Protein AF-0000000082335522 (afdb_homodimer)

pLDDT: mean 85.35, std 21.93, range [25.33, 98.94]

Nearest PDB structures (foldseek):
  3dqz-assembly2_D  TM=7.508E-01  e=1.211E-13  Arabidopsis thaliana
  6tj2-assembly1_C  TM=7.260E-01  e=6.404E-10  Paenibacillus sp. VTT E-133280
  8qzu-assembly1_A  TM=5.367E-01  e=2.924E-07  Xenorhabdus hominickii
  5v7o-assembly1_A  TM=5.401E-01  e=6.250E-06  Streptomyces actuosus
  6idy-assembly2_B  TM=5.716E-01  e=2.101E-03  Aspergillus fumigatus

Radius of gyration: 28.48 Å; Cα contacts (8 Å, |Δi|>4): 1231; chains: 2; bounding box: 138×66×96 Å

Organism: NCBI:txid1220207

Sequence (594 aa):
MAVLAIVVFVMIVATVAKQSMTPPRPKKPIIVFVPGAWHTPAAYDLLLPRLHAAGYRTTSVHLPTVGTTGPVSFADDVSAVRKVVSGLVELEEDVFVVSHSYGAHPVTEALEGLSKKDRLAKGQPGGVVQLFYIAAIVATKGISSAEAFGPMVPKEKGGTWIIFNDHGNGYTSVANGEEAFYHDLPPSLAKYHASLLRTQFQLYVLIYSDVKVVTDDSSSGSEPLTYEAYKDIPAAFLYCDDDRAFPIERQRNVVKAAGIQRTMSMNTSHSPFLSDPDRVVDFIIELVNEGPSTSRLMAVLAIVVFVMIVATVAKQSMTPPRPKKPIIVFVPGAWHTPAAYDLLLPRLHAAGYRTTSVHLPTVGTTGPVSFADDVSAVRKVVSGLVELEEDVFVVSHSYGAHPVTEALEGLSKKDRLAKGQPGGVVQLFYIAAIVATKGISSAEAFGPMVPKEKGGTWIIFNDHGNGYTSVANGEEAFYHDLPPSLAKYHASLLRTQFQLYVLIYSDVKVVTDDSSSGSEPLTYEAYKDIPAAFLYCDDDRAFPIERQRNVVKAAGIQRTMSMNTSHSPFLSDPDRVVDFIIELVNEGPSTSRL

Structure (mmCIF, N/CA/C/O backbone):
data_AF-0000000082335522-model_v1
#
loop_
_entity.id
_entity.type
_entity.pdbx_description
1 polymer 'AB hydrolase-1 domain-containing protein'
#
loop_
_atom_site.group_PDB
_atom_site.id
_atom_site.type_symbol
_atom_site.label_atom_id
_atom_site.label_alt_id
_atom_site.label_comp_id
_atom_site.label_asym_id
_atom_site.label_entity_id
_atom_site.label_seq_id
_atom_site.pdbx_PDB_ins_code
_atom_site.Cartn_x
_atom_site.Cartn_y
_atom_site.Cartn_z
_atom_site.occupancy
_atom_site.B_iso_or_equiv
_atom_site.auth_seq_id
_atom_site.auth_comp_id
_atom_site.auth_asym_id
_atom_site.auth_atom_id
_atom_site.pdbx_PDB_model_num
ATOM 1 N N . MET A 1 1 ? -60.125 -33.969 63.188 1 28.52 1 MET A N 1
ATOM 2 C CA . MET A 1 1 ? -58.875 -33.281 63.406 1 28.52 1 MET A CA 1
ATOM 3 C C . MET A 1 1 ? -58.094 -33.188 62.094 1 28.52 1 MET A C 1
ATOM 5 O O . MET A 1 1 ? -57.594 -34.188 61.594 1 28.52 1 MET A O 1
ATOM 9 N N . ALA A 1 2 ? -58.531 -32.281 61.156 1 34.66 2 ALA A N 1
ATOM 10 C CA . ALA A 1 2 ? -58.062 -32 59.812 1 34.66 2 ALA A CA 1
ATOM 11 C C . ALA A 1 2 ? -56.656 -31.406 59.844 1 34.66 2 ALA A C 1
ATOM 13 O O . ALA A 1 2 ? -56.406 -30.406 60.531 1 34.66 2 ALA A O 1
ATOM 14 N N . VAL A 1 3 ? -55.625 -32.281 59.75 1 34.56 3 VAL A N 1
ATOM 15 C CA . VAL A 1 3 ? -54.219 -31.891 59.75 1 34.56 3 VAL A CA 1
ATOM 16 C C . VAL A 1 3 ? -53.969 -30.953 58.562 1 34.5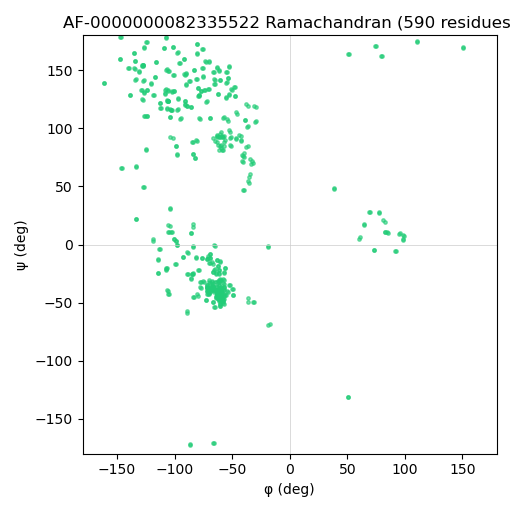6 3 VAL A C 1
ATOM 18 O O . VAL A 1 3 ? -54.219 -31.297 57.406 1 34.56 3 VAL A O 1
ATOM 21 N N . LEU A 1 4 ? -53.969 -29.656 58.719 1 35.34 4 LEU A N 1
ATOM 22 C CA . LEU A 1 4 ? -53.594 -28.578 57.812 1 35.34 4 LEU A CA 1
ATOM 23 C C . LEU A 1 4 ? -52.125 -28.688 57.438 1 35.34 4 LEU A C 1
ATOM 25 O O . LEU A 1 4 ? -51.25 -28.609 58.312 1 35.34 4 LEU A O 1
ATOM 29 N N . ALA A 1 5 ? -51.781 -29.484 56.406 1 37.09 5 ALA A N 1
ATOM 30 C CA . ALA A 1 5 ? -50.438 -29.562 55.844 1 37.09 5 ALA A CA 1
ATOM 31 C C . ALA A 1 5 ? -49.969 -28.203 55.344 1 37.09 5 ALA A C 1
ATOM 33 O O . ALA A 1 5 ? -50.625 -27.578 54.5 1 37.09 5 ALA A O 1
ATOM 34 N N . ILE A 1 6 ? -49.281 -27.438 56.156 1 36.06 6 ILE A N 1
ATOM 35 C CA . ILE A 1 6 ? -48.656 -26.172 55.812 1 36.06 6 ILE A CA 1
ATOM 36 C C . ILE A 1 6 ? -47.562 -26.422 54.75 1 36.06 6 ILE A C 1
ATOM 38 O O . ILE A 1 6 ? -46.625 -27.156 55 1 36.06 6 ILE A O 1
ATOM 42 N N . VAL A 1 7 ? -47.875 -26.406 53.5 1 36.88 7 VAL A N 1
ATOM 43 C CA . VAL A 1 7 ? -46.875 -26.422 52.406 1 36.88 7 VAL A CA 1
ATOM 44 C C . VAL A 1 7 ? -46 -25.172 52.5 1 36.88 7 VAL A C 1
ATOM 46 O O . VAL A 1 7 ? -46.5 -24.047 52.406 1 36.88 7 VAL A O 1
ATOM 49 N N . VAL A 1 8 ? -44.875 -25.25 53.188 1 35.34 8 VAL A N 1
ATOM 50 C CA . VAL A 1 8 ? -43.844 -24.203 53.188 1 35.34 8 VAL A CA 1
ATOM 51 C C . VAL A 1 8 ? -43.281 -24.047 51.781 1 35.34 8 VAL A C 1
ATOM 53 O O . VAL A 1 8 ? -42.719 -25 51.25 1 35.34 8 VAL A O 1
ATOM 56 N N . PHE A 1 9 ? -43.812 -23.125 51 1 36.41 9 PHE A N 1
ATOM 57 C CA . PHE A 1 9 ? -43.188 -22.703 49.75 1 36.41 9 PHE A CA 1
ATOM 58 C C . PHE A 1 9 ? -41.812 -22.109 50 1 36.41 9 PHE A C 1
ATOM 60 O O . PHE A 1 9 ? -41.688 -21.047 50.625 1 36.41 9 PHE A O 1
ATOM 67 N N . VAL A 1 10 ? -40.781 -22.953 50.094 1 36.47 10 VAL A N 1
ATOM 68 C CA . VAL A 1 10 ? -39.406 -22.438 50.062 1 36.47 10 VAL A CA 1
ATOM 69 C C . VAL A 1 10 ? -39.156 -21.672 48.781 1 36.47 10 VAL A C 1
ATOM 71 O O . VAL A 1 10 ? -39.219 -22.25 47.688 1 36.47 10 VAL A O 1
ATOM 74 N N . MET A 1 11 ? -39.375 -20.359 48.812 1 34.19 11 MET A N 1
ATOM 75 C CA . MET A 1 11 ? -38.906 -19.469 47.75 1 34.19 11 MET A CA 1
ATOM 76 C C . MET A 1 11 ? -37.406 -19.562 47.562 1 34.19 11 MET A C 1
ATOM 78 O O . MET A 1 11 ? -36.656 -19.172 48.469 1 34.19 11 MET A O 1
ATOM 82 N N . ILE A 1 12 ? -36.938 -20.5 46.812 1 37.34 12 ILE A N 1
ATOM 83 C CA . ILE A 1 12 ? -35.531 -20.453 46.375 1 37.34 12 ILE A CA 1
ATOM 84 C C . ILE A 1 12 ? -35.25 -19.141 45.625 1 37.34 12 ILE A C 1
ATOM 86 O O . ILE A 1 12 ? -35.844 -18.906 44.562 1 37.34 12 ILE A O 1
ATOM 90 N N . VAL A 1 13 ? -34.875 -18.094 46.312 1 37.19 13 VAL A N 1
ATOM 91 C CA . VAL A 1 13 ? -34.281 -16.938 45.656 1 37.19 13 VAL A CA 1
ATOM 92 C C . VAL A 1 13 ? -33.031 -17.344 44.906 1 37.19 13 VAL A C 1
ATOM 94 O O . VAL A 1 13 ? -32.031 -17.719 45.5 1 37.19 13 VAL A O 1
ATOM 97 N N . ALA A 1 14 ? -33.094 -17.891 43.688 1 35.69 14 ALA A N 1
ATOM 98 C CA . ALA A 1 14 ? -31.906 -17.953 42.844 1 35.69 14 ALA A CA 1
ATOM 99 C C . ALA A 1 14 ? -31.234 -16.594 42.719 1 35.69 14 ALA A C 1
ATOM 101 O O . ALA A 1 14 ? -31.844 -15.633 42.25 1 35.69 14 ALA A O 1
ATOM 102 N N . THR A 1 15 ? -30.312 -16.297 43.562 1 36.81 15 THR A N 1
ATOM 103 C CA . THR A 1 15 ? -29.453 -15.156 43.281 1 36.81 15 THR A CA 1
ATOM 104 C C . THR A 1 15 ? -28.875 -15.266 41.875 1 36.81 15 THR A C 1
ATOM 106 O O . THR A 1 15 ? -28.109 -16.203 41.594 1 36.81 15 THR A O 1
ATOM 109 N N . VAL A 1 16 ? -29.562 -14.844 40.875 1 36.53 16 VAL A N 1
ATOM 110 C CA . VAL A 1 16 ? -28.891 -14.633 39.594 1 36.53 16 VAL A CA 1
ATOM 111 C C . VAL A 1 16 ? -27.578 -13.859 39.844 1 36.53 16 VAL A C 1
ATOM 113 O O . VAL A 1 16 ? -27.609 -12.719 40.281 1 36.53 16 VAL A O 1
ATOM 116 N N . ALA A 1 17 ? -26.516 -14.531 40.031 1 34.38 17 ALA A N 1
ATOM 117 C CA . ALA A 1 17 ? -25.219 -13.852 39.969 1 34.38 17 ALA A CA 1
ATOM 118 C C . ALA A 1 17 ? -25.156 -12.914 38.781 1 34.38 17 ALA A C 1
ATOM 120 O O . ALA A 1 17 ? -25.375 -13.336 37.625 1 34.38 17 ALA A O 1
ATOM 121 N N . LYS A 1 18 ? -25.484 -11.656 39.031 1 35.56 18 LYS A N 1
ATOM 122 C CA . LYS A 1 18 ? -25.078 -10.68 38.031 1 35.56 18 LYS A CA 1
ATOM 123 C C . LYS A 1 18 ? -23.672 -10.984 37.5 1 35.56 18 LYS A C 1
ATOM 125 O O . LYS A 1 18 ? -22.688 -10.875 38.219 1 35.56 18 LYS A O 1
ATOM 130 N N . GLN A 1 19 ? -23.5 -11.992 36.75 1 36.03 19 GLN A N 1
ATOM 131 C CA . GLN A 1 19 ? -22.219 -11.977 36.031 1 36.03 19 GLN A CA 1
ATOM 132 C C . GLN A 1 19 ? -21.844 -10.555 35.625 1 36.03 19 GLN A C 1
ATOM 134 O O . GLN A 1 19 ? -22.625 -9.883 34.938 1 36.03 19 GLN A O 1
ATOM 139 N N . SER A 1 20 ? -21.25 -9.812 36.438 1 36.03 20 SER A N 1
ATOM 140 C CA . SER A 1 20 ? -20.641 -8.562 36 1 36.03 20 SER A CA 1
ATOM 141 C C . SER A 1 20 ? -20.109 -8.672 34.562 1 36.03 20 SER A C 1
ATOM 143 O O . SER A 1 20 ? -19.203 -9.453 34.281 1 36.03 20 SER A O 1
ATOM 145 N N . MET A 1 21 ? -20.984 -8.711 33.594 1 38.53 21 MET A N 1
ATOM 146 C CA . MET A 1 21 ? -20.484 -8.562 32.25 1 38.53 21 MET A CA 1
ATOM 147 C 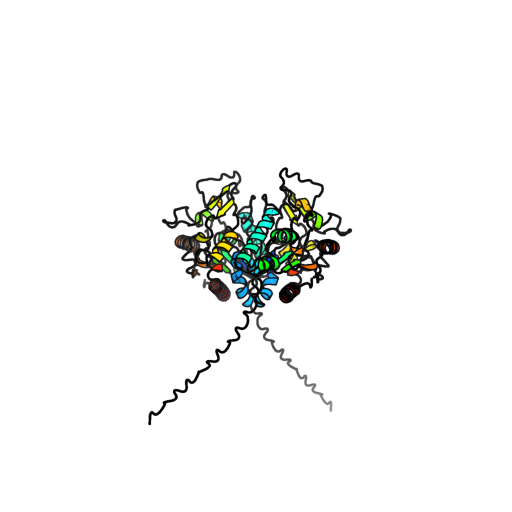C . MET A 1 21 ? -19.406 -7.488 32.156 1 38.53 21 MET A C 1
ATOM 149 O O . MET A 1 21 ? -19.656 -6.324 32.469 1 38.53 21 MET A O 1
ATOM 153 N N . THR A 1 22 ? -18.203 -7.723 32.562 1 40.56 22 THR A N 1
ATOM 154 C CA . THR A 1 22 ? -17.141 -6.777 32.25 1 40.56 22 THR A CA 1
ATOM 155 C C . THR A 1 22 ? -17.438 -6.047 30.938 1 40.56 22 THR A C 1
ATOM 157 O O . THR A 1 22 ? -17.781 -6.672 29.922 1 40.56 22 THR A O 1
ATOM 160 N N . PRO A 1 23 ? -17.812 -4.781 31.094 1 43.31 23 PRO A N 1
ATOM 161 C CA . PRO A 1 23 ? -18.062 -4.082 29.828 1 43.31 23 PRO A CA 1
ATOM 162 C C . PRO A 1 23 ? -17.078 -4.48 28.734 1 43.31 23 PRO A C 1
ATOM 164 O O . PRO A 1 23 ? -15.922 -4.785 29.031 1 43.31 23 PRO A O 1
ATOM 167 N N . PRO A 1 24 ? -17.516 -4.98 27.688 1 47.31 24 PRO A N 1
ATOM 168 C CA . PRO A 1 24 ? -16.641 -5.332 26.578 1 47.31 24 PRO A CA 1
ATOM 169 C C . PRO A 1 24 ? -15.523 -4.309 26.359 1 47.31 24 PRO A C 1
ATOM 171 O O . PRO A 1 24 ? -15.727 -3.113 26.594 1 47.31 24 PRO A O 1
ATOM 174 N N . ARG A 1 25 ? -14.312 -4.594 26.688 1 48.19 25 ARG A N 1
ATOM 175 C CA . ARG A 1 25 ? -13.18 -3.727 26.359 1 48.19 25 ARG A CA 1
ATOM 176 C C . ARG A 1 25 ? -13.438 -2.951 25.078 1 48.19 25 ARG A C 1
ATOM 178 O O . ARG A 1 25 ? -13.898 -3.518 24.078 1 48.19 25 ARG A O 1
ATOM 185 N N . PRO A 1 26 ? -13.445 -1.599 25.297 1 56.16 26 PRO A N 1
ATOM 186 C CA . PRO A 1 26 ? -13.719 -0.818 24.094 1 56.16 26 PRO A CA 1
ATOM 187 C C . PRO A 1 26 ? -12.891 -1.271 22.891 1 56.16 26 PRO A C 1
ATOM 189 O O . PRO A 1 26 ? -11.711 -1.596 23.047 1 56.16 26 PRO A O 1
ATOM 192 N N . LYS A 1 27 ? -13.5 -1.542 21.797 1 80.94 27 LYS A N 1
ATOM 193 C CA . LYS A 1 27 ? -12.906 -1.971 20.547 1 80.94 27 LYS A CA 1
ATOM 194 C C . LYS A 1 27 ? -11.891 -0.95 20.031 1 80.94 27 LYS A C 1
ATOM 196 O O . LYS A 1 27 ? -12.195 0.242 19.953 1 80.94 27 LYS A O 1
ATOM 201 N N . LYS A 1 28 ? -10.562 -1.248 20.062 1 94.75 28 LYS A N 1
ATOM 202 C CA . LYS A 1 28 ? -9.516 -0.384 19.516 1 94.75 28 LYS A CA 1
ATOM 203 C C . LYS A 1 28 ? -9.844 0.053 18.094 1 94.75 28 LYS A C 1
ATOM 205 O O . LYS A 1 28 ? -10.336 -0.743 17.297 1 94.75 28 LYS A O 1
ATOM 210 N N . PRO A 1 29 ? -9.688 1.314 17.875 1 97.81 29 PRO A N 1
ATOM 211 C CA . PRO A 1 29 ? -9.945 1.764 16.5 1 97.81 29 PRO A CA 1
ATOM 212 C C . PRO A 1 29 ? -8.992 1.146 15.484 1 97.81 29 PRO A C 1
ATOM 214 O O . PRO A 1 29 ? -7.875 0.758 15.836 1 97.81 29 PRO A O 1
ATOM 217 N N . ILE A 1 30 ? -9.438 1.014 14.258 1 98.62 30 ILE A N 1
ATOM 218 C CA . ILE A 1 30 ? -8.555 0.67 13.148 1 98.62 30 ILE A CA 1
ATOM 219 C C . ILE A 1 30 ? -7.781 1.909 12.703 1 98.62 30 ILE A C 1
ATOM 221 O O . ILE A 1 30 ? -8.367 2.979 12.516 1 98.62 30 ILE A O 1
ATOM 225 N N . ILE A 1 31 ? -6.492 1.771 12.609 1 98.88 31 ILE A N 1
ATOM 226 C CA . ILE A 1 31 ? -5.652 2.887 12.188 1 98.88 31 ILE A CA 1
ATOM 227 C C . ILE A 1 31 ? -5.484 2.863 10.672 1 98.88 31 ILE A C 1
ATOM 229 O O . ILE A 1 31 ? -5.02 1.87 10.109 1 98.88 31 ILE A O 1
ATOM 233 N N . VAL A 1 32 ? -5.898 3.916 9.992 1 98.94 32 VAL A N 1
ATOM 234 C CA . VAL A 1 32 ? -5.785 4.059 8.539 1 98.94 32 VAL A CA 1
ATOM 235 C C . VAL A 1 32 ? -4.672 5.047 8.203 1 98.94 32 VAL A C 1
ATOM 237 O O . VAL A 1 32 ? -4.711 6.203 8.625 1 98.94 32 VAL A O 1
ATOM 240 N N . PHE A 1 33 ? -3.73 4.605 7.418 1 98.94 33 PHE A N 1
ATOM 241 C CA . PHE A 1 33 ? -2.59 5.426 7.027 1 98.94 33 PHE A CA 1
ATOM 242 C C . PHE A 1 33 ? -2.764 5.957 5.609 1 98.94 33 PHE A C 1
ATOM 244 O O . PHE A 1 33 ? -3.066 5.195 4.691 1 98.94 33 PHE A O 1
ATOM 251 N N . VAL A 1 34 ? -2.547 7.242 5.43 1 98.81 34 VAL A N 1
ATOM 252 C CA . VAL A 1 34 ? -2.602 7.887 4.125 1 98.81 34 VAL A CA 1
ATOM 253 C C . VAL A 1 34 ? -1.307 8.656 3.869 1 98.81 34 VAL A C 1
ATOM 255 O O . VAL A 1 34 ? -1.072 9.703 4.469 1 98.81 34 VAL A O 1
ATOM 258 N N . PRO A 1 35 ? -0.479 8.211 2.941 1 98.06 35 PRO A N 1
ATOM 259 C CA . PRO A 1 35 ? 0.821 8.836 2.688 1 98.06 35 PRO A CA 1
ATOM 260 C C . PRO A 1 35 ? 0.703 10.148 1.912 1 98.06 35 PRO A C 1
ATOM 262 O O . PRO A 1 35 ? -0.375 10.477 1.413 1 98.06 35 PRO A O 1
ATOM 265 N N . GLY A 1 36 ? 1.817 10.828 1.892 1 96.62 36 GLY A N 1
ATOM 266 C CA . GLY A 1 36 ? 1.894 12.086 1.165 1 96.62 36 GLY A CA 1
ATOM 267 C C . GLY A 1 36 ? 2.24 11.906 -0.301 1 96.62 36 GLY A C 1
ATOM 268 O O . GLY A 1 36 ? 2.213 10.789 -0.819 1 96.62 36 GLY A O 1
ATOM 269 N N . ALA A 1 37 ? 2.467 13.023 -0.936 1 94.31 37 ALA A N 1
ATOM 270 C CA . ALA A 1 37 ? 2.83 13.031 -2.35 1 94.31 37 ALA A CA 1
ATOM 271 C C . ALA A 1 37 ? 4.047 12.141 -2.607 1 94.31 37 ALA A C 1
ATOM 273 O O . ALA A 1 37 ? 4.973 12.094 -1.79 1 94.31 37 ALA A O 1
ATOM 274 N N . TRP A 1 38 ? 4.043 11.391 -3.703 1 94.75 38 TRP A N 1
ATOM 275 C CA . TRP A 1 38 ? 5.129 10.586 -4.25 1 94.75 38 TRP A CA 1
ATOM 276 C C . TRP A 1 38 ? 5.363 9.336 -3.406 1 94.75 38 TRP A C 1
ATOM 278 O O . TRP A 1 38 ? 6.172 8.477 -3.766 1 94.75 38 TRP A O 1
ATOM 288 N N . HIS A 1 39 ? 4.648 9.211 -2.285 1 96.62 39 HIS A N 1
ATOM 289 C CA . HIS A 1 39 ? 4.898 8.102 -1.366 1 96.62 39 HIS A CA 1
ATOM 290 C C . HIS A 1 39 ? 3.807 7.047 -1.467 1 96.62 39 HIS A C 1
ATOM 292 O O . HIS A 1 39 ? 2.65 7.363 -1.759 1 96.62 39 HIS A O 1
ATOM 298 N N . THR A 1 40 ? 4.191 5.805 -1.218 1 95.88 40 THR A N 1
ATOM 299 C CA . THR A 1 40 ? 3.266 4.695 -1.024 1 95.88 40 THR A CA 1
ATOM 300 C C . THR A 1 40 ? 3.111 4.371 0.459 1 95.88 40 THR A C 1
ATOM 302 O O . THR A 1 40 ? 3.887 4.852 1.289 1 95.88 40 THR A O 1
ATOM 305 N N . PRO A 1 41 ? 2.137 3.525 0.76 1 97.5 41 PRO A N 1
ATOM 306 C CA . PRO A 1 41 ? 1.932 3.166 2.166 1 97.5 41 PRO A CA 1
ATOM 307 C C . PRO A 1 41 ? 3.129 2.436 2.768 1 97.5 41 PRO A C 1
ATOM 309 O O . PRO A 1 41 ? 3.244 2.338 3.992 1 97.5 41 PRO A O 1
ATOM 312 N N . ALA A 1 42 ? 4.055 1.971 1.951 1 96.25 42 ALA A N 1
ATOM 313 C CA . ALA A 1 42 ? 5.234 1.27 2.455 1 96.25 42 ALA A CA 1
ATOM 314 C C . ALA A 1 42 ? 6.074 2.18 3.35 1 96.25 42 ALA A C 1
ATOM 316 O O . ALA A 1 42 ? 6.887 1.702 4.145 1 96.25 42 ALA A O 1
ATOM 317 N N . ALA A 1 43 ? 5.875 3.477 3.25 1 97.31 43 ALA A N 1
ATOM 318 C CA . ALA A 1 43 ? 6.582 4.441 4.086 1 97.31 43 ALA A CA 1
ATOM 319 C C . ALA A 1 43 ? 6.273 4.223 5.562 1 97.31 43 ALA A C 1
ATOM 321 O O . ALA A 1 43 ? 7.062 4.594 6.434 1 97.31 43 ALA A O 1
ATOM 322 N N . TYR A 1 44 ? 5.133 3.557 5.867 1 98.56 44 TYR A N 1
ATOM 323 C CA . TYR A 1 44 ? 4.672 3.412 7.242 1 98.56 44 TYR A CA 1
ATOM 324 C C . TYR A 1 44 ? 5.023 2.035 7.793 1 98.56 44 TYR A C 1
ATOM 326 O O . TYR A 1 44 ? 4.664 1.703 8.922 1 98.56 44 TYR A O 1
ATOM 334 N N . ASP A 1 45 ? 5.727 1.248 7.074 1 98.38 45 ASP A N 1
ATOM 335 C CA . ASP A 1 45 ? 5.926 -0.158 7.41 1 98.38 45 ASP A CA 1
ATOM 336 C C . ASP A 1 45 ? 6.543 -0.309 8.797 1 98.38 45 ASP A C 1
ATOM 338 O O . ASP A 1 45 ? 6.191 -1.225 9.547 1 98.38 45 ASP A O 1
ATOM 342 N N . LEU A 1 46 ? 7.445 0.585 9.195 1 98.5 46 LEU A N 1
ATOM 343 C CA . LEU A 1 46 ? 8.195 0.449 10.438 1 98.5 46 LEU A CA 1
ATOM 344 C C . LEU A 1 46 ? 7.293 0.696 11.641 1 98.5 46 LEU A C 1
ATOM 346 O O . LEU A 1 46 ? 7.652 0.356 12.773 1 98.5 46 LEU A O 1
ATOM 350 N N . LEU A 1 47 ? 6.098 1.233 11.391 1 98.88 47 LEU A N 1
ATOM 351 C CA . LEU A 1 47 ? 5.18 1.516 12.484 1 98.88 47 LEU A CA 1
ATOM 352 C C . LEU A 1 47 ? 4.367 0.276 12.844 1 98.88 47 LEU A C 1
ATOM 354 O O . LEU A 1 47 ? 3.879 0.154 13.969 1 98.88 47 LEU A O 1
ATOM 358 N N . LEU A 1 48 ? 4.18 -0.625 11.945 1 98.75 48 LEU A N 1
ATOM 359 C CA . LEU A 1 48 ? 3.131 -1.638 11.984 1 98.75 48 LEU A CA 1
ATOM 360 C C . LEU A 1 48 ? 3.422 -2.684 13.055 1 98.75 48 LEU A C 1
ATOM 362 O O . LEU A 1 48 ? 2.531 -3.059 13.82 1 98.75 48 LEU A O 1
ATOM 366 N N . PRO A 1 49 ? 4.699 -3.127 13.227 1 98.38 49 PRO A N 1
ATOM 367 C CA . PRO A 1 49 ? 4.949 -4.191 14.203 1 98.38 49 PRO A CA 1
ATOM 368 C C . PRO A 1 49 ? 4.539 -3.797 15.617 1 98.38 49 PRO A C 1
ATOM 370 O O . PRO A 1 49 ? 3.842 -4.559 16.297 1 98.38 49 PRO A O 1
ATOM 373 N N . ARG A 1 50 ? 4.895 -2.646 16.047 1 98.44 50 ARG A N 1
ATOM 374 C CA . ARG A 1 50 ? 4.582 -2.236 17.406 1 98.44 50 ARG A CA 1
ATOM 375 C C . ARG A 1 50 ? 3.09 -1.954 17.562 1 98.44 50 ARG A C 1
ATOM 377 O O . ARG A 1 50 ? 2.512 -2.213 18.625 1 98.44 50 ARG A O 1
ATOM 384 N N . LEU A 1 51 ? 2.496 -1.38 16.5 1 98.69 51 LEU A N 1
ATOM 385 C CA . LEU A 1 51 ? 1.058 -1.15 16.562 1 98.69 51 LEU A CA 1
ATOM 386 C C . LEU A 1 51 ? 0.3 -2.471 16.672 1 98.69 51 LEU A C 1
ATOM 388 O O . LEU A 1 51 ? -0.628 -2.596 17.469 1 98.69 51 LEU A O 1
ATOM 392 N N . HIS A 1 52 ? 0.725 -3.42 15.883 1 98.31 52 HIS A N 1
ATOM 393 C CA . HIS A 1 52 ? 0.067 -4.719 15.906 1 98.31 52 HIS A CA 1
ATOM 394 C C . HIS A 1 52 ? 0.314 -5.438 17.234 1 98.31 52 HIS A C 1
ATOM 396 O O . HIS A 1 52 ? -0.586 -6.086 17.766 1 98.31 52 HIS A O 1
ATOM 402 N N . ALA A 1 53 ? 1.488 -5.32 17.75 1 97.5 53 ALA A N 1
ATOM 403 C CA . ALA A 1 53 ? 1.795 -5.898 19.047 1 97.5 53 ALA A CA 1
ATOM 404 C C . ALA A 1 53 ? 0.912 -5.297 20.141 1 97.5 53 ALA A C 1
ATOM 406 O O . ALA A 1 53 ? 0.556 -5.98 21.109 1 97.5 53 ALA A O 1
ATOM 407 N N . ALA A 1 54 ? 0.55 -4.066 19.969 1 97.06 54 ALA A N 1
ATOM 408 C CA . ALA A 1 54 ? -0.297 -3.373 20.938 1 97.06 54 ALA A CA 1
ATOM 409 C C . ALA A 1 54 ? -1.772 -3.678 20.688 1 97.06 54 ALA A C 1
ATOM 411 O O . ALA A 1 54 ? -2.645 -3.164 21.391 1 97.06 54 ALA A O 1
ATOM 412 N N . GLY A 1 55 ? -2.086 -4.465 19.656 1 96.5 55 GLY A N 1
ATOM 413 C CA . GLY A 1 55 ? -3.438 -4.953 19.438 1 96.5 55 GLY A CA 1
ATOM 414 C C . GLY A 1 55 ? -4.207 -4.145 18.422 1 96.5 55 GLY A C 1
ATOM 415 O O . GLY A 1 55 ? -5.41 -4.352 18.234 1 96.5 55 GLY A O 1
ATOM 416 N N . TYR A 1 56 ? -3.561 -3.223 17.734 1 97.94 56 TYR A N 1
ATOM 417 C CA . TYR A 1 56 ? -4.25 -2.4 16.734 1 97.94 56 TYR A CA 1
ATOM 418 C C . TYR A 1 56 ? -4.258 -3.08 15.375 1 97.94 56 TYR A C 1
ATOM 420 O O . TYR A 1 56 ? -3.271 -3.701 14.977 1 97.94 56 TYR A O 1
ATOM 428 N N . ARG A 1 57 ? -5.348 -2.945 14.719 1 97.44 57 ARG A N 1
ATOM 429 C CA . ARG A 1 57 ? -5.414 -3.256 13.297 1 97.44 57 ARG A CA 1
ATOM 430 C C . ARG A 1 57 ? -5.094 -2.025 12.453 1 97.44 57 ARG A C 1
ATOM 432 O O . ARG A 1 57 ? -5.348 -0.896 12.875 1 97.44 57 ARG A O 1
ATOM 439 N N . THR A 1 58 ? -4.5 -2.305 11.352 1 98.75 58 THR A N 1
ATOM 440 C CA . THR A 1 58 ? -4.094 -1.193 10.5 1 98.75 58 THR A CA 1
ATOM 441 C C . THR A 1 58 ? -4.457 -1.469 9.047 1 98.75 58 THR A C 1
ATOM 443 O O . THR A 1 58 ? -4.586 -2.625 8.641 1 98.75 58 THR A O 1
ATOM 446 N N . THR A 1 59 ? -4.695 -0.45 8.289 1 98.75 59 THR A N 1
ATOM 447 C CA . THR A 1 59 ? -4.777 -0.463 6.832 1 98.75 59 THR A CA 1
ATOM 448 C C . THR A 1 59 ? -4.27 0.853 6.25 1 98.75 59 THR A C 1
ATOM 450 O O . THR A 1 59 ? -3.752 1.701 6.977 1 98.75 59 THR A O 1
ATOM 453 N N . SER A 1 60 ? -4.262 0.947 4.934 1 98.56 60 SER A N 1
ATOM 454 C CA . SER A 1 60 ? -3.721 2.148 4.305 1 98.56 60 SER A CA 1
ATOM 455 C C . SER A 1 60 ? -4.445 2.463 3 1 98.56 60 SER A C 1
ATOM 457 O O . SER A 1 60 ? -5.176 1.624 2.469 1 98.56 60 SER A O 1
ATOM 459 N N . VAL A 1 61 ? -4.32 3.676 2.605 1 97.88 61 VAL A N 1
ATOM 460 C CA . VAL A 1 61 ? -4.848 4.141 1.327 1 97.88 61 VAL A CA 1
ATOM 461 C C . VAL A 1 61 ? -3.693 4.512 0.396 1 97.88 61 VAL A C 1
ATOM 463 O O . VAL A 1 61 ? -2.816 5.297 0.764 1 97.88 61 VAL A O 1
ATOM 466 N N . HIS A 1 62 ? -3.666 3.867 -0.726 1 94.06 62 HIS A N 1
ATOM 467 C CA . HIS A 1 62 ? -2.809 4.348 -1.805 1 94.06 62 HIS A CA 1
ATOM 468 C C . HIS A 1 62 ? -3.516 5.406 -2.643 1 94.06 62 HIS A C 1
ATOM 470 O O . HIS A 1 62 ? -4.535 5.125 -3.273 1 94.06 62 HIS A O 1
ATOM 476 N N . LEU A 1 63 ? -2.994 6.566 -2.664 1 93.56 63 LEU A N 1
ATOM 477 C CA . LEU A 1 63 ? -3.664 7.656 -3.361 1 93.56 63 LEU A CA 1
ATOM 478 C C . LEU A 1 63 ? -3.543 7.492 -4.871 1 93.56 63 LEU A C 1
ATOM 480 O O . LEU A 1 63 ? -2.441 7.293 -5.395 1 93.56 63 LEU A O 1
ATOM 484 N N . PRO A 1 64 ? -4.613 7.645 -5.543 1 90.44 64 PRO A N 1
ATOM 485 C CA . PRO A 1 64 ? -4.629 7.449 -6.996 1 90.44 64 PRO A CA 1
ATOM 486 C C . PRO A 1 64 ? -3.686 8.406 -7.727 1 90.44 64 PRO A C 1
ATOM 488 O O . PRO A 1 64 ? -3.154 8.062 -8.789 1 90.44 64 PRO A O 1
ATOM 491 N N . THR A 1 65 ? -3.453 9.562 -7.227 1 88.88 65 THR A N 1
ATOM 492 C CA . THR A 1 65 ? -2.621 10.539 -7.922 1 88.88 65 THR A CA 1
ATOM 493 C C . THR A 1 65 ? -1.144 10.172 -7.801 1 88.88 65 THR A C 1
ATOM 495 O O . THR A 1 65 ? -0.298 10.75 -8.492 1 88.88 65 THR A O 1
ATOM 498 N N . VAL A 1 66 ? -0.835 9.227 -6.941 1 90.06 66 VAL A N 1
ATOM 499 C CA . VAL A 1 66 ? 0.547 8.797 -6.773 1 90.06 66 VAL A CA 1
ATOM 500 C C . VAL A 1 66 ? 0.846 7.633 -7.715 1 90.06 66 VAL A C 1
ATOM 502 O O . VAL A 1 66 ? 0.17 6.602 -7.676 1 90.06 66 VAL A O 1
ATOM 505 N N . GLY A 1 67 ? 1.812 7.777 -8.523 1 82.44 67 GLY A N 1
ATOM 506 C CA . GLY A 1 67 ? 2.275 6.719 -9.406 1 82.44 67 GLY A CA 1
ATOM 507 C C . GLY A 1 67 ? 1.493 6.637 -10.703 1 82.44 67 GLY A C 1
ATOM 508 O O . GLY A 1 67 ? 1.521 5.613 -11.391 1 82.44 67 GLY A O 1
ATOM 509 N N . THR A 1 68 ? 0.703 7.555 -11.008 1 74.62 68 THR A N 1
ATOM 510 C CA . THR A 1 68 ? -0.111 7.531 -12.219 1 74.62 68 THR A CA 1
ATOM 511 C C . THR A 1 68 ? 0.417 8.531 -13.242 1 74.62 68 THR A C 1
ATOM 513 O O . THR A 1 68 ? 1.117 9.477 -12.891 1 74.62 68 THR A O 1
ATOM 516 N N . THR A 1 69 ? 0.129 8.07 -14.531 1 63.97 69 THR A N 1
ATOM 517 C CA . THR A 1 69 ? 0.548 8.945 -15.617 1 63.97 69 THR A CA 1
ATOM 518 C C . THR A 1 69 ? -0.663 9.516 -16.344 1 63.97 69 THR A C 1
ATOM 520 O O . THR A 1 69 ? -0.513 10.266 -17.312 1 63.97 69 THR A O 1
ATOM 523 N N . GLY A 1 70 ? -1.852 9.039 -15.906 1 64.44 70 GLY A N 1
ATOM 524 C CA . GLY A 1 70 ? -3.057 9.516 -16.562 1 64.44 70 GLY A CA 1
ATOM 525 C C . GLY A 1 70 ? -3.869 10.469 -15.719 1 64.44 70 GLY A C 1
ATOM 526 O O . GLY A 1 70 ? -3.504 10.758 -14.578 1 64.44 70 GLY A O 1
ATOM 527 N N . PRO A 1 71 ? -4.855 10.844 -16.422 1 71.19 71 PRO A N 1
ATOM 528 C CA . PRO A 1 71 ? -5.609 11.883 -15.719 1 71.19 71 PRO A CA 1
ATOM 529 C C . PRO A 1 71 ? -6.344 11.359 -14.484 1 71.19 71 PRO A C 1
ATOM 531 O O . PRO A 1 71 ? -7.098 10.383 -14.578 1 71.19 71 PRO A O 1
ATOM 534 N N . VAL A 1 72 ? -5.902 11.695 -13.422 1 79.75 72 VAL A N 1
ATOM 535 C CA . VAL A 1 72 ? -6.527 11.539 -12.109 1 79.75 72 VAL A CA 1
ATOM 536 C C . VAL A 1 72 ? -6.551 12.883 -11.383 1 79.75 72 VAL A C 1
ATOM 538 O O . VAL A 1 72 ? -5.793 13.789 -11.719 1 79.75 72 VAL A O 1
ATOM 541 N N . SER A 1 73 ? -7.535 12.992 -10.477 1 79.44 73 SER A N 1
ATOM 542 C CA . SER A 1 73 ? -7.746 14.289 -9.836 1 79.44 73 SER A CA 1
ATOM 543 C C . SER A 1 73 ? -7.738 14.172 -8.32 1 79.44 73 SER A C 1
ATOM 545 O O . SER A 1 73 ? -7.688 13.062 -7.781 1 79.44 73 SER A O 1
ATOM 547 N N . PHE A 1 74 ? -7.703 15.328 -7.691 1 87.62 74 PHE A N 1
ATOM 548 C CA . PHE A 1 74 ? -7.902 15.438 -6.25 1 87.62 74 PHE A CA 1
ATOM 549 C C . PHE A 1 74 ? -9.148 14.68 -5.812 1 87.62 74 PHE A C 1
ATOM 551 O O . PHE A 1 74 ? -9.148 14.016 -4.777 1 87.62 74 PHE A O 1
ATOM 558 N N . ALA A 1 75 ? -10.203 14.734 -6.629 1 90.56 75 ALA A N 1
ATOM 559 C CA . ALA A 1 75 ? -11.453 14.055 -6.32 1 90.56 75 ALA A CA 1
ATOM 560 C C . ALA A 1 75 ? -11.258 12.539 -6.23 1 90.56 75 ALA A C 1
ATOM 562 O O . ALA A 1 75 ? -11.914 11.867 -5.43 1 90.56 75 ALA A O 1
ATOM 563 N N . ASP A 1 76 ? -10.328 12.062 -7.016 1 91.12 76 ASP A N 1
ATOM 564 C CA . ASP A 1 76 ? -10.031 10.633 -6.977 1 91.12 76 ASP A CA 1
ATOM 565 C C . ASP A 1 76 ? -9.344 10.25 -5.668 1 91.12 76 ASP A C 1
ATOM 567 O O . ASP A 1 76 ? -9.602 9.18 -5.113 1 91.12 76 ASP A O 1
ATOM 571 N N . ASP A 1 77 ? -8.414 11.102 -5.27 1 93.75 77 ASP A N 1
ATOM 572 C CA . ASP A 1 77 ? -7.777 10.875 -3.975 1 93.75 77 ASP A CA 1
ATOM 573 C C . ASP A 1 77 ? -8.805 10.898 -2.846 1 93.75 77 ASP A C 1
ATOM 575 O O . ASP A 1 77 ? -8.797 10.031 -1.97 1 93.75 77 ASP A O 1
ATOM 579 N N . VAL A 1 78 ? -9.703 11.859 -2.877 1 96.5 78 VAL A N 1
ATOM 580 C CA . VAL A 1 78 ? -10.766 11.984 -1.877 1 96.5 78 VAL A CA 1
ATOM 581 C C . VAL A 1 78 ? -11.625 10.727 -1.875 1 96.5 78 VAL A C 1
ATOM 583 O O . VAL A 1 78 ? -11.914 10.164 -0.815 1 96.5 78 VAL A O 1
ATOM 586 N N . SER A 1 79 ? -12.008 10.289 -3.023 1 95.75 79 SER A N 1
ATOM 587 C CA . SER A 1 79 ? -12.852 9.109 -3.158 1 95.75 79 SER A CA 1
ATOM 588 C C . SER A 1 79 ? -12.156 7.871 -2.598 1 95.75 79 SER A C 1
ATOM 590 O O . SER A 1 79 ? -12.797 7.035 -1.955 1 95.75 79 SER A O 1
ATOM 592 N N . ALA A 1 80 ? -10.883 7.762 -2.844 1 95.88 80 ALA A N 1
ATOM 593 C CA . ALA A 1 80 ? -10.141 6.605 -2.348 1 95.88 80 ALA A CA 1
ATOM 594 C C . ALA A 1 80 ? -10.117 6.582 -0.822 1 95.88 80 ALA A C 1
ATOM 596 O O . ALA A 1 80 ? -10.328 5.535 -0.207 1 95.88 80 ALA A O 1
ATOM 597 N N . VAL A 1 81 ? -9.844 7.699 -0.247 1 98.56 81 VAL A N 1
ATOM 598 C CA . VAL A 1 81 ? -9.844 7.801 1.209 1 98.56 81 VAL A CA 1
ATOM 599 C C . VAL A 1 81 ? -11.234 7.484 1.75 1 98.56 81 VAL A C 1
ATOM 601 O O . VAL A 1 81 ? -11.383 6.691 2.684 1 98.56 81 VAL A O 1
ATOM 604 N N . ARG A 1 82 ? -12.258 8.078 1.154 1 98.44 82 ARG A N 1
ATOM 605 C CA . ARG A 1 82 ? -13.625 7.906 1.633 1 98.44 82 ARG A CA 1
ATOM 606 C C . ARG A 1 82 ? -14.055 6.445 1.542 1 98.44 82 ARG A C 1
ATOM 608 O O . ARG A 1 82 ? -14.727 5.934 2.441 1 98.44 82 ARG A O 1
ATOM 615 N N . LYS A 1 83 ? -13.703 5.785 0.51 1 97.56 83 LYS A N 1
ATOM 616 C CA . LYS A 1 83 ? -14.078 4.383 0.331 1 97.56 83 LYS A CA 1
ATOM 617 C C . LYS A 1 83 ? -13.547 3.523 1.474 1 97.56 83 LYS A C 1
ATOM 619 O O . LYS A 1 83 ? -14.281 2.707 2.037 1 97.56 83 LYS A O 1
ATOM 624 N N . VAL A 1 84 ? -12.328 3.709 1.804 1 98.69 84 VAL A N 1
ATOM 625 C CA . VAL A 1 84 ? -11.727 2.914 2.871 1 98.69 84 VAL A CA 1
ATOM 626 C C . VAL A 1 84 ? -12.375 3.264 4.207 1 98.69 84 VAL A C 1
ATOM 628 O O . VAL A 1 84 ? -12.844 2.377 4.926 1 98.69 84 VAL A O 1
ATOM 631 N N . VAL A 1 85 ? -12.477 4.52 4.512 1 98.88 85 VAL A N 1
ATOM 632 C CA . VAL A 1 85 ? -12.906 4.945 5.836 1 98.88 85 VAL A CA 1
ATOM 633 C C . VAL A 1 85 ? -14.406 4.684 6.004 1 98.88 85 VAL A C 1
ATOM 635 O O . VAL A 1 85 ? -14.836 4.125 7.02 1 98.88 85 VAL A O 1
ATOM 638 N N . SER A 1 86 ? -15.25 5.07 5.027 1 98.56 86 SER A N 1
ATOM 639 C CA . SER A 1 86 ? -16.688 4.832 5.141 1 98.56 86 SER A CA 1
ATOM 640 C C . SER A 1 86 ? -17 3.342 5.184 1 98.56 86 SER A C 1
ATOM 642 O O . SER A 1 86 ? -17.938 2.918 5.859 1 98.56 86 SER A O 1
ATOM 644 N N . GLY A 1 87 ? -16.219 2.562 4.422 1 98.19 87 GLY A N 1
ATOM 645 C CA . GLY A 1 87 ? -16.391 1.121 4.48 1 98.19 87 GLY A CA 1
ATOM 646 C C . GLY A 1 87 ? -16.172 0.549 5.867 1 98.19 87 GLY A C 1
ATOM 647 O O . GLY A 1 87 ? -16.953 -0.295 6.328 1 98.19 87 GLY A O 1
ATOM 648 N N . LEU A 1 88 ? -15.125 0.97 6.496 1 98.5 88 LEU A N 1
ATOM 649 C CA . LEU A 1 88 ? -14.844 0.523 7.855 1 98.5 88 LEU A CA 1
ATOM 650 C C . LEU A 1 88 ? -15.938 0.985 8.812 1 98.5 88 LEU A C 1
ATOM 652 O O . LEU A 1 88 ? -16.359 0.233 9.703 1 98.5 88 LEU A O 1
ATOM 656 N N . VAL A 1 89 ? -16.391 2.195 8.609 1 98.25 89 VAL A N 1
ATOM 657 C CA . VAL A 1 89 ? -17.453 2.75 9.445 1 98.25 89 VAL A CA 1
ATOM 658 C C . VAL A 1 89 ? -18.734 1.947 9.266 1 98.25 89 VAL A C 1
ATOM 660 O O . VAL A 1 89 ? -19.453 1.682 10.234 1 98.25 89 VAL A O 1
ATOM 663 N N . GLU A 1 90 ? -19.016 1.544 8.047 1 96.62 90 GLU A N 1
ATOM 664 C CA . GLU A 1 90 ? -20.188 0.718 7.762 1 96.62 90 GLU A CA 1
ATOM 665 C C . GLU A 1 90 ? -20.078 -0.645 8.438 1 96.62 90 GLU A C 1
ATOM 667 O O . GLU A 1 90 ? -21.094 -1.266 8.758 1 96.62 90 GLU A O 1
ATOM 672 N N . LEU A 1 91 ? -18.906 -1.054 8.695 1 97.12 91 LEU A N 1
ATOM 673 C CA . LEU A 1 91 ? -18.672 -2.287 9.438 1 97.12 91 LEU A CA 1
ATOM 674 C C . LEU A 1 91 ? -18.703 -2.031 10.945 1 97.12 91 LEU A C 1
ATOM 676 O O . LEU A 1 91 ? -18.25 -2.865 11.727 1 97.12 91 LEU A O 1
ATOM 680 N N . GLU A 1 92 ? -19.125 -0.83 11.344 1 96.81 92 GLU A N 1
ATOM 681 C CA . GLU A 1 92 ? -19.344 -0.39 12.719 1 96.81 92 GLU A CA 1
ATOM 682 C C . GLU A 1 92 ? -18.016 -0.244 13.461 1 96.81 92 GLU A C 1
ATOM 684 O O . GLU A 1 92 ? -17.953 -0.444 14.68 1 96.81 92 GLU A O 1
ATOM 689 N N . GLU A 1 93 ? -16.984 0.039 12.672 1 97.75 93 GLU A N 1
ATOM 690 C CA . GLU A 1 93 ? -15.664 0.217 13.273 1 97.75 93 GLU A CA 1
ATOM 691 C C . GLU A 1 93 ? -15.414 1.681 13.625 1 97.75 93 GLU A C 1
ATOM 693 O O . GLU A 1 93 ? -15.922 2.582 12.961 1 97.75 93 GLU A O 1
ATOM 698 N N . ASP A 1 94 ? -14.656 1.876 14.734 1 97.69 94 ASP A N 1
ATOM 699 C CA . ASP A 1 94 ? -14.016 3.166 14.961 1 97.69 94 ASP A CA 1
ATOM 700 C C . ASP A 1 94 ? -12.719 3.289 14.164 1 97.69 94 ASP A C 1
ATOM 702 O O . ASP A 1 94 ? -11.977 2.316 14.031 1 97.69 94 ASP A O 1
ATOM 706 N N . VAL A 1 95 ? -12.5 4.512 13.664 1 98.56 95 VAL A N 1
ATOM 707 C CA . VAL A 1 95 ? -11.359 4.68 12.766 1 98.56 95 VAL A CA 1
ATOM 708 C C . VAL A 1 95 ? -10.469 5.82 13.258 1 98.56 95 VAL A C 1
ATOM 710 O O . VAL A 1 95 ? -10.969 6.871 13.664 1 98.56 95 VAL A O 1
ATOM 713 N N . PHE A 1 96 ? -9.203 5.578 13.344 1 98.69 96 PHE A N 1
ATOM 714 C CA . PHE A 1 96 ? -8.133 6.543 13.586 1 98.69 96 PHE A CA 1
ATOM 715 C C . PHE A 1 96 ? -7.34 6.801 12.312 1 98.69 96 PHE A C 1
ATOM 717 O O . PHE A 1 96 ? -6.723 5.887 11.766 1 98.69 96 PHE A O 1
ATOM 724 N N . VAL A 1 97 ? -7.336 8.062 11.773 1 98.88 97 VAL A N 1
ATOM 725 C CA . VAL A 1 97 ? -6.727 8.32 10.477 1 98.88 97 VAL A CA 1
ATOM 726 C C . VAL A 1 97 ? -5.406 9.07 10.656 1 98.88 97 VAL A C 1
ATOM 728 O O . VAL A 1 97 ? -5.367 10.125 11.297 1 98.88 97 VAL A O 1
ATOM 731 N N . VAL A 1 98 ? -4.355 8.539 10.141 1 98.94 98 VAL A N 1
ATOM 732 C CA . VAL A 1 98 ? -3.035 9.156 10.102 1 98.94 98 VAL A CA 1
ATOM 733 C C . VAL A 1 98 ? -2.729 9.633 8.688 1 98.94 98 VAL A C 1
ATOM 735 O O . VAL A 1 98 ? -2.783 8.844 7.734 1 98.94 98 VAL A O 1
ATOM 738 N N . SER A 1 99 ? -2.434 10.867 8.492 1 98.88 99 SER A N 1
ATOM 739 C CA . SER A 1 99 ? -2.092 11.383 7.172 1 98.88 99 SER A CA 1
ATOM 740 C C . SER A 1 99 ? -0.812 12.211 7.219 1 98.88 99 SER A C 1
ATOM 742 O O . SER A 1 99 ? -0.519 12.859 8.227 1 98.88 99 SER A O 1
ATOM 744 N N . HIS A 1 100 ? -0.101 12.172 6.113 1 98.75 100 HIS A N 1
ATOM 745 C CA . HIS A 1 100 ? 1.207 12.797 5.977 1 98.75 100 HIS A CA 1
ATOM 746 C C . HIS A 1 100 ? 1.229 13.773 4.801 1 98.75 100 HIS A C 1
ATOM 748 O O . HIS A 1 100 ? 0.773 13.438 3.705 1 98.75 100 HIS A O 1
ATOM 754 N N . SER A 1 101 ? 1.78 14.984 5.105 1 97.44 101 SER A N 1
ATOM 755 C CA . SER A 1 101 ? 2.062 15.922 4.027 1 97.44 101 SER A CA 1
ATOM 756 C C . SER A 1 101 ? 0.842 16.109 3.133 1 97.44 101 SER A C 1
ATOM 758 O O . SER A 1 101 ? -0.243 16.438 3.617 1 97.44 101 SER A O 1
ATOM 760 N N . TYR A 1 102 ? 0.932 16.031 1.875 1 95.19 102 TYR A N 1
ATOM 761 C CA . TYR A 1 102 ? -0.162 16.219 0.929 1 95.19 102 TYR A CA 1
ATOM 762 C C . TYR A 1 102 ? -1.353 15.344 1.285 1 95.19 102 TYR A C 1
ATOM 764 O O . TYR A 1 102 ? -2.504 15.734 1.085 1 95.19 102 TYR A O 1
ATOM 772 N N . GLY A 1 103 ? -1.112 14.141 1.811 1 97.31 103 GLY A N 1
ATOM 773 C CA . GLY A 1 103 ? -2.172 13.195 2.119 1 97.31 103 GLY A CA 1
ATOM 774 C C . GLY A 1 103 ? -3.223 13.766 3.055 1 97.31 103 GLY A C 1
ATOM 775 O O . GLY A 1 103 ? -4.363 13.289 3.076 1 97.31 103 GLY A O 1
ATOM 776 N N . ALA A 1 104 ? -2.906 14.781 3.758 1 98.19 104 ALA A N 1
ATOM 777 C CA . ALA A 1 104 ? -3.832 15.398 4.699 1 98.19 104 ALA A CA 1
ATOM 778 C C . ALA A 1 104 ? -4.961 16.125 3.963 1 98.19 104 ALA A C 1
ATOM 780 O O . ALA A 1 104 ? -6.078 16.219 4.477 1 98.19 104 ALA A O 1
ATOM 781 N N . HIS A 1 105 ? -4.672 16.625 2.805 1 95.81 105 HIS A N 1
ATOM 782 C CA . HIS A 1 105 ? -5.656 17.406 2.064 1 95.81 105 HIS A CA 1
ATOM 783 C C . HIS A 1 105 ? -6.836 16.547 1.642 1 95.81 105 HIS A C 1
ATOM 785 O O . HIS A 1 105 ? -7.98 16.828 2 1 95.81 105 HIS A O 1
ATOM 791 N N . PRO A 1 106 ? -6.574 15.422 0.962 1 96.69 106 PRO A N 1
ATOM 792 C CA . PRO A 1 106 ? -7.711 14.562 0.628 1 96.69 106 PRO A CA 1
ATOM 793 C C . PRO A 1 106 ? -8.344 13.914 1.858 1 96.69 106 PRO A C 1
ATOM 795 O O . PRO A 1 106 ? -9.547 13.656 1.877 1 96.69 106 PRO A O 1
ATOM 798 N N . VAL A 1 107 ? -7.59 13.609 2.877 1 98.69 107 VAL A N 1
ATOM 799 C CA . VAL A 1 107 ? -8.148 13.039 4.098 1 98.69 107 VAL A CA 1
ATOM 800 C C . VAL A 1 107 ? -9.156 14 4.707 1 98.69 107 VAL A C 1
ATOM 802 O O . VAL A 1 107 ? -10.281 13.609 5.039 1 98.69 107 VAL A O 1
ATOM 805 N N . THR A 1 108 ? -8.734 15.234 4.867 1 98.56 108 THR A N 1
ATOM 806 C CA . THR A 1 108 ? -9.594 16.234 5.488 1 98.56 108 THR A CA 1
ATOM 807 C C . THR A 1 108 ? -10.891 16.391 4.703 1 98.56 108 THR A C 1
ATOM 809 O O . THR A 1 108 ? -11.977 16.438 5.285 1 98.56 108 THR A O 1
ATOM 812 N N . GLU A 1 109 ? -10.828 16.391 3.404 1 97.56 109 GLU A N 1
ATOM 813 C CA . GLU A 1 109 ? -11.984 16.562 2.529 1 97.56 109 GLU A CA 1
ATOM 814 C C . GLU A 1 109 ? -12.906 15.344 2.607 1 97.56 109 GLU A C 1
ATOM 816 O O . GLU A 1 109 ? -14.133 15.492 2.58 1 97.56 109 GLU A O 1
ATOM 821 N N . ALA A 1 110 ? -12.391 14.195 2.791 1 98.5 110 ALA A N 1
ATOM 822 C CA . ALA A 1 110 ? -13.086 12.93 2.555 1 98.5 110 ALA A CA 1
ATOM 823 C C . ALA A 1 110 ? -13.984 12.57 3.736 1 98.5 110 ALA A C 1
ATOM 825 O O . ALA A 1 110 ? -14.82 11.664 3.637 1 98.5 110 ALA A O 1
ATOM 826 N N . LEU A 1 111 ? -13.883 13.227 4.871 1 98.62 111 LEU A N 1
ATOM 827 C CA . LEU A 1 111 ? -14.391 12.633 6.102 1 98.62 111 LEU A CA 1
ATOM 828 C C . LEU A 1 111 ? -15.695 13.297 6.523 1 98.62 111 LEU A C 1
ATOM 830 O O . LEU A 1 111 ? -16.172 13.086 7.645 1 98.62 111 LEU A O 1
ATOM 834 N N . GLU A 1 112 ? -16.281 14.117 5.629 1 96.75 112 GLU A N 1
ATOM 835 C CA . GLU A 1 112 ? -17.578 14.719 5.926 1 96.75 112 GLU A CA 1
ATOM 836 C C . GLU A 1 112 ? -18.609 13.648 6.258 1 96.75 112 GLU A C 1
ATOM 838 O O . GLU A 1 112 ? -18.781 12.688 5.512 1 96.75 112 GLU A O 1
ATOM 843 N N . GLY A 1 113 ? -19.25 13.797 7.395 1 96.56 113 GLY A N 1
ATOM 844 C CA . GLY A 1 113 ? -20.328 12.906 7.793 1 96.56 113 GLY A CA 1
ATOM 845 C C . GLY A 1 113 ? -19.844 11.625 8.438 1 96.56 113 GLY A C 1
ATOM 846 O O . GLY A 1 113 ? -20.641 10.727 8.742 1 96.56 113 GLY A O 1
ATOM 847 N N . LEU A 1 114 ? -18.562 11.555 8.766 1 98.38 114 LEU A N 1
ATOM 848 C CA . LEU A 1 114 ? -18.016 10.281 9.227 1 98.38 114 LEU A CA 1
ATOM 849 C C . LEU A 1 114 ? -17.484 10.398 10.656 1 98.38 114 LEU A C 1
ATOM 851 O O . LEU A 1 114 ? -16.969 9.422 11.211 1 98.38 114 LEU A O 1
ATOM 855 N N . SER A 1 115 ? -17.656 11.555 11.242 1 98 115 SER A N 1
ATOM 856 C CA . SER A 1 115 ? -17.188 11.719 12.617 1 98 115 SER A CA 1
ATOM 857 C C . SER A 1 115 ? -17.969 10.812 13.57 1 98 115 SER A C 1
ATOM 859 O O . SER A 1 115 ? -19.172 10.625 13.422 1 98 115 SER A O 1
ATOM 861 N N . LYS A 1 116 ? -17.266 10.273 14.531 1 96.88 116 LYS A N 1
ATOM 862 C CA . LYS A 1 116 ? -17.906 9.469 15.562 1 96.88 116 LYS A CA 1
ATOM 863 C C . LYS A 1 116 ? -18.984 10.266 16.281 1 96.88 116 LYS A C 1
ATOM 865 O O . LYS A 1 116 ? -20.078 9.758 16.531 1 96.88 116 LYS A O 1
ATOM 870 N N . LYS A 1 117 ? -18.703 11.453 16.578 1 93.5 117 LYS A N 1
ATOM 871 C CA . LYS A 1 117 ? -19.625 12.336 17.297 1 93.5 117 LYS A CA 1
ATOM 872 C C . LYS A 1 117 ? -20.938 12.484 16.531 1 93.5 117 LYS A C 1
ATOM 874 O O . LYS A 1 117 ? -22.016 12.258 17.094 1 93.5 117 LYS A O 1
ATOM 879 N N . ASP A 1 118 ? -20.828 12.789 15.266 1 93.56 118 ASP A N 1
ATOM 880 C CA . ASP A 1 118 ? -22.016 13.008 14.445 1 93.56 118 ASP A CA 1
ATOM 881 C C . ASP A 1 118 ? -22.797 11.711 14.273 1 93.56 118 ASP A C 1
ATOM 883 O O . ASP A 1 118 ? -24.031 11.719 14.32 1 93.56 118 ASP A O 1
ATOM 887 N N . ARG A 1 119 ? -22.094 10.703 14.125 1 96.06 119 ARG A N 1
ATOM 888 C CA . ARG A 1 119 ? -22.766 9.422 13.891 1 96.06 119 ARG A CA 1
ATOM 889 C C . ARG A 1 119 ? -23.453 8.922 15.156 1 96.06 119 ARG A C 1
ATOM 891 O O . ARG A 1 119 ? -24.578 8.445 15.109 1 96.06 119 ARG A O 1
ATOM 898 N N . LEU A 1 120 ? -22.797 9.047 16.266 1 94.19 120 LEU A N 1
ATOM 899 C CA . LEU A 1 120 ? -23.406 8.664 17.547 1 94.19 120 LEU A CA 1
ATOM 900 C C . LEU A 1 120 ? -24.656 9.484 17.812 1 94.19 120 LEU A C 1
ATOM 902 O O . LEU A 1 120 ? -25.656 8.945 18.312 1 94.19 120 LEU A O 1
ATOM 906 N N . ALA A 1 121 ? -24.625 10.758 17.484 1 95.12 121 ALA A N 1
ATOM 907 C CA . ALA A 1 121 ? -25.766 11.633 17.672 1 95.12 121 ALA A CA 1
ATOM 908 C C . ALA A 1 121 ? -26.969 11.156 16.844 1 95.12 121 ALA A C 1
ATOM 910 O O . ALA A 1 121 ? -28.109 11.383 17.219 1 95.12 121 ALA A O 1
ATOM 911 N N . LYS A 1 122 ? -26.688 10.43 15.773 1 96.5 122 LYS A N 1
ATOM 912 C CA . LYS A 1 122 ? -27.719 9.898 14.898 1 96.5 122 LYS A CA 1
ATOM 913 C C . LYS A 1 122 ? -28.031 8.445 15.227 1 96.5 122 LYS A C 1
ATOM 915 O O . LYS A 1 122 ? -28.734 7.766 14.477 1 96.5 122 LYS A O 1
ATOM 920 N N . GLY A 1 123 ? -27.344 7.91 16.203 1 96.06 123 GLY A N 1
ATOM 921 C CA . GLY A 1 123 ? -27.562 6.539 16.641 1 96.06 123 GLY A CA 1
ATOM 922 C C . GLY A 1 123 ? -26.859 5.52 15.766 1 96.06 123 GLY A C 1
ATOM 923 O O . GLY A 1 123 ? -27.25 4.355 15.711 1 96.06 123 GLY A O 1
ATOM 924 N N . GLN A 1 124 ? -25.859 5.969 15.062 1 96.5 124 GLN A N 1
ATOM 925 C CA . GLN A 1 124 ? -25.109 5.078 14.172 1 96.5 124 GLN A CA 1
ATOM 926 C C . GLN A 1 124 ? -23.797 4.637 14.812 1 96.5 124 GLN A C 1
ATOM 928 O O . GLN A 1 124 ? -23.109 5.445 15.43 1 96.5 124 GLN A O 1
ATOM 933 N N . PRO A 1 125 ? -23.562 3.359 14.742 1 95.69 125 PRO A N 1
ATOM 934 C CA . PRO A 1 125 ? -22.297 2.869 15.297 1 95.69 125 PRO A CA 1
ATOM 935 C C . PRO A 1 125 ? -21.094 3.23 14.422 1 95.69 125 PRO A C 1
ATOM 937 O O . PRO A 1 125 ? -21.266 3.576 13.25 1 95.69 125 PRO A O 1
ATOM 940 N N . GLY A 1 126 ? -19.953 3.246 15.031 1 96.56 126 GLY A N 1
ATOM 941 C CA . GLY A 1 126 ? -18.703 3.488 14.32 1 96.56 126 GLY A CA 1
ATOM 942 C C . GLY A 1 126 ? -18.516 4.941 13.922 1 96.56 126 GLY A C 1
ATOM 943 O O . GLY A 1 126 ? -19.422 5.762 14.117 1 96.56 126 GLY A O 1
ATOM 944 N N . GLY A 1 127 ? -17.297 5.238 13.445 1 98.06 127 GLY A N 1
ATOM 945 C CA . GLY A 1 127 ? -16.953 6.586 13.016 1 98.06 127 GLY A CA 1
ATOM 946 C C . GLY A 1 127 ? -15.484 6.91 13.195 1 98.06 127 GLY A C 1
ATOM 947 O O . GLY A 1 127 ? -14.734 6.129 13.797 1 98.06 127 GLY A O 1
ATOM 948 N N . VAL A 1 128 ? -15.125 8 12.625 1 98.62 128 VAL A N 1
ATOM 949 C CA . VAL A 1 128 ? -13.75 8.461 12.797 1 98.62 128 VAL A CA 1
ATOM 950 C C . VAL A 1 128 ? -13.594 9.133 14.156 1 98.62 128 VAL A C 1
ATOM 952 O O . VAL A 1 128 ? -14.328 10.07 14.477 1 98.62 128 VAL A O 1
ATOM 955 N N . VAL A 1 129 ? -12.594 8.695 14.938 1 97.88 129 VAL A N 1
ATOM 956 C CA . VAL A 1 129 ? -12.5 9.125 16.328 1 97.88 129 VAL A CA 1
ATOM 957 C C . VAL A 1 129 ? -11.352 10.117 16.484 1 97.88 129 VAL A C 1
ATOM 959 O O . VAL A 1 129 ? -11.289 10.844 17.484 1 97.88 129 VAL A O 1
ATOM 962 N N . GLN A 1 130 ? -10.445 10.109 15.547 1 98.19 130 GLN A N 1
ATOM 963 C CA . GLN A 1 130 ? -9.242 10.914 15.695 1 98.19 130 GLN A CA 1
ATOM 964 C C . GLN A 1 130 ? -8.547 11.133 14.352 1 98.19 130 GLN A C 1
ATOM 966 O O . GLN A 1 130 ? -8.469 10.211 13.539 1 98.19 130 GLN A O 1
ATOM 971 N N . LEU A 1 131 ? -8.062 12.367 14.133 1 98.69 131 LEU A N 1
ATOM 972 C CA . LEU A 1 131 ? -7.133 12.688 13.062 1 98.69 131 LEU A CA 1
ATOM 973 C C . LEU A 1 131 ? -5.73 12.922 13.609 1 98.69 131 LEU A C 1
ATOM 975 O O . LEU A 1 131 ? -5.562 13.594 14.633 1 98.69 131 LEU A O 1
ATOM 979 N N . PHE A 1 132 ? -4.754 12.336 13.016 1 98.88 132 PHE A N 1
ATOM 980 C CA . PHE A 1 132 ? -3.348 12.586 13.32 1 98.88 132 PHE A CA 1
ATOM 981 C C . PHE A 1 132 ? -2.592 13.016 12.07 1 98.88 132 PHE A C 1
ATOM 983 O O . PHE A 1 132 ? -2.363 12.211 11.164 1 98.88 132 PHE A O 1
ATOM 990 N N . TYR A 1 133 ? -2.197 14.273 12.039 1 98.94 133 TYR A N 1
ATOM 991 C CA . TYR A 1 133 ? -1.485 14.906 10.93 1 98.94 133 TYR A CA 1
ATOM 992 C C . TYR A 1 133 ? 0.017 14.922 11.188 1 98.94 133 TYR A C 1
ATOM 994 O O . TYR A 1 133 ? 0.473 15.453 12.203 1 98.94 133 TYR A O 1
ATOM 1002 N N . ILE A 1 134 ? 0.761 14.383 10.234 1 98.94 134 ILE A N 1
ATOM 1003 C CA . ILE A 1 134 ? 2.217 14.375 10.344 1 98.94 134 ILE A CA 1
ATOM 1004 C C . ILE A 1 134 ? 2.818 15.297 9.289 1 98.94 134 ILE A C 1
ATOM 1006 O O . ILE A 1 134 ? 2.711 15.031 8.086 1 98.94 134 ILE A O 1
ATOM 1010 N N . ALA A 1 135 ? 3.539 16.391 9.727 1 98.81 135 ALA A N 1
ATOM 1011 C CA . ALA A 1 135 ? 4.109 17.344 8.781 1 98.81 135 ALA A CA 1
ATOM 1012 C C . ALA A 1 135 ? 3.16 17.594 7.613 1 98.81 135 ALA A C 1
ATOM 1014 O O . ALA A 1 135 ? 3.562 17.5 6.449 1 98.81 135 ALA A O 1
ATOM 1015 N N . ALA A 1 136 ? 1.93 17.844 7.891 1 98.69 136 ALA A N 1
ATOM 1016 C CA . ALA A 1 136 ? 0.82 17.719 6.953 1 98.69 136 ALA A CA 1
ATOM 1017 C C . ALA A 1 136 ? 0.408 19.078 6.387 1 98.69 136 ALA A C 1
ATOM 1019 O O . ALA A 1 136 ? 0.416 20.078 7.105 1 98.69 136 ALA A O 1
ATOM 1020 N N . ILE A 1 137 ? -0.007 19.094 5.164 1 96.19 137 ILE A N 1
ATOM 1021 C CA . ILE A 1 137 ? -0.579 20.266 4.527 1 96.19 137 ILE A CA 1
ATOM 1022 C C . ILE A 1 137 ? -2.066 20.359 4.855 1 96.19 137 ILE A C 1
ATOM 1024 O O . ILE A 1 137 ? -2.908 19.859 4.105 1 96.19 137 ILE A O 1
ATOM 1028 N N . VAL A 1 138 ? -2.312 21 5.934 1 97.62 138 VAL A N 1
ATOM 1029 C CA . VAL A 1 138 ? -3.688 21.156 6.402 1 97.62 138 VAL A CA 1
ATOM 1030 C C . VAL A 1 138 ? -4.246 22.5 5.934 1 97.62 138 VAL A C 1
ATOM 1032 O O . VAL A 1 138 ? -3.951 23.531 6.52 1 97.62 138 VAL A O 1
ATOM 1035 N N . ALA A 1 139 ? -5.125 22.406 4.996 1 96.38 139 ALA A N 1
ATOM 1036 C CA . ALA A 1 139 ? -5.723 23.625 4.457 1 96.38 139 ALA A CA 1
ATOM 1037 C C . ALA A 1 139 ? -7 23.984 5.211 1 96.38 139 ALA A C 1
ATOM 1039 O O . ALA A 1 139 ? -7.543 23.172 5.957 1 96.38 139 ALA A O 1
ATOM 1040 N N . THR A 1 140 ? -7.395 25.266 5.117 1 97.94 140 THR A N 1
ATOM 1041 C CA . THR A 1 140 ? -8.711 25.703 5.562 1 97.94 140 THR A CA 1
ATOM 1042 C C . THR A 1 140 ? -9.68 25.781 4.391 1 97.94 140 THR A C 1
ATOM 1044 O O . THR A 1 140 ? -9.281 25.656 3.232 1 97.94 140 THR A O 1
ATOM 1047 N N . LYS A 1 141 ? -10.969 25.875 4.789 1 97.38 141 LYS A N 1
ATOM 1048 C CA . LYS A 1 141 ? -12 25.906 3.762 1 97.38 141 LYS A CA 1
ATOM 1049 C C . LYS A 1 141 ? -11.711 27 2.732 1 97.38 141 LYS A C 1
ATOM 1051 O O . LYS A 1 141 ? -11.383 28.125 3.096 1 97.38 141 LYS A O 1
ATOM 1056 N N . GLY A 1 142 ? -11.742 26.625 1.456 1 95.44 142 GLY A N 1
ATOM 1057 C CA . GLY A 1 142 ? -11.531 27.562 0.365 1 95.44 142 GLY A CA 1
ATOM 1058 C C . GLY A 1 142 ? -10.078 27.672 -0.058 1 95.44 142 GLY A C 1
ATOM 1059 O O . GLY A 1 142 ? -9.758 28.328 -1.049 1 95.44 142 GLY A O 1
ATOM 1060 N N . ILE A 1 143 ? -9.188 27.047 0.618 1 92.94 143 ILE A N 1
ATOM 1061 C CA . ILE A 1 143 ? -7.75 27.094 0.347 1 92.94 143 ILE A CA 1
ATOM 1062 C C . ILE A 1 143 ? -7.289 25.766 -0.24 1 92.94 143 ILE A C 1
ATOM 1064 O O . ILE A 1 143 ? -7.688 24.703 0.238 1 92.94 143 ILE A O 1
ATOM 1068 N N . SER A 1 144 ? -6.496 25.766 -1.329 1 90 144 SER A N 1
ATOM 1069 C CA . SER A 1 144 ? -5.941 24.562 -1.941 1 90 144 SER A CA 1
ATOM 1070 C C . SER A 1 144 ? -4.707 24.078 -1.188 1 90 144 SER A C 1
ATOM 1072 O O . SER A 1 144 ? -4.156 24.797 -0.359 1 90 144 SER A O 1
ATOM 1074 N N . SER A 1 145 ? -4.355 22.828 -1.468 1 91 145 SER A N 1
ATOM 1075 C CA . SER A 1 145 ? -3.143 22.297 -0.854 1 91 145 SER A CA 1
ATOM 1076 C C . SER A 1 145 ? -1.913 23.094 -1.266 1 91 145 SER A C 1
ATOM 1078 O O . SER A 1 145 ? -1.002 23.297 -0.462 1 91 145 SER A O 1
ATOM 1080 N N . ALA A 1 146 ? -1.853 23.516 -2.496 1 87.5 146 ALA A N 1
ATOM 1081 C CA . ALA A 1 146 ? -0.729 24.312 -2.99 1 87.5 146 ALA A CA 1
ATOM 1082 C C . ALA A 1 146 ? -0.619 25.641 -2.238 1 87.5 146 ALA A C 1
ATOM 1084 O O . ALA A 1 146 ? 0.477 26.047 -1.85 1 87.5 146 ALA A O 1
ATOM 1085 N N . GLU A 1 147 ? -1.738 26.297 -2.098 1 88.94 147 GLU A N 1
ATOM 1086 C CA . GLU A 1 147 ? -1.759 27.562 -1.363 1 88.94 147 GLU A CA 1
ATOM 1087 C C . GLU A 1 147 ? -1.336 27.359 0.089 1 88.94 147 GLU A C 1
ATOM 1089 O O . GLU A 1 147 ? -0.597 28.172 0.645 1 88.94 147 GLU A O 1
ATOM 1094 N N . ALA A 1 148 ? -1.832 26.312 0.675 1 92.75 148 ALA A N 1
ATOM 1095 C CA . ALA A 1 148 ? -1.49 26.016 2.064 1 92.75 148 ALA A CA 1
ATOM 1096 C C . ALA A 1 148 ? -0.013 25.656 2.203 1 92.75 148 ALA A C 1
ATOM 1098 O O . ALA A 1 148 ? 0.614 25.969 3.221 1 92.75 148 ALA A O 1
ATOM 1099 N N . PHE A 1 149 ? 0.494 24.984 1.241 1 91.94 149 PHE A N 1
ATOM 1100 C CA . PHE A 1 149 ? 1.9 24.594 1.233 1 91.94 149 PHE A CA 1
ATOM 1101 C C . PHE A 1 149 ? 2.799 25.828 1.26 1 91.94 149 PHE A C 1
ATOM 1103 O O . PHE A 1 149 ? 3.85 25.812 1.906 1 91.94 149 PHE A O 1
ATOM 1110 N N . GLY A 1 150 ? 2.373 26.859 0.532 1 87.25 150 GLY A N 1
ATOM 1111 C CA . GLY A 1 150 ? 3.105 28.125 0.542 1 87.25 150 GLY A CA 1
ATOM 1112 C C . GLY A 1 150 ? 3.803 28.422 -0.772 1 87.25 150 GLY A C 1
ATOM 1113 O O . GLY A 1 150 ? 3.885 27.547 -1.646 1 87.25 150 GLY A O 1
ATOM 1114 N N . PRO A 1 151 ? 4.383 29.578 -0.863 1 85.5 151 PRO A N 1
ATOM 1115 C CA . PRO A 1 151 ? 4.977 30.016 -2.125 1 85.5 151 PRO A CA 1
ATOM 1116 C C . PRO A 1 151 ? 6.312 29.344 -2.422 1 85.5 151 PRO A C 1
ATOM 1118 O O . PRO A 1 151 ? 7.02 28.938 -1.499 1 85.5 151 PRO A O 1
ATOM 1121 N N . MET A 1 152 ? 6.512 29.281 -3.723 1 85.69 152 MET A N 1
ATOM 1122 C CA . MET A 1 152 ? 7.801 28.75 -4.152 1 85.69 152 MET A CA 1
ATOM 1123 C C . MET A 1 152 ? 8.891 29.812 -4.078 1 85.69 152 MET A C 1
ATOM 1125 O O . MET A 1 152 ? 9.086 30.578 -5.031 1 85.69 152 MET A O 1
ATOM 1129 N N . VAL A 1 153 ? 9.539 29.906 -2.934 1 88.56 153 VAL A N 1
ATOM 1130 C CA . VAL A 1 153 ? 10.672 30.797 -2.693 1 88.56 153 VAL A CA 1
ATOM 1131 C C . VAL A 1 153 ? 11.922 29.984 -2.389 1 88.56 153 VAL A C 1
ATOM 1133 O O . VAL A 1 153 ? 11.836 28.797 -2.068 1 88.56 153 VAL A O 1
ATOM 1136 N N . PRO A 1 154 ? 13.086 30.562 -2.611 1 90.69 154 PRO A N 1
ATOM 1137 C CA . PRO A 1 154 ? 14.32 29.828 -2.324 1 90.69 154 PRO A CA 1
ATOM 1138 C C . PRO A 1 154 ? 14.375 29.297 -0.894 1 90.69 154 PRO A C 1
ATOM 1140 O O . PRO A 1 154 ? 13.773 29.891 0.009 1 90.69 154 PRO A O 1
ATOM 1143 N N . LYS A 1 155 ? 15.016 28.219 -0.75 1 91.12 155 LYS A N 1
ATOM 1144 C CA . LYS A 1 155 ? 15.117 27.578 0.562 1 91.12 155 LYS A CA 1
ATOM 1145 C C . LYS A 1 155 ? 15.742 28.531 1.583 1 91.12 155 LYS A C 1
ATOM 1147 O O . LYS A 1 155 ? 15.406 28.484 2.768 1 91.12 155 LYS A O 1
ATOM 1152 N N . GLU A 1 156 ? 16.594 29.422 1.17 1 92.75 156 GLU A N 1
ATOM 1153 C CA . GLU A 1 156 ? 17.234 30.406 2.037 1 92.75 156 GLU A CA 1
ATOM 1154 C C . GLU A 1 156 ? 16.219 31.375 2.615 1 92.75 156 GLU A C 1
ATOM 1156 O O . GLU A 1 156 ? 16.484 32.031 3.627 1 92.75 156 GLU A O 1
ATOM 1161 N N . LYS A 1 157 ? 15.125 31.484 1.991 1 93.31 157 LYS A N 1
ATOM 1162 C CA . LYS A 1 157 ? 14.055 32.375 2.43 1 93.31 157 LYS A CA 1
ATOM 1163 C C . LYS A 1 157 ? 12.898 31.594 3.053 1 93.31 157 LYS A C 1
ATOM 1165 O O . LYS A 1 157 ? 11.766 32.062 3.062 1 93.31 157 LYS A O 1
ATOM 1170 N N . GLY A 1 158 ? 13.18 30.391 3.387 1 92.56 158 GLY A N 1
ATOM 1171 C CA . GLY A 1 158 ? 12.172 29.594 4.086 1 92.56 158 GLY A CA 1
ATOM 1172 C C . GLY A 1 158 ? 11.352 28.719 3.158 1 92.56 158 GLY A C 1
ATOM 1173 O O . GLY A 1 158 ? 10.336 28.156 3.57 1 92.56 158 GLY A O 1
ATOM 1174 N N . GLY A 1 159 ? 11.766 28.641 1.901 1 93 159 GLY A N 1
ATOM 1175 C CA . GLY A 1 159 ? 11.055 27.797 0.948 1 93 159 GLY A CA 1
ATOM 1176 C C . GLY A 1 159 ? 11.422 26.328 1.057 1 93 159 GLY A C 1
ATOM 1177 O O . GLY A 1 159 ? 12.258 25.953 1.88 1 93 159 GLY A O 1
ATOM 1178 N N . THR A 1 160 ? 10.656 25.531 0.298 1 94.5 160 THR A N 1
ATOM 1179 C CA . THR A 1 160 ? 10.891 24.094 0.244 1 94.5 160 THR A CA 1
ATOM 1180 C C . THR A 1 160 ? 12.242 23.797 -0.408 1 94.5 160 THR A C 1
ATOM 1182 O O . THR A 1 160 ? 12.68 24.531 -1.298 1 94.5 160 THR A O 1
ATOM 1185 N N . TRP A 1 161 ? 12.867 22.672 0.06 1 95.69 161 TRP A N 1
ATOM 1186 C CA . TRP A 1 161 ? 14.117 22.219 -0.535 1 95.69 161 TRP A CA 1
ATOM 1187 C C . TRP A 1 161 ? 13.859 21.297 -1.715 1 95.69 161 TRP A C 1
ATOM 1189 O O . TRP A 1 161 ? 14.789 20.906 -2.424 1 95.69 161 TRP A O 1
ATOM 1199 N N . ILE A 1 162 ? 12.648 20.922 -1.946 1 95.19 162 ILE A N 1
ATOM 1200 C CA . ILE A 1 162 ? 12.32 19.938 -2.975 1 95.19 162 ILE A CA 1
ATOM 1201 C C . ILE A 1 162 ? 12.727 20.484 -4.348 1 95.19 162 ILE A C 1
ATOM 1203 O O . ILE A 1 162 ? 12.438 21.625 -4.68 1 95.19 162 ILE A O 1
ATOM 1207 N N . ILE A 1 163 ? 13.422 19.719 -5.055 1 93.94 163 ILE A N 1
ATOM 1208 C CA . ILE A 1 163 ? 13.664 19.969 -6.473 1 93.94 163 ILE A CA 1
ATOM 1209 C C . ILE A 1 163 ? 12.766 19.062 -7.316 1 93.94 163 ILE A C 1
ATOM 1211 O O . ILE A 1 163 ? 12.906 17.844 -7.297 1 93.94 163 ILE A O 1
ATOM 1215 N N . PHE A 1 164 ? 11.906 19.641 -8.039 1 89 164 PHE A N 1
ATOM 1216 C CA . PHE A 1 164 ? 10.914 18.922 -8.828 1 89 164 PHE A CA 1
ATOM 1217 C C . PHE A 1 164 ? 11.453 18.625 -10.219 1 89 164 PHE A C 1
ATOM 1219 O O . PHE A 1 164 ? 12.133 19.453 -10.828 1 89 164 PHE A O 1
ATOM 1226 N N . ASN A 1 165 ? 11.18 17.406 -10.68 1 89.5 165 ASN A N 1
ATOM 1227 C CA . ASN A 1 165 ? 11.281 17.062 -12.094 1 89.5 165 ASN A CA 1
ATOM 1228 C C . ASN A 1 165 ? 9.922 17.125 -12.781 1 89.5 165 ASN A C 1
ATOM 1230 O O . ASN A 1 165 ? 9.023 16.344 -12.453 1 89.5 165 ASN A O 1
ATOM 1234 N N . ASP A 1 166 ? 9.805 18.016 -13.695 1 83.19 166 ASP A N 1
ATOM 1235 C CA . ASP A 1 166 ? 8.57 18.125 -14.461 1 83.19 166 ASP A CA 1
ATOM 1236 C C . ASP A 1 166 ? 8.609 17.234 -15.695 1 83.19 166 ASP A C 1
ATOM 1238 O O . ASP A 1 166 ? 9.445 17.406 -16.578 1 83.19 166 ASP A O 1
ATOM 1242 N N . HIS A 1 167 ? 7.691 16.297 -15.766 1 82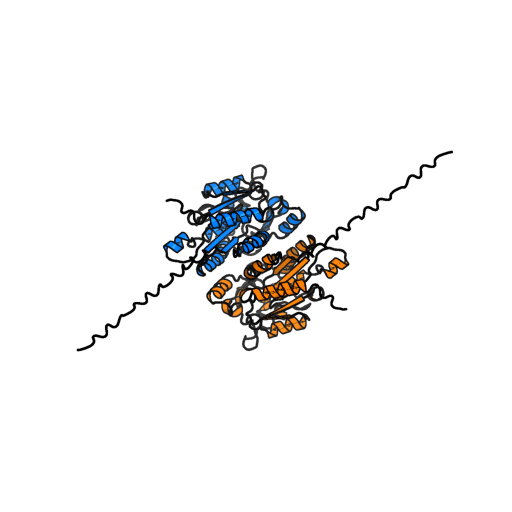.12 167 HIS A N 1
ATOM 1243 C CA . HIS A 1 167 ? 7.672 15.352 -16.875 1 82.12 167 HIS A CA 1
ATOM 1244 C C . HIS A 1 167 ? 6.656 15.766 -17.938 1 82.12 167 HIS A C 1
ATOM 1246 O O . HIS A 1 167 ? 6.418 15.031 -18.891 1 82.12 167 HIS A O 1
ATOM 1252 N N . GLY A 1 168 ? 6.086 16.828 -17.703 1 75 168 GLY A N 1
ATOM 1253 C CA . GLY A 1 168 ? 5.027 17.266 -18.609 1 75 168 GLY A CA 1
ATOM 1254 C C . GLY A 1 168 ? 3.703 16.578 -18.344 1 75 168 GLY A C 1
ATOM 1255 O O . GLY A 1 168 ? 3.633 15.633 -17.562 1 75 168 GLY A O 1
ATOM 1256 N N . ASN A 1 169 ? 2.574 17.109 -18.828 1 72.38 169 ASN A N 1
ATOM 1257 C CA . ASN A 1 169 ? 1.226 16.547 -18.766 1 72.38 169 ASN A CA 1
ATOM 1258 C C . ASN A 1 169 ? 0.731 16.453 -17.312 1 72.38 169 ASN A C 1
ATOM 1260 O O . ASN A 1 169 ? -0.078 15.586 -17 1 72.38 169 ASN A O 1
ATOM 1264 N N . GLY A 1 170 ? 1.389 17.172 -16.438 1 74 170 GLY A N 1
ATOM 1265 C CA . GLY A 1 170 ? 0.83 17.344 -15.109 1 74 170 GLY A CA 1
ATOM 1266 C C . GLY A 1 170 ? 1.43 16.406 -14.086 1 74 170 GLY A C 1
ATOM 1267 O O . GLY A 1 170 ? 0.953 16.328 -12.953 1 74 170 GLY A O 1
ATOM 1268 N N . TYR A 1 171 ? 2.438 15.586 -14.422 1 79.5 171 TYR A N 1
ATOM 1269 C CA . TYR A 1 171 ? 2.998 14.742 -13.375 1 79.5 171 TYR A CA 1
ATOM 1270 C C . TYR A 1 171 ? 4.461 15.094 -13.117 1 79.5 171 TYR A C 1
ATOM 1272 O O . TYR A 1 171 ? 5.168 15.531 -14.023 1 79.5 171 TYR A O 1
ATOM 1280 N N . THR A 1 172 ? 4.832 15 -11.852 1 85.94 172 THR A N 1
ATOM 1281 C CA . THR A 1 172 ? 6.148 15.383 -11.367 1 85.94 172 THR A CA 1
ATOM 1282 C C . THR A 1 172 ? 6.777 14.25 -10.562 1 85.94 172 THR A C 1
ATOM 1284 O O . THR A 1 172 ? 6.078 13.352 -10.094 1 85.94 172 THR A O 1
ATOM 1287 N N . SER A 1 173 ? 8.062 14.273 -10.547 1 91.06 173 SER A N 1
ATOM 1288 C CA . SER A 1 173 ? 8.852 13.477 -9.617 1 91.06 173 SER A CA 1
ATOM 1289 C C . SER A 1 173 ? 9.797 14.344 -8.797 1 91.06 173 SER A C 1
ATOM 1291 O O . SER A 1 173 ? 9.82 15.57 -8.961 1 91.06 173 SER A O 1
ATOM 1293 N N . VAL A 1 174 ? 10.469 13.766 -7.848 1 94.62 174 VAL A N 1
ATOM 1294 C CA . VAL A 1 174 ? 11.398 14.492 -6.988 1 94.62 174 VAL A CA 1
ATOM 1295 C C . VAL A 1 174 ? 12.836 14.109 -7.328 1 94.62 174 VAL A C 1
ATOM 1297 O O . VAL A 1 174 ? 13.18 12.922 -7.352 1 94.62 174 VAL A O 1
ATOM 1300 N N . ALA A 1 175 ? 13.688 15.094 -7.535 1 95.94 175 ALA A N 1
ATOM 1301 C CA . ALA A 1 175 ? 15.055 14.852 -7.984 1 95.94 175 ALA A CA 1
ATOM 1302 C C . ALA A 1 175 ? 15.992 14.641 -6.797 1 95.94 175 ALA A C 1
ATOM 1304 O O . ALA A 1 175 ? 17.047 14.008 -6.934 1 95.94 175 ALA A O 1
ATOM 1305 N N . ASN A 1 176 ? 15.656 15.164 -5.668 1 97.75 176 ASN A N 1
ATOM 1306 C CA . ASN A 1 176 ? 16.562 15.148 -4.523 1 97.75 176 ASN A CA 1
ATOM 1307 C C . ASN A 1 176 ? 15.883 14.555 -3.287 1 97.75 176 ASN A C 1
ATOM 1309 O O . ASN A 1 176 ? 15.953 15.133 -2.199 1 97.75 176 ASN A O 1
ATOM 1313 N N . GLY A 1 177 ? 15.25 13.406 -3.424 1 98.38 177 GLY A N 1
ATOM 1314 C CA . GLY A 1 177 ? 14.492 12.773 -2.359 1 98.38 177 GLY A CA 1
ATOM 1315 C C . GLY A 1 177 ? 15.312 12.523 -1.108 1 98.38 177 GLY A C 1
ATOM 1316 O O . GLY A 1 177 ? 14.836 12.727 0.008 1 98.38 177 GLY A O 1
ATOM 1317 N N . GLU A 1 178 ? 16.578 12.125 -1.268 1 98.69 178 GLU A N 1
ATOM 1318 C CA . GLU A 1 178 ? 17.453 11.852 -0.125 1 98.69 178 GLU A CA 1
ATOM 1319 C C . GLU A 1 178 ? 17.625 13.086 0.752 1 98.69 178 GLU A C 1
ATOM 1321 O O . GLU A 1 178 ? 17.5 13.008 1.977 1 98.69 178 GLU A O 1
ATOM 1326 N N . GLU A 1 179 ? 17.766 14.18 0.145 1 98.5 179 GLU A N 1
ATOM 1327 C CA . GLU A 1 179 ? 18 15.438 0.852 1 98.5 179 GLU A CA 1
ATOM 1328 C C . GLU A 1 179 ? 16.688 16.016 1.393 1 98.5 179 GLU A C 1
ATOM 1330 O O . GLU A 1 179 ? 16.625 16.422 2.551 1 98.5 179 GLU A O 1
ATOM 1335 N N . ALA A 1 180 ? 15.664 15.984 0.628 1 98.19 180 ALA A N 1
ATOM 1336 C CA . ALA A 1 180 ? 14.422 16.688 0.946 1 98.19 180 ALA A CA 1
ATOM 1337 C C . ALA A 1 180 ? 13.609 15.93 1.99 1 98.19 180 ALA A C 1
ATOM 1339 O O . ALA A 1 180 ? 12.969 16.547 2.852 1 98.19 180 ALA A O 1
ATOM 1340 N N . PHE A 1 181 ? 13.648 14.578 1.876 1 98.75 181 PHE A N 1
ATOM 1341 C CA . PHE A 1 181 ? 12.703 13.82 2.689 1 98.75 181 PHE A CA 1
ATOM 1342 C C . PHE A 1 181 ? 13.438 12.977 3.727 1 98.75 181 PHE A C 1
ATOM 1344 O O . PHE A 1 181 ? 12.859 12.617 4.754 1 98.75 181 PHE A O 1
ATOM 1351 N N . TYR A 1 182 ? 14.758 12.594 3.496 1 98.81 182 TYR A N 1
ATOM 1352 C CA . TYR A 1 182 ? 15.336 11.469 4.227 1 98.81 182 TYR A CA 1
ATOM 1353 C C . TYR A 1 182 ? 16.719 11.82 4.766 1 98.81 182 TYR A C 1
ATOM 1355 O O . TYR A 1 182 ? 17.531 10.938 5.016 1 98.81 182 TYR A O 1
ATOM 1363 N N . HIS A 1 183 ? 17.094 13.086 4.953 1 98.75 183 HIS A N 1
ATOM 1364 C CA . HIS A 1 183 ? 18.453 13.508 5.25 1 98.75 183 HIS A CA 1
ATOM 1365 C C . HIS A 1 183 ? 18.875 13.062 6.645 1 98.75 183 HIS A C 1
ATOM 1367 O O . HIS A 1 183 ? 20.062 13.133 6.988 1 98.75 183 HIS A O 1
ATOM 1373 N N . ASP A 1 184 ? 17.938 12.602 7.453 1 98.75 184 ASP A N 1
ATOM 1374 C CA . ASP A 1 184 ? 18.266 12.156 8.805 1 98.75 184 ASP A CA 1
ATOM 1375 C C . ASP A 1 184 ? 18.312 10.633 8.875 1 98.75 184 ASP A C 1
ATOM 1377 O O . ASP A 1 184 ? 18.312 10.055 9.969 1 98.75 184 ASP A O 1
ATOM 1381 N N . LEU A 1 185 ? 18.281 9.914 7.773 1 98.69 185 LEU A N 1
ATOM 1382 C CA . LEU A 1 185 ? 18.5 8.469 7.691 1 98.69 185 LEU A CA 1
ATOM 1383 C C . LEU A 1 185 ? 19.953 8.164 7.328 1 98.69 185 LEU A C 1
ATOM 1385 O O . LEU A 1 185 ? 20.625 8.992 6.727 1 98.69 185 LEU A O 1
ATOM 1389 N N . PRO A 1 186 ? 20.406 6.883 7.73 1 98.19 186 PRO A N 1
ATOM 1390 C CA . PRO A 1 186 ? 21.656 6.453 7.113 1 98.19 186 PRO A CA 1
ATOM 1391 C C . PRO A 1 186 ? 21.625 6.531 5.59 1 98.19 186 PRO A C 1
ATOM 1393 O O . PRO A 1 186 ? 20.594 6.246 4.977 1 98.19 186 PRO A O 1
ATOM 1396 N N . PRO A 1 187 ? 22.703 6.891 4.984 1 98 187 PRO A N 1
ATOM 1397 C CA . PRO A 1 187 ? 22.719 7.172 3.549 1 98 187 PRO A CA 1
ATOM 1398 C C . PRO A 1 187 ? 22.172 6.02 2.711 1 98 187 PRO A C 1
ATOM 1400 O O . PRO A 1 187 ? 21.422 6.25 1.755 1 98 187 PRO A O 1
ATOM 1403 N N . SER A 1 188 ? 22.484 4.777 3.053 1 97.88 188 SER A N 1
ATOM 1404 C CA . SER A 1 188 ? 22 3.643 2.27 1 97.88 188 SER A CA 1
ATOM 1405 C C . SER A 1 188 ? 20.484 3.5 2.365 1 97.88 188 SER A C 1
ATOM 1407 O O . SER A 1 188 ? 19.828 3.166 1.38 1 97.88 188 SER A O 1
ATOM 1409 N N . LEU A 1 189 ? 19.953 3.771 3.547 1 97.94 189 LEU A N 1
ATOM 1410 C CA . LEU A 1 189 ? 18.5 3.721 3.729 1 97.94 189 LEU A CA 1
ATOM 1411 C C . LEU A 1 189 ? 17.828 4.887 3.016 1 97.94 189 LEU A C 1
ATOM 1413 O O . LEU A 1 189 ? 16.766 4.719 2.42 1 97.94 189 LEU A O 1
ATOM 1417 N N . ALA A 1 190 ? 18.469 6.016 3.1 1 98.62 190 ALA A N 1
ATOM 1418 C CA . ALA A 1 190 ? 17.938 7.172 2.377 1 98.62 190 ALA A CA 1
ATOM 1419 C C . ALA A 1 190 ? 17.875 6.898 0.877 1 98.62 190 ALA A C 1
ATOM 1421 O O . ALA A 1 190 ? 16.875 7.211 0.228 1 98.62 190 ALA A O 1
ATOM 1422 N N . LYS A 1 191 ? 18.953 6.316 0.368 1 98.19 191 LYS A N 1
ATOM 1423 C CA . LYS A 1 191 ? 19 5.969 -1.049 1 98.19 191 LYS A CA 1
ATOM 1424 C C . LYS A 1 191 ? 17.906 4.977 -1.412 1 98.19 191 LYS A C 1
ATOM 1426 O O . LYS A 1 191 ? 17.219 5.141 -2.428 1 98.19 191 LYS A O 1
ATOM 1431 N N . TYR A 1 192 ? 17.719 3.996 -0.564 1 98.19 192 TYR A N 1
ATOM 1432 C CA . TYR A 1 192 ? 16.672 3 -0.791 1 98.19 192 TYR A CA 1
ATOM 1433 C C . TYR A 1 192 ? 15.297 3.65 -0.838 1 98.19 192 TYR A C 1
ATOM 1435 O O . TYR A 1 192 ? 14.57 3.496 -1.818 1 98.19 192 TYR A O 1
ATOM 1443 N N . HIS A 1 193 ? 14.945 4.414 0.152 1 98.44 193 HIS A N 1
ATOM 1444 C CA . HIS A 1 193 ? 13.617 5.012 0.219 1 98.44 193 HIS A CA 1
ATOM 1445 C C . HIS A 1 193 ? 13.414 6.027 -0.898 1 98.44 193 HIS A C 1
ATOM 1447 O O . HIS A 1 193 ? 12.312 6.148 -1.442 1 98.44 193 HIS A O 1
ATOM 1453 N N . ALA A 1 194 ? 14.461 6.793 -1.28 1 98.38 194 ALA A N 1
ATOM 1454 C CA . ALA A 1 194 ? 14.359 7.73 -2.395 1 98.38 194 ALA A CA 1
ATOM 1455 C C . ALA A 1 194 ? 14.047 7.004 -3.699 1 98.38 194 ALA A C 1
ATOM 1457 O O . ALA A 1 194 ? 13.305 7.52 -4.543 1 98.38 194 ALA A O 1
ATOM 1458 N N . SER A 1 195 ? 14.578 5.824 -3.822 1 97.25 195 SER A N 1
ATOM 1459 C CA . SER A 1 195 ? 14.367 5.055 -5.043 1 97.25 195 SER A CA 1
ATOM 1460 C C . SER A 1 195 ? 12.93 4.574 -5.156 1 97.25 195 SER A C 1
ATOM 1462 O O . SER A 1 195 ? 12.477 4.184 -6.238 1 97.25 195 SER A O 1
ATOM 1464 N N . LEU A 1 196 ? 12.188 4.617 -4.07 1 96.88 196 LEU A N 1
ATOM 1465 C CA . LEU A 1 196 ? 10.828 4.098 -4.051 1 96.88 196 LEU A CA 1
ATOM 1466 C C . LEU A 1 196 ? 9.82 5.195 -4.367 1 96.88 196 LEU A C 1
ATOM 1468 O O . LEU A 1 196 ? 8.633 4.918 -4.555 1 96.88 196 LEU A O 1
ATOM 1472 N N . LEU A 1 197 ? 10.25 6.43 -4.395 1 96.19 197 LEU A N 1
ATOM 1473 C CA . LEU A 1 197 ? 9.344 7.531 -4.699 1 96.19 197 LEU A CA 1
ATOM 1474 C C . LEU A 1 197 ? 8.742 7.363 -6.09 1 96.19 197 LEU A C 1
ATOM 1476 O O . LEU A 1 197 ? 9.422 6.934 -7.023 1 96.19 197 LEU A O 1
ATOM 1480 N N . ARG A 1 198 ? 7.449 7.742 -6.141 1 92.94 198 ARG A N 1
ATOM 1481 C CA . ARG A 1 198 ? 6.703 7.637 -7.391 1 92.94 198 ARG A CA 1
ATOM 1482 C C . ARG A 1 198 ? 6.422 9.016 -7.977 1 92.94 198 ARG A C 1
ATOM 1484 O O . ARG A 1 198 ? 6.688 10.039 -7.336 1 92.94 198 ARG A O 1
ATOM 1491 N N . THR A 1 199 ? 5.945 8.953 -9.234 1 89.12 199 THR A N 1
ATOM 1492 C CA . THR A 1 199 ? 5.445 10.203 -9.797 1 89.12 199 THR A CA 1
ATOM 1493 C C . THR A 1 199 ? 4.148 10.625 -9.117 1 89.12 199 THR A C 1
ATOM 1495 O O . THR A 1 199 ? 3.475 9.805 -8.492 1 89.12 199 THR A O 1
ATOM 1498 N N . GLN A 1 200 ? 3.887 11.883 -9.211 1 86.44 200 GLN A N 1
ATOM 1499 C CA . GLN A 1 200 ? 2.658 12.469 -8.688 1 86.44 200 GLN A CA 1
ATOM 1500 C C . GLN A 1 200 ? 1.949 13.305 -9.75 1 86.44 200 GLN A C 1
ATOM 1502 O O . GLN A 1 200 ? 2.566 14.156 -10.391 1 86.44 200 GLN A O 1
ATOM 1507 N N . PHE A 1 201 ? 0.716 12.922 -9.922 1 77.62 201 PHE A N 1
ATOM 1508 C CA . PHE A 1 201 ? -0.074 13.75 -10.828 1 77.62 201 PHE A CA 1
ATOM 1509 C C . PHE A 1 201 ? -0.641 14.961 -10.094 1 77.62 201 PHE A C 1
ATOM 1511 O O . PHE A 1 201 ? -1.043 14.859 -8.938 1 77.62 201 PHE A O 1
ATOM 1518 N N . GLN A 1 202 ? -0.863 16.172 -10.875 1 61.09 202 GLN A N 1
ATOM 1519 C CA . GLN A 1 202 ? -1.582 17.422 -10.625 1 61.09 202 GLN A CA 1
ATOM 1520 C C . GLN A 1 202 ? -1.008 18.156 -9.414 1 61.09 202 GLN A C 1
ATOM 1522 O O . GLN A 1 202 ? -1.549 19.172 -8.984 1 61.09 202 GLN A O 1
ATOM 1527 N N . LEU A 1 203 ? 0.08 17.594 -8.875 1 56.28 203 LEU A N 1
ATOM 1528 C CA . LEU A 1 203 ? 0.679 18.5 -7.895 1 56.28 203 LEU A CA 1
ATOM 1529 C C . LEU A 1 203 ? 1.229 19.75 -8.57 1 56.28 203 LEU A C 1
ATOM 1531 O O . LEU A 1 203 ? 1.562 20.719 -7.895 1 56.28 203 LEU A O 1
ATOM 1535 N N . TYR A 1 204 ? 1.379 19.656 -9.844 1 48.78 204 TYR A N 1
ATOM 1536 C CA . TYR A 1 204 ? 1.998 20.734 -10.617 1 48.78 204 TYR A CA 1
ATOM 1537 C C . TYR A 1 204 ? 1.367 22.078 -10.273 1 48.78 204 TYR A C 1
ATOM 1539 O O . TYR A 1 204 ? 2.059 23.094 -10.219 1 48.78 204 TYR A O 1
ATOM 1547 N N . VAL A 1 205 ? 0.002 21.984 -10.188 1 46.91 205 VAL A N 1
ATOM 1548 C CA . VAL A 1 205 ? -0.519 23.328 -9.914 1 46.91 205 VAL A CA 1
ATOM 1549 C C . VAL A 1 205 ? 0.111 23.875 -8.633 1 46.91 205 VAL A C 1
ATOM 1551 O O . VAL A 1 205 ? 0.05 25.078 -8.367 1 46.91 205 VAL A O 1
ATOM 1554 N N . LEU A 1 206 ? 0.537 22.922 -7.84 1 46.09 206 LEU A N 1
ATOM 1555 C CA . LEU A 1 206 ? 1.132 23.391 -6.594 1 46.09 206 LEU A CA 1
ATOM 1556 C C . LEU A 1 206 ? 2.354 24.266 -6.867 1 46.09 206 LEU A C 1
ATOM 1558 O O . LEU A 1 206 ? 2.645 25.188 -6.105 1 46.09 206 LEU A O 1
ATOM 1562 N N . ILE A 1 207 ? 3.176 23.812 -7.867 1 47.12 207 ILE A N 1
ATOM 1563 C CA . ILE A 1 207 ? 4.516 24.391 -7.941 1 47.12 207 ILE A CA 1
ATOM 1564 C C . ILE A 1 207 ? 4.496 25.641 -8.82 1 47.12 207 ILE A C 1
ATOM 1566 O O . ILE A 1 207 ? 5.102 26.656 -8.477 1 47.12 207 ILE A O 1
ATOM 1570 N N . TYR A 1 208 ? 4.051 25.469 -10.047 1 45.62 208 TYR A N 1
ATOM 1571 C CA . TYR A 1 208 ? 4.273 26.594 -10.938 1 45.62 208 TYR A CA 1
ATOM 1572 C C . TYR A 1 208 ? 3.021 27.469 -11.039 1 45.62 208 TYR A C 1
ATOM 1574 O O . TYR A 1 208 ? 1.979 27 -11.516 1 45.62 208 TYR A O 1
ATOM 1582 N N . SER A 1 209 ? 2.902 28.25 -9.945 1 41.31 209 SER A N 1
ATOM 1583 C CA . SER A 1 209 ? 1.865 29.281 -10.016 1 41.31 209 SER A CA 1
ATOM 1584 C C . SER A 1 209 ? 1.679 29.781 -11.445 1 41.31 209 SER A C 1
ATOM 1586 O O . SER A 1 209 ? 0.602 30.25 -11.805 1 41.31 209 SER A O 1
ATOM 1588 N N . ASP A 1 210 ? 2.82 30.125 -12.094 1 39.94 210 ASP A N 1
ATOM 1589 C CA . ASP A 1 210 ? 2.715 30.875 -13.344 1 39.94 210 ASP A CA 1
ATOM 1590 C C . ASP A 1 210 ? 2.189 29.984 -14.469 1 39.94 210 ASP A C 1
ATOM 1592 O O . ASP A 1 210 ? 1.998 30.453 -15.594 1 39.94 210 ASP A O 1
ATOM 1596 N N . VAL A 1 211 ? 2.555 28.844 -14.422 1 36.62 211 VAL A N 1
ATOM 1597 C CA . VAL A 1 211 ? 2.072 28.109 -15.586 1 36.62 211 VAL A CA 1
ATOM 1598 C C . VAL A 1 211 ? 0.64 27.625 -15.344 1 36.62 211 VAL A C 1
ATOM 1600 O O . VAL A 1 211 ? 0.401 26.766 -14.5 1 36.62 211 VAL A O 1
ATOM 1603 N N . LYS A 1 212 ? -0.235 28.562 -15.5 1 34.12 212 LYS A N 1
ATOM 1604 C CA . LYS A 1 212 ? -1.628 28.172 -15.695 1 34.12 212 LYS A CA 1
ATOM 1605 C C . LYS A 1 212 ? -1.729 26.891 -16.516 1 34.12 212 LYS A C 1
ATOM 1607 O O . LYS A 1 212 ? -1.554 26.922 -17.734 1 34.12 212 LYS A O 1
ATOM 1612 N N . VAL A 1 213 ? -1.101 25.891 -16.172 1 37.09 213 VAL A N 1
ATOM 1613 C CA . VAL A 1 213 ? -1.57 24.797 -17.016 1 37.09 213 VAL A CA 1
ATOM 1614 C C . VAL A 1 213 ? -3.082 24.906 -17.203 1 37.09 213 VAL A C 1
ATOM 1616 O O . VAL A 1 213 ? -3.848 24.719 -16.25 1 37.09 213 VAL A O 1
ATOM 1619 N N . VAL A 1 214 ? -3.496 25.812 -18.016 1 34.81 214 VAL A N 1
ATOM 1620 C CA . VAL A 1 214 ? -4.84 25.859 -18.578 1 34.81 214 VAL A CA 1
ATOM 1621 C C . VAL A 1 214 ? -5.293 24.453 -18.953 1 34.81 214 VAL A C 1
ATOM 1623 O O . VAL A 1 214 ? -4.84 23.891 -19.969 1 34.81 214 VAL A O 1
ATOM 1626 N N . THR A 1 215 ? -5.125 23.422 -18.078 1 38.47 215 THR A N 1
ATOM 1627 C CA . THR A 1 215 ? -5.953 22.406 -18.703 1 38.47 215 THR A CA 1
ATOM 1628 C C . THR A 1 215 ? -7.367 22.922 -18.953 1 38.47 215 THR A C 1
ATOM 1630 O O . THR A 1 215 ? -7.871 23.75 -18.172 1 38.47 215 THR A O 1
ATOM 1633 N N . ASP A 1 216 ? -7.648 23.172 -20.094 1 37.84 216 ASP A N 1
ATOM 1634 C CA . ASP A 1 216 ? -9 23.609 -20.438 1 37.84 216 ASP A CA 1
ATOM 1635 C C . ASP A 1 216 ? -9.977 23.281 -19.312 1 37.84 216 ASP A C 1
ATOM 1637 O O . ASP A 1 216 ? -10.961 24 -19.109 1 37.84 216 ASP A O 1
ATOM 1641 N N . ASP A 1 217 ? -10.234 21.984 -19.094 1 38.84 217 ASP A N 1
ATOM 1642 C CA . ASP A 1 217 ? -11.344 21.562 -18.25 1 38.84 217 ASP A CA 1
ATOM 1643 C C . ASP A 1 217 ? -11.008 21.766 -16.781 1 38.84 217 ASP A C 1
ATOM 1645 O O . ASP A 1 217 ? -9.836 21.844 -16.406 1 38.84 217 ASP A O 1
ATOM 1649 N N . SER A 1 218 ? -11.945 22.156 -15.805 1 39.75 218 SER A N 1
ATOM 1650 C CA . SER A 1 218 ? -12.141 22.234 -14.359 1 39.75 218 SER A CA 1
ATOM 1651 C C . SER A 1 218 ? -11.156 21.328 -13.625 1 39.75 218 SER A C 1
ATOM 1653 O O . SER A 1 218 ? -11.227 21.188 -12.398 1 39.75 218 SER A O 1
ATOM 1655 N N . SER A 1 219 ? -10.344 20.609 -14.266 1 42.53 219 SER A N 1
ATOM 1656 C CA . SER A 1 219 ? -9.578 19.578 -13.562 1 42.53 219 SER A CA 1
ATOM 1657 C C . SER A 1 219 ? -8.328 20.172 -12.922 1 42.53 219 SER A C 1
ATOM 1659 O O . SER A 1 219 ? -7.219 19.688 -13.141 1 42.53 219 SER A O 1
ATOM 1661 N N . SER A 1 220 ? -8.258 21.469 -12.758 1 43.28 220 SER A N 1
ATOM 1662 C CA . SER A 1 220 ? -7.086 22.016 -12.078 1 43.28 220 SER A CA 1
ATOM 1663 C C . SER A 1 220 ? -6.766 21.219 -10.812 1 43.28 220 SER A C 1
ATOM 1665 O O . SER A 1 220 ? -7.676 20.812 -10.086 1 43.28 220 SER A O 1
ATOM 1667 N N . GLY A 1 221 ? -5.73 20.531 -10.727 1 48.84 221 GLY A N 1
ATOM 1668 C CA . GLY A 1 221 ? -5.129 19.578 -9.805 1 48.84 221 GLY A CA 1
ATOM 1669 C C . GLY A 1 221 ? -5.383 19.922 -8.352 1 48.84 221 GLY A C 1
ATOM 1670 O O . GLY A 1 221 ? -5.516 19.031 -7.508 1 48.84 221 GLY A O 1
ATOM 1671 N N . SER A 1 222 ? -5.18 21.297 -7.93 1 61.62 222 SER A N 1
ATOM 1672 C CA . SER A 1 222 ? -5.391 21.422 -6.488 1 61.62 222 SER A CA 1
ATOM 1673 C C . SER A 1 222 ? -6.738 22.078 -6.184 1 61.62 222 SER A C 1
ATOM 1675 O O . SER A 1 222 ? -6.887 23.297 -6.305 1 61.62 222 SER A O 1
ATOM 1677 N N . GLU A 1 223 ? -7.746 21.328 -6 1 81 223 GLU A N 1
ATOM 1678 C CA . GLU A 1 223 ? -9.078 21.781 -5.594 1 81 223 GLU A CA 1
ATOM 1679 C C . GLU A 1 223 ? -9.078 22.25 -4.141 1 81 223 GLU A C 1
ATOM 1681 O O . GLU A 1 223 ? -8.422 21.641 -3.287 1 81 223 GLU A O 1
ATOM 1686 N N . PRO A 1 224 ? -9.703 23.406 -3.914 1 90.44 224 PRO A N 1
ATOM 1687 C CA . PRO A 1 224 ? -9.805 23.891 -2.539 1 90.44 224 PRO A CA 1
ATOM 1688 C C . PRO A 1 224 ? -10.586 22.953 -1.629 1 90.44 224 PRO A C 1
ATOM 1690 O O . PRO A 1 224 ? -11.43 22.188 -2.104 1 90.44 224 PRO A O 1
ATOM 1693 N N . LEU A 1 225 ? -10.18 23.016 -0.429 1 94.62 225 LEU A N 1
ATOM 1694 C CA . LEU A 1 225 ? -10.906 22.25 0.582 1 94.62 225 LEU A CA 1
ATOM 1695 C C . LEU A 1 225 ? -12.32 22.797 0.756 1 94.62 225 LEU A C 1
ATOM 1697 O O . LEU A 1 225 ? -12.523 24.016 0.787 1 94.62 225 LEU A O 1
ATOM 1701 N N . THR A 1 226 ? -13.312 21.953 0.885 1 96.69 226 THR A N 1
ATOM 1702 C CA . THR A 1 226 ? -14.688 22.406 1.096 1 96.69 226 THR A CA 1
ATOM 1703 C C . THR A 1 226 ? -15.188 21.984 2.475 1 96.69 226 THR A C 1
ATOM 1705 O O . THR A 1 226 ? -16.219 22.484 2.943 1 96.69 226 THR A O 1
ATOM 1708 N N . TYR A 1 227 ? -14.5 21.125 3.146 1 97.31 227 TYR A N 1
ATOM 1709 C CA . TYR A 1 227 ? -14.875 20.625 4.465 1 97.31 227 TYR A CA 1
ATOM 1710 C C . TYR A 1 227 ? -13.656 20.516 5.375 1 97.31 227 TYR A C 1
ATOM 1712 O O . TYR A 1 227 ? -12.625 19.969 4.984 1 97.31 227 TYR A O 1
ATOM 1720 N N . GLU A 1 228 ? -13.781 21.094 6.539 1 98.5 228 GLU A N 1
ATOM 1721 C CA . GLU A 1 228 ? -12.719 21.094 7.535 1 98.5 228 GLU A CA 1
ATOM 1722 C C . GLU A 1 228 ? -12.953 20 8.586 1 98.5 228 GLU A C 1
ATOM 1724 O O . GLU A 1 228 ? -13.422 20.297 9.688 1 98.5 228 GLU A O 1
ATOM 1729 N N . ALA A 1 229 ? -12.539 18.828 8.32 1 98.5 229 ALA A N 1
ATOM 1730 C CA . ALA A 1 229 ? -12.82 17.656 9.164 1 98.5 229 ALA A CA 1
ATOM 1731 C C . ALA A 1 229 ? -12.312 17.875 10.586 1 98.5 229 ALA A C 1
ATOM 1733 O O . ALA A 1 229 ? -12.906 17.391 11.547 1 98.5 229 ALA A O 1
ATOM 1734 N N . TYR A 1 230 ? -11.195 18.609 10.75 1 98.31 230 TYR A N 1
ATOM 1735 C CA . TYR A 1 230 ? -10.555 18.797 12.047 1 98.31 230 TYR A CA 1
ATOM 1736 C C . TYR A 1 230 ? -11.406 19.656 12.969 1 98.31 230 TYR A C 1
ATOM 1738 O O . TYR A 1 230 ? -11.109 19.781 14.156 1 98.31 230 TYR A O 1
ATOM 1746 N N . LYS A 1 231 ? -12.469 20.234 12.469 1 97.44 231 LYS A N 1
ATOM 1747 C CA . LYS A 1 231 ? -13.391 20.984 13.32 1 97.44 231 LYS A CA 1
ATOM 1748 C C . LYS A 1 231 ? -14.406 20.062 13.984 1 97.44 231 LYS A C 1
ATOM 1750 O O . LYS A 1 231 ? -14.961 20.391 15.039 1 97.44 231 LYS A O 1
ATOM 1755 N N . ASP A 1 232 ? -14.703 18.891 13.391 1 96.75 232 ASP A N 1
ATOM 1756 C CA . ASP A 1 232 ? -15.711 17.953 13.883 1 96.75 232 ASP A CA 1
ATOM 1757 C C . ASP A 1 232 ? -15.062 16.719 14.5 1 96.75 232 ASP A C 1
ATOM 1759 O O . ASP A 1 232 ? -15.711 15.977 15.234 1 96.75 232 ASP A O 1
ATOM 1763 N N . ILE A 1 233 ? -13.836 16.453 14.148 1 97.88 233 ILE A N 1
ATOM 1764 C CA . ILE A 1 233 ? -13.094 15.297 14.633 1 97.88 233 ILE A CA 1
ATOM 1765 C C . ILE A 1 233 ? -11.859 15.75 15.406 1 97.88 233 ILE A C 1
ATOM 1767 O O . ILE A 1 233 ? -11.102 16.594 14.93 1 97.88 233 ILE A O 1
ATOM 1771 N N . PRO A 1 234 ? -11.648 15.219 16.672 1 97.5 234 PRO A N 1
ATOM 1772 C CA . PRO A 1 234 ? -10.398 15.555 17.359 1 97.5 234 PRO A CA 1
ATOM 1773 C C . PRO A 1 234 ? -9.172 15.367 16.469 1 97.5 234 PRO A C 1
ATOM 1775 O O . PRO A 1 234 ? -9.07 14.375 15.75 1 97.5 234 PRO A O 1
ATOM 1778 N N . ALA A 1 235 ? -8.25 16.391 16.516 1 98.56 235 ALA A N 1
ATOM 1779 C CA . ALA A 1 235 ? -7.094 16.375 15.625 1 98.56 235 ALA A CA 1
ATOM 1780 C C . ALA A 1 235 ? -5.812 16.703 16.391 1 98.56 235 ALA A C 1
ATOM 1782 O O . ALA A 1 235 ? -5.82 17.547 17.297 1 98.56 235 ALA A O 1
ATOM 1783 N N . ALA A 1 236 ? -4.781 16.047 16.031 1 98.81 236 ALA A N 1
ATOM 1784 C CA . ALA A 1 236 ? -3.434 16.328 16.531 1 98.81 236 ALA A CA 1
ATOM 1785 C C . ALA A 1 236 ? -2.451 16.5 15.375 1 98.81 236 ALA A C 1
ATOM 1787 O O . ALA A 1 236 ? -2.689 16.016 14.266 1 98.81 236 ALA A O 1
ATOM 1788 N N . PHE A 1 237 ? -1.38 17.25 15.625 1 98.88 237 PHE A N 1
ATOM 1789 C CA . PHE A 1 237 ? -0.361 17.531 14.617 1 98.88 237 PHE A CA 1
ATOM 1790 C C . PHE A 1 237 ? 1.029 17.219 15.156 1 98.88 237 PHE A C 1
ATOM 1792 O O . PHE A 1 237 ? 1.356 17.562 16.297 1 98.88 237 PHE A O 1
ATOM 1799 N N . LEU A 1 238 ? 1.771 16.547 14.383 1 98.94 238 LEU A N 1
ATOM 1800 C CA . LEU A 1 238 ? 3.184 16.328 14.664 1 98.94 238 LEU A CA 1
ATOM 1801 C C . LEU A 1 238 ? 4.062 17.219 13.797 1 98.94 238 LEU A C 1
ATOM 1803 O O . LEU A 1 238 ? 4.102 17.047 12.57 1 98.94 238 LEU A O 1
ATOM 1807 N N . TYR A 1 239 ? 4.777 18.109 14.422 1 98.88 239 TYR A N 1
ATOM 1808 C CA . TYR A 1 239 ? 5.773 18.938 13.766 1 98.88 239 TYR A CA 1
ATOM 1809 C C . TYR A 1 239 ? 7.074 18.172 13.547 1 98.88 239 TYR A C 1
ATOM 1811 O O . TYR A 1 239 ? 7.531 17.453 14.438 1 98.88 239 TYR A O 1
ATOM 1819 N N . CYS A 1 240 ? 7.578 18.312 12.375 1 98.94 240 CYS A N 1
ATOM 1820 C CA . CYS A 1 240 ? 8.945 17.891 12.094 1 98.94 240 CYS A CA 1
ATOM 1821 C C . CYS A 1 240 ? 9.875 19.094 12 1 98.94 240 CYS A C 1
ATOM 1823 O O . CYS A 1 240 ? 9.891 19.797 10.984 1 98.94 240 CYS A O 1
ATOM 1825 N N . ASP A 1 241 ? 10.719 19.234 12.961 1 98.69 241 ASP A N 1
ATOM 1826 C CA . ASP A 1 241 ? 11.438 20.484 13.148 1 98.69 241 ASP A CA 1
ATOM 1827 C C . ASP A 1 241 ? 12.547 20.656 12.109 1 98.69 241 ASP A C 1
ATOM 1829 O O . ASP A 1 241 ? 12.891 21.781 11.734 1 98.69 241 ASP A O 1
ATOM 1833 N N . ASP A 1 242 ? 13.125 19.547 11.688 1 98.62 242 ASP A N 1
ATOM 1834 C CA . ASP A 1 242 ? 14.203 19.625 10.703 1 98.62 242 ASP A CA 1
ATOM 1835 C C . ASP A 1 242 ? 13.711 19.219 9.312 1 98.62 242 ASP A C 1
ATOM 1837 O O . ASP A 1 242 ? 14.453 18.609 8.539 1 98.62 242 ASP A O 1
ATOM 1841 N N . ASP A 1 243 ? 12.5 19.484 9.055 1 98.81 243 ASP A N 1
ATOM 1842 C CA . ASP A 1 243 ? 11.859 19.172 7.781 1 98.81 243 ASP A CA 1
ATOM 1843 C C . ASP A 1 243 ? 12.352 20.109 6.68 1 98.81 243 ASP A C 1
ATOM 1845 O O . ASP A 1 243 ? 12.195 21.328 6.777 1 98.81 243 ASP A O 1
ATOM 1849 N N . ARG A 1 244 ? 12.875 19.531 5.652 1 98.62 244 ARG A N 1
ATOM 1850 C CA . ARG A 1 244 ? 13.391 20.328 4.547 1 98.62 244 ARG A CA 1
ATOM 1851 C C . ARG A 1 244 ? 12.383 20.406 3.404 1 98.62 244 ARG A C 1
ATOM 1853 O O . ARG A 1 244 ? 12.516 21.25 2.51 1 98.62 244 ARG A O 1
ATOM 1860 N N . ALA A 1 245 ? 11.43 19.547 3.41 1 97.75 245 ALA A N 1
ATOM 1861 C CA . ALA A 1 245 ? 10.398 19.578 2.377 1 97.75 245 ALA A CA 1
ATOM 1862 C C . ALA A 1 245 ? 9.297 20.578 2.719 1 97.75 245 ALA A C 1
ATOM 1864 O O . ALA A 1 245 ? 8.805 21.281 1.841 1 97.75 245 ALA A O 1
ATOM 1865 N N . PHE A 1 246 ? 8.875 20.562 3.898 1 97.5 246 PHE A N 1
ATOM 1866 C CA . PHE A 1 246 ? 7.863 21.453 4.449 1 97.5 246 PHE A CA 1
ATOM 1867 C C . PHE A 1 246 ? 8.391 22.172 5.688 1 97.5 246 PHE A C 1
ATOM 1869 O O . PHE A 1 246 ? 8.055 21.797 6.812 1 97.5 246 PHE A O 1
ATOM 1876 N N . PRO A 1 247 ? 9.133 23.234 5.457 1 97.94 247 PRO A N 1
ATOM 1877 C CA . PRO A 1 247 ? 9.867 23.891 6.543 1 97.94 247 PRO A CA 1
ATOM 1878 C C . PRO A 1 247 ? 8.977 24.234 7.73 1 97.94 247 PRO A C 1
ATOM 1880 O O . PRO A 1 247 ? 7.785 24.516 7.555 1 97.94 247 PRO A O 1
ATOM 1883 N N . ILE A 1 248 ? 9.539 24.312 8.906 1 98.12 248 ILE A N 1
ATOM 1884 C CA . ILE A 1 248 ? 8.852 24.328 10.195 1 98.12 248 ILE A CA 1
ATOM 1885 C C . ILE A 1 248 ? 7.906 25.531 10.25 1 98.12 248 ILE A C 1
ATOM 1887 O O . ILE A 1 248 ? 6.805 25.438 10.797 1 98.12 248 ILE A O 1
ATOM 1891 N N . GLU A 1 249 ? 8.258 26.656 9.703 1 97.69 249 GLU A N 1
ATOM 1892 C CA . GLU A 1 249 ? 7.406 27.844 9.758 1 97.69 249 GLU A CA 1
ATOM 1893 C C . GLU A 1 249 ? 6.129 27.641 8.945 1 97.69 249 GLU A C 1
ATOM 1895 O O . GLU A 1 249 ? 5.062 28.125 9.328 1 97.69 249 GLU A O 1
ATOM 1900 N N . ARG A 1 250 ? 6.227 26.953 7.883 1 97.62 250 ARG A N 1
ATOM 1901 C CA . ARG A 1 250 ? 5.051 26.656 7.07 1 97.62 250 ARG A CA 1
ATOM 1902 C C . ARG A 1 250 ? 4.121 25.688 7.789 1 97.62 250 ARG A C 1
ATOM 1904 O O . ARG A 1 250 ? 2.898 25.812 7.699 1 97.62 250 ARG A O 1
ATOM 1911 N N . GLN A 1 251 ? 4.715 24.719 8.422 1 98.69 251 GLN A N 1
ATOM 1912 C CA . GLN A 1 251 ? 3.908 23.828 9.25 1 98.69 251 GLN A CA 1
ATOM 1913 C C . GLN A 1 251 ? 3.145 24.609 10.32 1 98.69 251 GLN A C 1
ATOM 1915 O O . GLN A 1 251 ? 1.943 24.406 10.5 1 98.69 251 GLN A O 1
ATOM 1920 N N . ARG A 1 252 ? 3.816 25.5 11.008 1 98.56 252 ARG A N 1
ATOM 1921 C CA . ARG A 1 252 ? 3.191 26.328 12.047 1 98.56 252 ARG A CA 1
ATOM 1922 C C . ARG A 1 252 ? 2.049 27.156 11.477 1 98.56 252 ARG A C 1
ATOM 1924 O O . ARG A 1 252 ? 1.014 27.328 12.125 1 98.56 252 ARG A O 1
ATOM 1931 N N . ASN A 1 253 ? 2.211 27.672 10.258 1 97.88 253 ASN A N 1
ATOM 1932 C CA . ASN A 1 253 ? 1.183 28.484 9.617 1 97.88 253 ASN A CA 1
ATOM 1933 C C . ASN A 1 253 ? -0.105 27.703 9.398 1 97.88 253 ASN A C 1
ATOM 1935 O O . ASN A 1 253 ? -1.196 28.188 9.695 1 97.88 253 ASN A O 1
ATOM 1939 N N . VAL A 1 254 ? 0.034 26.469 8.898 1 98.12 254 VAL A N 1
ATOM 1940 C CA . VAL A 1 254 ? -1.176 25.719 8.602 1 98.12 254 VAL A CA 1
ATOM 1941 C C . VAL A 1 254 ? -1.841 25.281 9.906 1 98.12 254 VAL A C 1
ATOM 1943 O O . VAL A 1 254 ? -3.07 25.219 9.992 1 98.12 254 VAL A O 1
ATOM 1946 N N . VAL A 1 255 ? -1.046 24.922 10.898 1 98.75 255 VAL A N 1
ATOM 1947 C CA . VAL A 1 255 ? -1.592 24.5 12.18 1 98.75 255 VAL A CA 1
ATOM 1948 C C . VAL A 1 255 ? -2.338 25.656 12.836 1 98.75 255 VAL A C 1
ATOM 1950 O O . VAL A 1 255 ? -3.447 25.484 13.344 1 98.75 255 VAL A O 1
ATOM 1953 N N . LYS A 1 256 ? -1.736 26.812 12.789 1 98.56 256 LYS A N 1
ATOM 1954 C CA . LYS A 1 256 ? -2.369 28.016 13.328 1 98.56 256 LYS A CA 1
ATOM 1955 C C . LYS A 1 256 ? -3.676 28.328 12.602 1 98.56 256 LYS A C 1
ATOM 1957 O O . LYS A 1 256 ? -4.699 28.578 13.234 1 98.56 256 LYS A O 1
ATOM 1962 N N . ALA A 1 257 ? -3.643 28.312 11.312 1 98.38 257 ALA A N 1
ATOM 1963 C CA . ALA A 1 257 ? -4.82 28.609 10.5 1 98.38 257 ALA A CA 1
ATOM 1964 C C . ALA A 1 257 ? -5.945 27.609 10.781 1 98.38 257 ALA A C 1
ATOM 1966 O O . ALA A 1 257 ? -7.117 28 10.828 1 98.38 257 ALA A O 1
ATOM 1967 N N . ALA A 1 258 ? -5.602 26.344 10.969 1 98.38 258 ALA A N 1
ATOM 1968 C CA . ALA A 1 258 ? -6.59 25.281 11.188 1 98.38 258 ALA A CA 1
ATOM 1969 C C . ALA A 1 258 ? -7.09 25.281 12.625 1 98.38 258 ALA A C 1
ATOM 1971 O O . ALA A 1 258 ? -8.133 24.703 12.93 1 98.38 258 ALA A O 1
ATOM 1972 N N . GLY A 1 259 ? -6.297 25.859 13.508 1 98.31 259 GLY A N 1
ATOM 1973 C CA . GLY A 1 259 ? -6.676 25.938 14.906 1 98.31 259 GLY A CA 1
ATOM 1974 C C . GLY A 1 259 ? -6.477 24.641 15.656 1 98.31 259 GLY A C 1
ATOM 1975 O O . GLY A 1 259 ? -7.207 24.344 16.609 1 98.31 259 GLY A O 1
ATOM 1976 N N . ILE A 1 260 ? -5.559 23.844 15.203 1 98.31 260 ILE A N 1
ATOM 1977 C CA . ILE A 1 260 ? -5.281 22.578 15.875 1 98.31 260 ILE A CA 1
ATOM 1978 C C . ILE A 1 260 ? -4.469 22.828 17.141 1 98.31 260 ILE A C 1
ATOM 1980 O O . ILE A 1 260 ? -3.424 23.484 17.094 1 98.31 260 ILE A O 1
ATOM 1984 N N . GLN A 1 261 ? -4.855 22.266 18.219 1 97.5 261 GLN A N 1
ATOM 1985 C CA . GLN A 1 261 ? -4.254 22.578 19.516 1 97.5 261 GLN A CA 1
ATOM 1986 C C . GLN A 1 261 ? -3.348 21.453 19.984 1 97.5 261 GLN A C 1
ATOM 1988 O O . GLN A 1 261 ? -2.311 21.703 20.609 1 97.5 261 GLN A O 1
ATOM 1993 N N . ARG A 1 262 ? -3.74 20.234 19.781 1 98.25 262 ARG A N 1
ATOM 1994 C CA . ARG A 1 262 ? -2.945 19.109 20.25 1 98.25 262 ARG A CA 1
ATOM 1995 C C . ARG A 1 262 ? -1.768 18.844 19.312 1 98.25 262 ARG A C 1
ATOM 1997 O O . ARG A 1 262 ? -1.955 18.391 18.188 1 98.25 262 ARG A O 1
ATOM 2004 N N . THR A 1 263 ? -0.596 19.172 19.812 1 98.5 263 THR A N 1
ATOM 2005 C CA . THR A 1 263 ? 0.574 19.078 18.953 1 98.5 263 THR A CA 1
ATOM 2006 C C . THR A 1 263 ? 1.729 18.391 19.688 1 98.5 263 THR A C 1
ATOM 2008 O O . THR A 1 263 ? 1.716 18.281 20.906 1 98.5 263 THR A O 1
ATOM 2011 N N . MET A 1 264 ? 2.609 17.875 18.922 1 98.31 264 MET A N 1
ATOM 2012 C CA . MET A 1 264 ? 3.912 17.375 19.359 1 98.31 264 MET A CA 1
ATOM 2013 C C . MET A 1 264 ? 4.996 17.734 18.359 1 98.31 264 MET A C 1
ATOM 2015 O O . MET A 1 264 ? 4.707 17.938 17.172 1 98.31 264 MET A O 1
ATOM 2019 N N . SER A 1 265 ? 6.219 17.875 18.844 1 98.69 265 SER A N 1
ATOM 2020 C CA . SER A 1 265 ? 7.34 18.172 17.953 1 98.69 265 SER A CA 1
ATOM 2021 C C . SER A 1 265 ? 8.414 17.094 18.031 1 98.69 265 SER A C 1
ATOM 2023 O O . SER A 1 265 ? 8.703 16.562 19.125 1 98.69 265 SER A O 1
ATOM 2025 N N . MET A 1 266 ? 8.922 16.75 16.906 1 98.81 266 MET A N 1
ATOM 2026 C CA . MET A 1 266 ? 10.078 15.875 16.797 1 98.81 266 MET A CA 1
ATOM 2027 C C . MET A 1 266 ? 11.172 16.531 15.945 1 98.81 266 MET A C 1
ATOM 2029 O O . MET A 1 266 ? 10.883 17.172 14.945 1 98.81 266 MET A O 1
ATOM 2033 N N . ASN A 1 267 ? 12.461 16.328 16.375 1 98.69 267 ASN A N 1
ATOM 2034 C CA . ASN A 1 267 ? 13.586 16.812 15.578 1 98.69 267 ASN A CA 1
ATOM 2035 C C . ASN A 1 267 ? 13.922 15.828 14.461 1 98.69 267 ASN A C 1
ATOM 2037 O O . ASN A 1 267 ? 14.938 15.133 14.523 1 98.69 267 ASN A O 1
ATOM 2041 N N . THR A 1 268 ? 13.102 15.82 13.469 1 98.88 268 THR A N 1
ATOM 2042 C CA . THR A 1 268 ? 13.25 14.875 12.367 1 98.88 268 THR A CA 1
ATOM 2043 C C . THR A 1 268 ? 13.07 15.57 11.023 1 98.88 268 THR A C 1
ATOM 2045 O O . THR A 1 268 ? 12.641 16.734 10.969 1 98.88 268 THR A O 1
ATOM 2048 N N . SER A 1 269 ? 13.531 14.805 10.008 1 98.81 269 SER A N 1
ATOM 2049 C CA . SER A 1 269 ? 13.211 15.188 8.641 1 98.81 269 SER A CA 1
ATOM 2050 C C . SER A 1 269 ? 11.711 15.07 8.367 1 98.81 269 SER A C 1
ATOM 2052 O O . SER A 1 269 ? 10.914 14.93 9.297 1 98.81 269 SER A O 1
ATOM 2054 N N . HIS A 1 270 ? 11.305 15.203 7.086 1 98.81 270 HIS A N 1
ATOM 2055 C CA . HIS A 1 270 ? 9.922 15.125 6.637 1 98.81 270 HIS A CA 1
ATOM 2056 C C . HIS A 1 270 ? 9.359 13.727 6.844 1 98.81 270 HIS A C 1
ATOM 2058 O O . HIS A 1 270 ? 8.203 13.453 6.488 1 98.81 270 HIS A O 1
ATOM 2064 N N . SER A 1 271 ? 10.234 12.773 7.398 1 98.88 271 SER A N 1
ATOM 2065 C CA . SER A 1 271 ? 9.836 11.375 7.449 1 98.88 271 SER A CA 1
ATOM 2066 C C . SER A 1 271 ? 10.109 10.766 8.82 1 98.88 271 SER A C 1
ATOM 2068 O O . SER A 1 271 ? 10.812 9.766 8.93 1 98.88 271 SER A O 1
ATOM 2070 N N . PRO A 1 272 ? 9.359 11.266 9.82 1 98.88 272 PRO A N 1
ATOM 2071 C CA . PRO A 1 272 ? 9.594 10.773 11.18 1 98.88 272 PRO A CA 1
ATOM 2072 C C . PRO A 1 272 ? 9.227 9.305 11.344 1 98.88 272 PRO A C 1
ATOM 2074 O O . PRO A 1 272 ? 9.773 8.617 12.219 1 98.88 272 PRO A O 1
ATOM 2077 N N . PHE A 1 273 ? 8.336 8.727 10.5 1 98.88 273 PHE A N 1
ATOM 2078 C CA . PHE A 1 273 ? 7.918 7.332 10.547 1 98.88 273 PHE A CA 1
ATOM 2079 C C . PHE A 1 273 ? 9.047 6.414 10.086 1 98.88 273 PHE A C 1
ATOM 2081 O O . PHE A 1 273 ? 8.977 5.199 10.266 1 98.88 273 PHE A O 1
ATOM 2088 N N . LEU A 1 274 ? 10.086 6.973 9.523 1 98.75 274 LEU A N 1
ATOM 2089 C CA . LEU A 1 274 ? 11.273 6.211 9.148 1 98.75 274 LEU A CA 1
ATOM 2090 C C . LEU A 1 274 ? 12.414 6.469 10.125 1 98.75 274 LEU A C 1
ATOM 2092 O O . LEU A 1 274 ? 13.109 5.539 10.539 1 98.75 274 LEU A O 1
ATOM 2096 N N . SER A 1 275 ? 12.656 7.691 10.555 1 98.62 275 SER A N 1
ATOM 2097 C CA . SER A 1 275 ? 13.836 8.062 11.328 1 98.62 275 SER A CA 1
ATOM 2098 C C . SER A 1 275 ? 13.617 7.828 12.82 1 98.62 275 SER A C 1
ATOM 2100 O O . SER A 1 275 ? 14.57 7.594 13.57 1 98.62 275 SER A O 1
ATOM 2102 N N . ASP A 1 276 ? 12.367 7.945 13.25 1 98.56 276 ASP A N 1
ATOM 2103 C CA . ASP A 1 276 ? 12.031 7.695 14.648 1 98.56 276 ASP A CA 1
ATOM 2104 C C . ASP A 1 276 ? 10.641 7.078 14.781 1 98.56 276 ASP A C 1
ATOM 2106 O O . ASP A 1 276 ? 9.758 7.66 15.414 1 98.56 276 ASP A O 1
ATOM 2110 N N . PRO A 1 277 ? 10.484 5.859 14.273 1 98.69 277 PRO A N 1
ATOM 2111 C CA . PRO A 1 277 ? 9.156 5.227 14.266 1 98.69 277 PRO A CA 1
ATOM 2112 C C . PRO A 1 277 ? 8.617 4.961 15.664 1 98.69 277 PRO A C 1
ATOM 2114 O O . PRO A 1 277 ? 7.41 5.035 15.891 1 98.69 277 PRO A O 1
ATOM 2117 N N . ASP A 1 278 ? 9.438 4.688 16.625 1 98.44 278 ASP A N 1
ATOM 2118 C CA . ASP A 1 278 ? 8.984 4.371 17.984 1 98.44 278 ASP A CA 1
ATOM 2119 C C . ASP A 1 278 ? 8.25 5.559 18.609 1 98.44 278 ASP A C 1
ATOM 2121 O O . ASP A 1 278 ? 7.184 5.398 19.203 1 98.44 278 ASP A O 1
ATOM 2125 N N . ARG A 1 279 ? 8.805 6.699 18.406 1 98.75 279 ARG A N 1
ATOM 2126 C CA . ARG A 1 279 ? 8.188 7.887 18.984 1 98.75 279 ARG A CA 1
ATOM 2127 C C . ARG A 1 279 ? 6.871 8.211 18.297 1 98.75 279 ARG A C 1
ATOM 2129 O O . ARG A 1 279 ? 5.922 8.672 18.938 1 98.75 279 ARG A O 1
ATOM 2136 N N . VAL A 1 280 ? 6.82 8.008 17 1 98.88 280 VAL A N 1
ATOM 2137 C CA . VAL A 1 280 ? 5.57 8.195 16.281 1 98.88 280 VAL A CA 1
ATOM 2138 C C . VAL A 1 280 ? 4.504 7.246 16.828 1 98.88 280 VAL A C 1
ATOM 2140 O O . VAL A 1 280 ? 3.377 7.664 17.094 1 98.88 280 VAL A O 1
ATOM 2143 N N . VAL A 1 281 ? 4.848 5.953 17.031 1 98.88 281 VAL A N 1
ATOM 2144 C CA . VAL A 1 281 ? 3.9 4.961 17.547 1 98.88 281 VAL A CA 1
ATOM 2145 C C . VAL A 1 281 ? 3.477 5.324 18.953 1 98.88 281 VAL A C 1
ATOM 2147 O O . VAL A 1 281 ? 2.299 5.211 19.312 1 98.88 281 VAL A O 1
ATOM 2150 N N . ASP A 1 282 ? 4.438 5.777 19.781 1 98.56 282 ASP A N 1
ATOM 2151 C CA . ASP A 1 282 ? 4.102 6.219 21.125 1 98.56 282 ASP A CA 1
ATOM 2152 C C . ASP A 1 282 ? 3.027 7.305 21.109 1 98.56 282 ASP A C 1
ATOM 2154 O O . ASP A 1 282 ? 2.072 7.262 21.891 1 98.56 282 ASP A O 1
ATOM 2158 N N . PHE A 1 283 ? 3.188 8.227 20.219 1 98.5 283 PHE A N 1
ATOM 2159 C CA . PHE A 1 283 ? 2.246 9.336 20.156 1 98.5 283 PHE A CA 1
ATOM 2160 C C . PHE A 1 283 ? 0.887 8.867 19.641 1 98.5 283 PHE A C 1
ATOM 2162 O O . PHE A 1 283 ? -0.151 9.336 20.109 1 98.5 283 PHE A O 1
ATOM 2169 N N . ILE A 1 284 ? 0.847 7.938 18.672 1 98.62 284 ILE A N 1
ATOM 2170 C CA . ILE A 1 284 ? -0.41 7.367 18.203 1 98.62 284 ILE A CA 1
ATOM 2171 C C . ILE A 1 284 ? -1.152 6.715 19.359 1 98.62 284 ILE A C 1
ATOM 2173 O O . ILE A 1 284 ? -2.338 6.98 19.578 1 98.62 284 ILE A O 1
ATOM 2177 N N . ILE A 1 285 ? -0.458 5.91 20.125 1 97.75 285 ILE A N 1
ATOM 2178 C CA . ILE A 1 285 ? -1.067 5.176 21.234 1 97.75 285 ILE A CA 1
ATOM 2179 C C . ILE A 1 285 ? -1.538 6.152 22.312 1 97.75 285 ILE A C 1
ATOM 2181 O O . ILE A 1 285 ? -2.615 5.984 22.891 1 97.75 285 ILE A O 1
ATOM 2185 N N . GLU A 1 286 ? -0.732 7.211 22.531 1 97.31 286 GLU A N 1
ATOM 2186 C CA . GLU A 1 286 ? -1.129 8.258 23.469 1 97.31 286 GLU A CA 1
ATOM 2187 C C . GLU A 1 286 ? -2.441 8.914 23.031 1 97.31 286 GLU A C 1
ATOM 2189 O O . GLU A 1 286 ? -3.348 9.094 23.859 1 97.31 286 GLU A O 1
ATOM 2194 N N . LEU A 1 287 ? -2.57 9.273 21.781 1 97.19 287 LEU A N 1
ATOM 2195 C CA . LEU A 1 287 ? -3.766 9.922 21.25 1 97.19 287 LEU A CA 1
ATOM 2196 C C . LEU A 1 287 ? -4.98 9.008 21.391 1 97.19 287 LEU A C 1
ATOM 2198 O O . LEU A 1 287 ? -6.07 9.477 21.719 1 97.19 287 LEU A O 1
ATOM 2202 N N . VAL A 1 288 ? -4.848 7.719 21.078 1 94.81 288 VAL A N 1
ATOM 2203 C CA . VAL A 1 288 ? -5.957 6.777 21.188 1 94.81 288 VAL A CA 1
ATOM 2204 C C . VAL A 1 288 ? -6.438 6.703 22.641 1 94.81 288 VAL A C 1
ATOM 2206 O O . VAL A 1 288 ? -7.645 6.656 22.906 1 94.81 288 VAL A O 1
ATOM 2209 N N . ASN A 1 289 ? -5.562 6.742 23.531 1 91.06 289 ASN A N 1
ATOM 2210 C CA . ASN A 1 289 ? -5.883 6.562 24.953 1 91.06 289 ASN A CA 1
ATOM 2211 C C . ASN A 1 289 ? -6.492 7.824 25.547 1 91.06 289 ASN A C 1
ATOM 2213 O O . ASN A 1 289 ? -7.164 7.762 26.578 1 91.06 289 ASN A O 1
ATOM 2217 N N . GLU A 1 290 ? -6.086 8.969 25.047 1 87.94 290 GLU A N 1
ATOM 2218 C CA . GLU A 1 290 ? -6.676 10.219 25.516 1 87.94 290 GLU A CA 1
ATOM 2219 C C . GLU A 1 290 ? -8.18 10.258 25.25 1 87.94 290 GLU A C 1
ATOM 2221 O O . GLU A 1 290 ? -8.938 10.875 26 1 87.94 290 GLU A O 1
ATOM 2226 N N . GLY A 1 291 ? -8.688 9.375 24.422 1 69.44 291 GLY A N 1
ATOM 2227 C CA . GLY A 1 291 ? -10.102 9.383 24.062 1 69.44 291 GLY A CA 1
ATOM 2228 C C . GLY A 1 291 ? -10.602 10.742 23.609 1 69.44 291 GLY A C 1
ATOM 2229 O O . GLY A 1 291 ? -9.82 11.695 23.547 1 69.44 291 GLY A O 1
ATOM 2230 N N . PRO A 1 292 ? -11.789 10.867 22.938 1 58.53 292 PRO A N 1
ATOM 2231 C CA . PRO A 1 292 ? -12.32 12.18 22.547 1 58.53 292 PRO A CA 1
ATOM 2232 C C . PRO A 1 292 ? -12.391 13.156 23.719 1 58.53 292 PRO A C 1
ATOM 2234 O O . PRO A 1 292 ? -12.781 12.766 24.828 1 58.53 292 PRO A O 1
ATOM 2237 N N . SER A 1 293 ? -11.383 14.047 23.844 1 45.19 293 SER A N 1
ATOM 2238 C CA . SER A 1 293 ? -11.508 15.055 24.891 1 45.19 293 SER A CA 1
ATOM 2239 C C . SER A 1 293 ? -12.93 15.609 24.953 1 45.19 293 SER A C 1
ATOM 2241 O O . SER A 1 293 ? -13.508 15.969 23.922 1 45.19 293 SER A O 1
ATOM 2243 N N . THR A 1 294 ? -13.805 15.07 25.672 1 37.66 294 THR A N 1
ATOM 2244 C CA . THR A 1 294 ? -14.969 15.883 26 1 37.66 294 THR A CA 1
ATOM 2245 C C . THR A 1 294 ? -14.57 17.344 26.172 1 37.66 294 THR A C 1
ATOM 2247 O O . THR A 1 294 ? -13.906 17.703 27.156 1 37.66 294 THR A O 1
ATOM 2250 N N . SER A 1 295 ? -14.039 18 25.219 1 32.47 295 SER A N 1
ATOM 2251 C CA . SER A 1 295 ? -13.984 19.438 25.438 1 32.47 295 SER A CA 1
ATOM 2252 C C . SER A 1 295 ? -15.227 19.938 26.172 1 32.47 295 SER A C 1
ATOM 2254 O O . SER A 1 295 ? -16.359 19.594 25.797 1 32.47 295 SER A O 1
ATOM 2256 N N . ARG A 1 296 ? -15.117 20.188 27.438 1 31.73 296 ARG A N 1
ATOM 2257 C CA . ARG A 1 296 ? -16.031 20.969 28.297 1 31.73 296 ARG A CA 1
ATOM 2258 C C . ARG A 1 296 ? -16.656 22.109 27.516 1 31.73 296 ARG A C 1
ATOM 2260 O O . ARG A 1 296 ? -15.984 23.094 27.203 1 31.73 296 ARG A O 1
ATOM 2267 N N . LEU A 1 297 ? -17.547 21.828 26.547 1 25.34 297 LEU A N 1
ATOM 2268 C CA . LEU A 1 297 ? -18.516 22.922 26.453 1 25.34 297 LEU A CA 1
ATOM 2269 C C . LEU A 1 297 ? -19.141 23.219 27.812 1 25.34 297 LEU A C 1
ATOM 2271 O O . LEU A 1 297 ? -19.438 22.297 28.562 1 25.34 297 LEU A O 1
ATOM 2275 N N . MET B 1 1 ? 80.25 -20.047 45.406 1 26.64 1 MET B N 1
ATOM 2276 C CA . MET B 1 1 ? 79 -20.797 45.281 1 26.64 1 MET B CA 1
ATOM 2277 C C . MET B 1 1 ? 77.875 -19.922 44.719 1 26.64 1 MET B C 1
ATOM 2279 O O . MET B 1 1 ? 77.438 -18.984 45.344 1 26.64 1 MET B O 1
ATOM 2283 N N . ALA B 1 2 ? 77.938 -19.656 43.344 1 34.22 2 ALA B N 1
ATOM 2284 C CA . ALA B 1 2 ? 77.062 -18.859 42.5 1 34.22 2 ALA B CA 1
ATOM 2285 C C . ALA B 1 2 ? 75.688 -19.438 42.469 1 34.22 2 ALA B C 1
ATOM 2287 O O . ALA B 1 2 ? 75.5 -20.594 42.094 1 34.22 2 ALA B O 1
ATOM 2288 N N . VAL B 1 3 ? 74.812 -18.969 43.375 1 32.97 3 VAL B N 1
ATOM 2289 C CA . VAL B 1 3 ? 73.438 -19.391 43.469 1 32.97 3 VAL B CA 1
ATOM 2290 C C . VAL B 1 3 ? 72.688 -19.078 42.188 1 32.97 3 VAL B C 1
ATOM 2292 O O . VAL B 1 3 ? 72.688 -17.922 41.719 1 32.97 3 VAL B O 1
ATOM 2295 N N . LEU B 1 4 ? 72.562 -19.984 41.25 1 34.88 4 LEU B N 1
ATOM 2296 C CA . LEU B 1 4 ? 71.75 -20 40.031 1 34.88 4 LEU B CA 1
ATOM 2297 C C . LEU B 1 4 ? 70.25 -19.828 40.312 1 34.88 4 LEU B C 1
ATOM 2299 O O . LEU B 1 4 ? 69.688 -20.672 40.969 1 34.88 4 LEU B O 1
ATOM 2303 N N . ALA B 1 5 ? 69.812 -18.562 40.5 1 36.88 5 ALA B N 1
ATOM 2304 C CA . ALA B 1 5 ? 68.375 -18.25 40.625 1 36.88 5 ALA B CA 1
ATOM 2305 C C . ALA B 1 5 ? 67.562 -18.719 39.406 1 36.88 5 ALA B C 1
ATOM 2307 O O . ALA B 1 5 ? 67.875 -18.328 38.281 1 36.88 5 ALA B O 1
ATOM 2308 N N . ILE B 1 6 ? 67 -19.922 39.469 1 36 6 ILE B N 1
ATOM 2309 C CA . ILE B 1 6 ? 66.125 -20.484 38.469 1 36 6 ILE B CA 1
ATOM 2310 C C . ILE B 1 6 ? 64.875 -19.656 38.406 1 36 6 ILE B C 1
ATOM 2312 O O . ILE B 1 6 ? 64.125 -19.531 39.375 1 36 6 ILE B O 1
ATOM 2316 N N . VAL B 1 7 ? 64.812 -18.625 37.594 1 37 7 VAL B N 1
ATOM 2317 C CA . VAL B 1 7 ? 63.562 -17.906 37.281 1 37 7 VAL B CA 1
ATOM 2318 C C . VAL B 1 7 ? 62.562 -18.844 36.625 1 37 7 VAL B C 1
ATOM 2320 O O . VAL B 1 7 ? 62.812 -19.359 35.531 1 37 7 VAL B O 1
ATOM 2323 N N . VAL B 1 8 ? 61.688 -19.484 37.344 1 35.25 8 VAL B N 1
ATOM 2324 C CA . VAL B 1 8 ? 60.531 -20.25 36.844 1 35.25 8 VAL B CA 1
ATOM 2325 C C . VAL B 1 8 ? 59.562 -19.312 36.125 1 35.25 8 VAL B C 1
ATOM 2327 O O . VAL B 1 8 ? 59.031 -18.391 36.719 1 35.25 8 VAL B O 1
ATOM 2330 N N . PHE B 1 9 ? 59.719 -19.203 34.812 1 36.66 9 PHE B N 1
ATOM 2331 C CA . PHE B 1 9 ? 58.719 -18.562 33.938 1 36.66 9 PHE B CA 1
ATOM 2332 C C . PHE B 1 9 ? 57.375 -19.266 34.031 1 36.66 9 PHE B C 1
ATOM 2334 O O . PHE B 1 9 ? 57.25 -20.422 33.594 1 36.66 9 PHE B O 1
ATOM 2341 N N . VAL B 1 10 ? 56.562 -18.953 35.031 1 36.53 10 VAL B N 1
ATOM 2342 C CA . VAL B 1 10 ? 55.188 -19.406 35.031 1 36.53 10 VAL B CA 1
ATOM 2343 C C . VAL B 1 10 ? 54.469 -18.891 33.812 1 36.53 10 VAL B C 1
ATOM 2345 O O . VAL B 1 10 ? 54.312 -17.672 33.625 1 36.53 10 VAL B O 1
ATOM 2348 N N . MET B 1 11 ? 54.438 -19.688 32.75 1 34.66 11 MET B N 1
ATOM 2349 C CA . MET B 1 11 ? 53.562 -19.453 31.578 1 34.66 11 MET B CA 1
ATOM 2350 C C . MET B 1 11 ? 52.125 -19.438 32 1 34.66 11 MET B C 1
ATOM 2352 O O . MET B 1 11 ? 51.562 -20.453 32.438 1 34.66 11 MET B O 1
ATOM 2356 N N . ILE B 1 12 ? 51.594 -18.328 32.438 1 37.97 12 ILE B N 1
ATOM 2357 C CA . ILE B 1 12 ? 50.156 -18.172 32.562 1 37.97 12 ILE B CA 1
ATOM 2358 C C . ILE B 1 12 ? 49.469 -18.438 31.234 1 37.97 12 ILE B C 1
ATOM 2360 O O . ILE B 1 12 ? 49.688 -17.703 30.266 1 37.97 12 ILE B O 1
ATOM 2364 N N . VAL B 1 13 ? 49.094 -19.656 30.953 1 37.53 13 VAL B N 1
ATOM 2365 C CA . VAL B 1 13 ? 48.156 -19.938 29.859 1 37.53 13 VAL B CA 1
ATOM 2366 C C . VAL B 1 13 ? 46.812 -19.25 30.125 1 37.53 13 VAL B C 1
ATOM 2368 O O . VAL B 1 13 ? 46.094 -19.609 31.062 1 37.53 13 VAL B O 1
ATOM 2371 N N . ALA B 1 14 ? 46.625 -17.984 29.859 1 35.91 14 ALA B N 1
ATOM 2372 C CA . ALA B 1 14 ? 45.281 -17.406 29.781 1 35.91 14 ALA B CA 1
ATOM 2373 C C . ALA B 1 14 ? 44.406 -18.234 28.859 1 35.91 14 ALA B C 1
ATOM 2375 O O . ALA B 1 14 ? 44.688 -18.391 27.672 1 35.91 14 ALA B O 1
ATOM 2376 N N . THR B 1 15 ? 43.688 -19.172 29.375 1 36.12 15 THR B N 1
ATOM 2377 C CA . THR B 1 15 ? 42.625 -19.75 28.594 1 36.12 15 THR B CA 1
ATOM 2378 C C . THR B 1 15 ? 41.688 -18.656 28.031 1 36.12 15 THR B C 1
ATOM 2380 O O . THR B 1 15 ? 41.062 -17.938 28.797 1 36.12 15 THR B O 1
ATOM 2383 N N . VAL B 1 16 ? 42 -18.094 26.938 1 36 16 VAL B N 1
ATOM 2384 C CA . VAL B 1 16 ? 41 -17.312 26.219 1 36 16 VAL B CA 1
ATOM 2385 C C . VAL B 1 16 ? 39.688 -18.109 26.156 1 36 16 VAL B C 1
ATOM 2387 O O . VAL B 1 16 ? 39.656 -19.188 25.547 1 36 16 VAL B O 1
ATOM 2390 N N . ALA B 1 17 ? 38.844 -17.938 27.094 1 34.53 17 ALA B N 1
ATOM 2391 C CA . ALA B 1 17 ? 37.469 -18.422 26.922 1 34.53 17 ALA B CA 1
ATOM 2392 C C . ALA B 1 17 ? 36.938 -18.125 25.531 1 34.53 17 ALA B C 1
ATOM 2394 O O . ALA B 1 17 ? 36.906 -16.953 25.109 1 34.53 17 ALA B O 1
ATOM 2395 N N . LYS B 1 18 ? 37.094 -19.078 24.641 1 35.94 18 LYS B N 1
ATOM 2396 C CA . LYS B 1 18 ? 36.281 -18.984 23.422 1 35.94 18 LYS B CA 1
ATOM 2397 C C . LYS B 1 18 ? 34.875 -18.547 23.75 1 35.94 18 LYS B C 1
ATOM 2399 O O . LYS B 1 18 ? 34.125 -19.281 24.391 1 35.94 18 LYS B O 1
ATOM 2404 N N . GLN B 1 19 ? 34.656 -17.328 24.109 1 36.59 19 GLN B N 1
ATOM 2405 C CA . GLN B 1 19 ? 33.25 -16.953 24.062 1 36.59 19 GLN B CA 1
ATOM 2406 C C . GLN B 1 19 ? 32.531 -17.578 22.859 1 36.59 19 GLN B C 1
ATOM 2408 O O . GLN B 1 19 ? 33 -17.406 21.719 1 36.59 19 GLN B O 1
ATOM 2413 N N . SER B 1 20 ? 32.094 -18.734 22.953 1 36.66 20 SER B N 1
ATOM 2414 C CA . SER B 1 20 ? 31.188 -19.281 21.938 1 36.66 20 SER B CA 1
ATOM 2415 C C . SER B 1 20 ? 30.312 -18.203 21.328 1 36.66 20 SER B C 1
ATOM 2417 O O . SER B 1 20 ? 29.484 -17.594 22.031 1 36.66 20 SER B O 1
ATOM 2419 N N . MET B 1 21 ? 30.859 -17.328 20.547 1 39.16 21 MET B N 1
ATOM 2420 C CA . MET B 1 21 ? 30 -16.453 19.766 1 39.16 21 MET B CA 1
ATOM 2421 C C . MET B 1 21 ? 28.797 -17.203 19.234 1 39.16 21 MET B C 1
ATOM 2423 O O . MET B 1 21 ? 28.938 -18.156 18.469 1 39.16 21 MET B O 1
ATOM 2427 N N . THR B 1 22 ? 27.781 -17.469 19.984 1 41.16 22 THR B N 1
ATOM 2428 C CA . THR B 1 22 ? 26.547 -17.953 19.391 1 41.16 22 THR B CA 1
ATOM 2429 C C . THR B 1 22 ? 26.375 -17.406 17.969 1 41.16 22 THR B C 1
ATOM 2431 O O . THR B 1 22 ? 26.5 -16.203 17.734 1 41.16 22 THR B O 1
ATOM 2434 N N . PRO B 1 23 ? 26.609 -18.297 17 1 43.97 23 PRO B N 1
ATOM 2435 C CA . 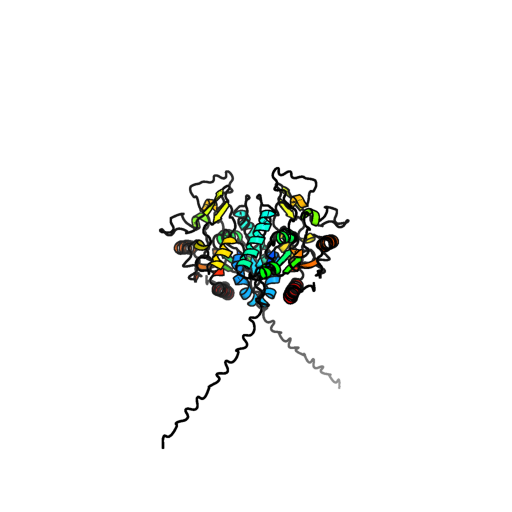PRO B 1 23 ? 26.391 -17.781 15.648 1 43.97 23 PRO B CA 1
ATOM 2436 C C . PRO B 1 23 ? 25.203 -16.812 15.562 1 43.97 23 PRO B C 1
ATOM 2438 O O . PRO B 1 23 ? 24.219 -16.984 16.281 1 43.97 23 PRO B O 1
ATOM 2441 N N . PRO B 1 24 ? 25.422 -15.648 15.188 1 47.75 24 PRO B N 1
ATOM 2442 C CA . PRO B 1 24 ? 24.328 -14.688 15.031 1 47.75 24 PRO B CA 1
ATOM 2443 C C . PRO B 1 24 ? 23.062 -15.32 14.445 1 47.75 24 PRO B C 1
ATOM 2445 O O . PRO B 1 24 ? 23.156 -16.25 13.633 1 47.75 24 PRO B O 1
ATOM 2448 N N . ARG B 1 25 ? 22.047 -15.516 15.188 1 48.59 25 ARG B N 1
ATOM 2449 C CA . ARG B 1 25 ? 20.766 -15.977 14.664 1 48.59 25 ARG B CA 1
ATOM 2450 C C . ARG B 1 25 ? 20.531 -15.477 13.242 1 48.59 25 ARG B C 1
ATOM 2452 O O . ARG B 1 25 ? 20.781 -14.297 12.953 1 48.59 25 ARG B O 1
ATOM 2459 N N . PRO B 1 26 ? 20.406 -16.516 12.352 1 56.22 26 PRO B N 1
ATOM 2460 C CA . PRO B 1 26 ? 20.234 -16.078 10.961 1 56.22 26 PRO B CA 1
ATOM 2461 C C . PRO B 1 26 ? 19.172 -14.984 10.82 1 56.22 26 PRO B C 1
ATOM 2463 O O . PRO B 1 26 ? 18.141 -15.039 11.484 1 56.22 26 PRO B O 1
ATOM 2466 N N . LYS B 1 27 ? 19.5 -13.914 10.203 1 81 27 LYS B N 1
ATOM 2467 C CA . LYS B 1 27 ? 18.641 -12.773 9.93 1 81 27 LYS B CA 1
ATOM 2468 C C . LYS B 1 27 ? 17.406 -13.188 9.148 1 81 27 LYS B C 1
ATOM 2470 O O . LYS B 1 27 ? 17.5 -13.859 8.117 1 81 27 LYS B O 1
ATOM 2475 N N . LYS B 1 28 ? 16.188 -13.18 9.75 1 94.75 28 LYS B N 1
ATOM 2476 C CA . LYS B 1 28 ? 14.93 -13.477 9.078 1 94.75 28 LYS B CA 1
ATOM 2477 C C . LYS B 1 28 ? 14.781 -12.641 7.805 1 94.75 28 LYS B C 1
ATOM 2479 O O . LYS B 1 28 ? 15.133 -11.461 7.785 1 94.75 28 LYS B O 1
ATOM 2484 N N . PRO B 1 29 ? 14.398 -13.305 6.77 1 97.88 29 PRO B N 1
ATOM 2485 C CA . PRO B 1 29 ? 14.203 -12.531 5.539 1 97.88 29 PRO B CA 1
ATOM 2486 C C . PRO B 1 29 ? 13.094 -11.492 5.664 1 97.88 29 PRO B C 1
ATOM 2488 O O . PRO B 1 29 ? 12.18 -11.656 6.48 1 97.88 29 PRO B O 1
ATOM 2491 N N . ILE B 1 30 ? 13.195 -10.438 4.91 1 98.62 30 ILE B N 1
ATOM 2492 C CA . ILE B 1 30 ? 12.094 -9.5 4.754 1 98.62 30 ILE B CA 1
ATOM 2493 C C . ILE B 1 30 ? 11.07 -10.062 3.773 1 98.62 30 ILE B C 1
ATOM 2495 O O . ILE B 1 30 ? 11.43 -10.531 2.689 1 98.62 30 ILE B O 1
ATOM 2499 N N . ILE B 1 31 ? 9.836 -10.07 4.18 1 98.88 31 ILE B N 1
ATOM 2500 C CA . ILE B 1 31 ? 8.773 -10.586 3.324 1 98.88 31 ILE B CA 1
ATOM 2501 C C . ILE B 1 31 ? 8.195 -9.453 2.482 1 98.88 31 ILE B C 1
ATOM 2503 O O . ILE B 1 31 ? 7.723 -8.445 3.021 1 98.88 31 ILE B O 1
ATOM 2507 N N . VAL B 1 32 ? 8.258 -9.57 1.17 1 98.94 32 VAL B N 1
ATOM 2508 C CA . VAL B 1 32 ? 7.727 -8.586 0.229 1 98.94 32 VAL B CA 1
ATOM 2509 C C . VAL B 1 32 ? 6.445 -9.117 -0.407 1 98.94 32 VAL B C 1
ATOM 2511 O O . VAL B 1 32 ? 6.453 -10.18 -1.04 1 98.94 32 VAL B O 1
ATOM 2514 N N . PHE B 1 33 ? 5.383 -8.367 -0.279 1 98.94 33 PHE B N 1
ATOM 2515 C CA . PHE B 1 33 ? 4.082 -8.758 -0.809 1 98.94 33 PHE B CA 1
ATOM 2516 C C . PHE B 1 33 ? 3.777 -8.016 -2.104 1 98.94 33 PHE B C 1
ATOM 2518 O O . PHE B 1 33 ? 3.908 -6.793 -2.168 1 98.94 33 PHE B O 1
ATOM 2525 N N . VAL B 1 34 ? 3.357 -8.742 -3.119 1 98.81 34 VAL B N 1
ATOM 2526 C CA . VAL B 1 34 ? 2.957 -8.164 -4.398 1 98.81 34 VAL B CA 1
ATOM 2527 C C . VAL B 1 34 ? 1.553 -8.641 -4.762 1 98.81 34 VAL B C 1
ATOM 2529 O O . VAL B 1 34 ? 1.363 -9.805 -5.133 1 98.81 34 VAL B O 1
ATOM 2532 N N . PRO B 1 35 ? 0.565 -7.77 -4.742 1 98.12 35 PRO B N 1
ATOM 2533 C CA . PRO B 1 35 ? -0.823 -8.156 -5 1 98.12 35 PRO B CA 1
ATOM 2534 C C . PRO B 1 35 ? -1.1 -8.406 -6.484 1 98.12 35 PRO B C 1
ATOM 2536 O O . PRO B 1 35 ? -0.258 -8.094 -7.332 1 98.12 35 PRO B O 1
ATOM 2539 N N . GLY B 1 36 ? -2.252 -8.977 -6.699 1 96.56 36 GLY B N 1
ATOM 2540 C CA . GLY B 1 36 ? -2.693 -9.25 -8.055 1 96.56 36 GLY B CA 1
ATOM 2541 C C . GLY B 1 36 ? -3.408 -8.086 -8.703 1 96.56 36 GLY B C 1
ATOM 2542 O O . GLY B 1 36 ? -3.377 -6.965 -8.18 1 96.56 36 GLY B O 1
ATOM 2543 N N . ALA B 1 37 ? -3.953 -8.359 -9.852 1 94.31 37 ALA B N 1
ATOM 2544 C CA . ALA B 1 37 ? -4.699 -7.348 -10.602 1 94.31 37 ALA B CA 1
ATOM 2545 C C . ALA B 1 37 ? -5.812 -6.746 -9.75 1 94.31 37 ALA B C 1
ATOM 2547 O O . ALA B 1 37 ? -6.453 -7.449 -8.961 1 94.31 37 ALA B O 1
ATOM 2548 N N . TRP B 1 38 ? -6.008 -5.426 -9.836 1 94.81 38 TRP B N 1
ATOM 2549 C CA . TRP B 1 38 ? -7.09 -4.637 -9.258 1 94.81 38 TRP B CA 1
ATOM 2550 C C . TRP B 1 38 ? -6.91 -4.496 -7.746 1 94.81 38 TRP B C 1
ATOM 2552 O O . TRP B 1 38 ? -7.672 -3.783 -7.09 1 94.81 38 TRP B O 1
ATOM 2562 N N . HIS B 1 39 ? -5.898 -5.16 -7.191 1 96.62 39 HIS B N 1
ATOM 2563 C CA . HIS B 1 39 ? -5.738 -5.168 -5.742 1 96.62 39 HIS B CA 1
ATOM 2564 C C . HIS B 1 39 ? -4.586 -4.266 -5.312 1 96.62 39 HIS B C 1
ATOM 2566 O O . HIS B 1 39 ? -3.609 -4.102 -6.047 1 96.62 39 HIS B O 1
ATOM 2572 N N . THR B 1 40 ? -4.723 -3.697 -4.125 1 95.88 40 THR B N 1
ATOM 2573 C CA . THR B 1 40 ? -3.643 -3.002 -3.434 1 95.88 40 THR B CA 1
ATOM 2574 C C . THR B 1 40 ? -3.039 -3.889 -2.348 1 95.88 40 THR B C 1
ATOM 2576 O O . THR B 1 40 ? -3.605 -4.926 -1.999 1 95.88 40 THR B O 1
ATOM 2579 N N . PRO B 1 41 ? -1.913 -3.439 -1.796 1 97.5 41 PRO B N 1
ATOM 2580 C CA . PRO B 1 41 ? -1.278 -4.234 -0.743 1 97.5 41 PRO B CA 1
ATOM 2581 C C . PRO B 1 41 ? -2.154 -4.375 0.5 1 97.5 41 PRO B C 1
ATOM 2583 O O . PRO B 1 41 ? -1.91 -5.25 1.336 1 97.5 41 PRO B O 1
ATOM 2586 N N . ALA B 1 42 ? -3.203 -3.584 0.614 1 96.31 42 ALA B N 1
ATOM 2587 C CA . ALA B 1 42 ? -4.09 -3.666 1.771 1 96.31 42 ALA B CA 1
ATOM 2588 C C . ALA B 1 42 ? -4.754 -5.039 1.855 1 96.31 42 ALA B C 1
ATOM 2590 O O . ALA B 1 42 ? -5.238 -5.434 2.918 1 96.31 42 ALA B O 1
ATOM 2591 N N . ALA B 1 43 ? -4.766 -5.77 0.765 1 97.31 43 ALA B N 1
ATOM 2592 C CA . ALA B 1 43 ? -5.332 -7.117 0.738 1 97.31 43 ALA B CA 1
ATOM 2593 C C . ALA B 1 43 ? -4.59 -8.039 1.7 1 97.31 43 ALA B C 1
ATOM 2595 O O . ALA B 1 43 ? -5.152 -9.039 2.168 1 97.31 43 ALA B O 1
ATOM 2596 N N . TYR B 1 44 ? -3.336 -7.691 2.068 1 98.56 44 TYR B N 1
ATOM 2597 C CA . TYR B 1 44 ? -2.494 -8.57 2.871 1 98.56 44 TYR B CA 1
ATOM 2598 C C . TYR B 1 44 ? -2.492 -8.141 4.332 1 98.56 44 TYR B C 1
ATOM 2600 O O . TYR B 1 44 ? -1.787 -8.727 5.16 1 98.56 44 TYR B O 1
ATOM 2608 N N . ASP B 1 45 ? -3.262 -7.18 4.684 1 98.38 45 ASP B N 1
ATOM 2609 C CA . ASP B 1 45 ? -3.174 -6.551 6 1 98.38 45 ASP B CA 1
ATOM 2610 C C . ASP B 1 45 ? -3.35 -7.578 7.113 1 98.38 45 ASP B C 1
ATOM 2612 O O . ASP B 1 45 ? -2.682 -7.5 8.148 1 98.38 45 ASP B O 1
ATOM 2616 N N . LEU B 1 46 ? -4.211 -8.57 6.93 1 98.5 46 LEU B N 1
ATOM 2617 C CA . LEU B 1 46 ? -4.555 -9.516 7.984 1 98.5 46 LEU B CA 1
ATOM 2618 C C . LEU B 1 46 ? -3.393 -10.469 8.266 1 98.5 46 LEU B C 1
ATOM 2620 O O . LEU B 1 46 ? -3.377 -11.141 9.297 1 98.5 46 LEU B O 1
ATOM 2624 N N . LEU B 1 47 ? -2.4 -10.461 7.375 1 98.88 47 LEU B N 1
ATOM 2625 C CA . LEU B 1 47 ? -1.255 -11.352 7.562 1 98.88 47 LEU B CA 1
ATOM 2626 C C . LEU B 1 47 ? -0.219 -10.711 8.484 1 98.88 47 LEU B C 1
ATOM 2628 O O . LEU B 1 47 ? 0.576 -11.414 9.109 1 98.88 47 LEU B O 1
ATOM 2632 N N . LEU B 1 48 ? -0.175 -9.422 8.57 1 98.75 48 LEU B N 1
ATOM 2633 C CA . LEU B 1 48 ? 0.963 -8.656 9.062 1 98.75 48 LEU B CA 1
ATOM 2634 C C . LEU B 1 48 ? 1.121 -8.82 10.57 1 98.75 48 LEU B C 1
ATOM 2636 O O . LEU B 1 48 ? 2.23 -9.039 11.062 1 98.75 48 LEU B O 1
ATOM 2640 N N . PRO B 1 49 ? 0.014 -8.836 11.359 1 98.38 49 PRO B N 1
ATOM 2641 C CA . PRO B 1 49 ? 0.187 -8.914 12.812 1 98.38 49 PRO B CA 1
ATOM 2642 C C . PRO B 1 49 ? 0.923 -10.18 13.25 1 98.38 49 PRO B C 1
ATOM 2644 O O . PRO B 1 49 ? 1.876 -10.102 14.031 1 98.38 49 PRO B O 1
ATOM 2647 N N . ARG B 1 50 ? 0.551 -11.289 12.734 1 98.44 50 ARG B N 1
ATOM 2648 C CA . ARG B 1 50 ? 1.178 -12.539 13.156 1 98.44 50 ARG B CA 1
ATOM 2649 C C . ARG B 1 50 ? 2.602 -12.641 12.625 1 98.44 50 ARG B C 1
ATOM 2651 O O . ARG B 1 50 ? 3.482 -13.195 13.289 1 98.44 50 ARG B O 1
ATOM 2658 N N . LEU B 1 51 ? 2.795 -12.141 11.391 1 98.69 51 LEU B N 1
ATOM 2659 C CA . LEU B 1 51 ? 4.148 -12.141 10.844 1 98.69 51 LEU B CA 1
ATOM 2660 C C . LEU B 1 51 ? 5.07 -11.266 11.688 1 98.69 51 LEU B C 1
ATOM 2662 O O . LEU B 1 51 ? 6.195 -11.664 12 1 98.69 51 LEU B O 1
ATOM 2666 N N . HIS B 1 52 ? 4.57 -10.117 12.055 1 98.38 52 HIS B N 1
ATOM 2667 C CA . HIS B 1 52 ? 5.371 -9.203 12.859 1 98.38 52 HIS B CA 1
ATOM 2668 C C . HIS B 1 52 ? 5.602 -9.766 14.266 1 98.38 52 HIS B C 1
ATOM 2670 O O . HIS B 1 52 ? 6.695 -9.633 14.82 1 98.38 52 HIS B O 1
ATOM 2676 N N . ALA B 1 53 ? 4.621 -10.391 14.812 1 97.5 53 ALA B N 1
ATOM 2677 C CA . ALA B 1 53 ? 4.77 -11.031 16.109 1 97.5 53 ALA B CA 1
ATOM 2678 C C . ALA B 1 53 ? 5.832 -12.125 16.062 1 97.5 53 ALA B C 1
ATOM 2680 O O . ALA B 1 53 ? 6.531 -12.359 17.047 1 97.5 53 ALA B O 1
ATOM 2681 N N . ALA B 1 54 ? 5.973 -12.742 14.93 1 97.06 54 ALA B N 1
ATOM 2682 C CA . ALA B 1 54 ? 6.957 -13.805 14.75 1 97.06 54 ALA B CA 1
ATOM 2683 C C . ALA B 1 54 ? 8.328 -13.227 14.422 1 97.06 54 ALA B C 1
ATOM 2685 O O . ALA B 1 54 ? 9.289 -13.977 14.211 1 97.06 54 ALA B O 1
ATOM 2686 N N . GLY B 1 55 ? 8.445 -11.906 14.305 1 96.44 55 GLY B N 1
ATOM 2687 C CA . GLY B 1 55 ? 9.734 -11.25 14.164 1 96.44 55 GLY B CA 1
ATOM 2688 C C . GLY B 1 55 ? 10.07 -10.906 12.727 1 96.44 55 GLY B C 1
ATOM 2689 O O . GLY B 1 55 ? 11.188 -10.477 12.43 1 96.44 55 GLY B O 1
ATOM 2690 N N . TYR B 1 56 ? 9.141 -11.078 11.805 1 97.94 56 TYR B N 1
ATOM 2691 C CA . TYR B 1 56 ? 9.406 -10.773 10.406 1 97.94 56 TYR B CA 1
ATOM 2692 C C . TYR B 1 56 ? 9.125 -9.305 10.102 1 97.94 56 TYR B C 1
ATOM 2694 O O . TYR B 1 56 ? 8.156 -8.734 10.609 1 97.94 56 TYR B O 1
ATOM 2702 N N . ARG B 1 57 ? 9.961 -8.758 9.305 1 97.5 57 ARG B N 1
ATOM 2703 C CA . ARG B 1 57 ? 9.664 -7.48 8.664 1 97.5 57 ARG B CA 1
ATOM 2704 C C . ARG B 1 57 ? 8.969 -7.684 7.324 1 97.5 57 ARG B C 1
ATOM 2706 O O . ARG B 1 57 ? 9.18 -8.695 6.656 1 97.5 57 ARG B O 1
ATOM 2713 N N . THR B 1 58 ? 8.125 -6.754 7.051 1 98.75 58 THR B N 1
ATOM 2714 C CA . THR B 1 58 ? 7.355 -6.887 5.816 1 98.75 58 THR B CA 1
ATOM 2715 C C . THR B 1 58 ? 7.328 -5.566 5.055 1 98.75 58 THR B C 1
ATOM 2717 O O . THR B 1 58 ? 7.488 -4.496 5.645 1 98.75 58 THR B O 1
ATOM 2720 N N . THR B 1 59 ? 7.219 -5.621 3.77 1 98.75 59 THR B N 1
ATOM 2721 C CA . THR B 1 59 ? 6.891 -4.512 2.887 1 98.75 59 THR B CA 1
ATOM 2722 C C . THR B 1 59 ? 6.074 -4.992 1.69 1 98.75 59 THR B C 1
ATOM 2724 O O . THR B 1 59 ? 5.672 -6.156 1.637 1 98.75 59 THR B O 1
ATOM 2727 N N . SER B 1 60 ? 5.68 -4.066 0.828 1 98.56 60 SER B N 1
ATOM 2728 C CA . SER B 1 60 ? 4.832 -4.441 -0.298 1 98.56 60 SER B CA 1
ATOM 2729 C C . SER B 1 60 ? 5.113 -3.57 -1.518 1 98.56 60 SER B C 1
ATOM 2731 O O . SER B 1 60 ? 5.777 -2.537 -1.409 1 98.56 60 SER B O 1
ATOM 2733 N N . VAL B 1 61 ? 4.727 -4.074 -2.625 1 97.94 61 VAL B N 1
ATOM 2734 C CA . VAL B 1 61 ? 4.809 -3.346 -3.885 1 97.94 61 VAL B CA 1
ATOM 2735 C C . VAL B 1 61 ? 3.404 -3.039 -4.398 1 97.94 61 VAL B C 1
ATOM 2737 O O . VAL B 1 61 ? 2.572 -3.941 -4.523 1 97.94 61 VAL B O 1
ATOM 2740 N N . HIS B 1 62 ? 3.141 -1.788 -4.574 1 94.06 62 HIS B N 1
ATOM 2741 C CA . HIS B 1 62 ? 1.961 -1.4 -5.34 1 94.06 62 HIS B CA 1
ATOM 2742 C C . HIS B 1 62 ? 2.262 -1.364 -6.832 1 94.06 62 HIS B C 1
ATOM 2744 O O . HIS B 1 62 ? 3.094 -0.572 -7.285 1 94.06 62 HIS B O 1
ATOM 2750 N N . LEU B 1 63 ? 1.6 -2.154 -7.578 1 93.62 63 LEU B N 1
ATOM 2751 C CA . LEU B 1 63 ? 1.898 -2.248 -9 1 93.62 63 LEU B CA 1
ATOM 2752 C C . LEU B 1 63 ? 1.379 -1.023 -9.75 1 93.62 63 LEU B C 1
ATOM 2754 O O . LEU B 1 63 ? 0.213 -0.649 -9.602 1 93.62 63 LEU B O 1
ATOM 2758 N N . PRO B 1 64 ? 2.193 -0.481 -10.555 1 90.5 64 PRO B N 1
ATOM 2759 C CA . PRO B 1 64 ? 1.826 0.737 -11.281 1 90.5 64 PRO B CA 1
ATOM 2760 C C . PRO B 1 64 ? 0.6 0.545 -12.172 1 90.5 64 PRO B C 1
ATOM 2762 O O . PRO B 1 64 ? -0.16 1.491 -12.391 1 90.5 64 PRO B O 1
ATOM 2765 N N . THR B 1 65 ? 0.364 -0.6 -12.68 1 88.88 65 THR B N 1
ATOM 2766 C CA . THR B 1 65 ? -0.751 -0.816 -13.602 1 88.88 65 THR B CA 1
ATOM 2767 C C . THR B 1 65 ? -2.074 -0.864 -12.836 1 88.88 65 THR B C 1
ATOM 2769 O O . THR B 1 65 ? -3.146 -0.838 -13.445 1 88.88 65 THR B O 1
ATOM 2772 N N . VAL B 1 66 ? -2 -0.945 -11.531 1 90.12 66 VAL B N 1
ATOM 2773 C CA . VAL B 1 66 ? -3.209 -0.975 -10.711 1 90.12 66 VAL B CA 1
ATOM 2774 C C . VAL B 1 66 ? -3.604 0.447 -10.32 1 90.12 66 VAL B C 1
ATOM 2776 O O . VAL B 1 66 ? -2.812 1.17 -9.711 1 90.12 66 VAL B O 1
ATOM 2779 N N . GLY B 1 67 ? -4.754 0.833 -10.633 1 82.44 67 GLY B N 1
ATOM 2780 C CA . GLY B 1 67 ? -5.301 2.119 -10.234 1 82.44 67 GLY B CA 1
ATOM 2781 C C . GLY B 1 67 ? -4.914 3.248 -11.172 1 82.44 67 GLY B C 1
ATOM 2782 O O . GLY B 1 67 ? -5.02 4.422 -10.805 1 82.44 67 GLY B O 1
ATOM 2783 N N . THR B 1 68 ? -4.352 2.986 -12.25 1 74.44 68 THR B N 1
ATOM 2784 C CA . THR B 1 68 ? -3.916 4.02 -13.18 1 74.44 68 THR B CA 1
ATOM 2785 C C . THR B 1 68 ? -4.836 4.07 -14.398 1 74.44 68 THR B C 1
ATOM 2787 O O . THR B 1 68 ? -5.523 3.094 -14.703 1 74.44 68 THR B O 1
ATOM 2790 N N . THR B 1 69 ? -4.859 5.379 -14.906 1 63.47 69 THR B N 1
ATOM 2791 C CA . THR B 1 69 ? -5.684 5.566 -16.094 1 63.47 69 THR B CA 1
ATOM 2792 C C . THR B 1 69 ? -4.816 5.906 -17.312 1 63.47 69 THR B C 1
ATOM 2794 O O . THR B 1 69 ? -5.332 6.121 -18.406 1 63.47 69 THR B O 1
ATOM 2797 N N . GLY B 1 70 ? -3.5 6.043 -17.016 1 64.19 70 GLY B N 1
ATOM 2798 C CA . GLY B 1 70 ? -2.607 6.395 -18.109 1 64.19 70 GLY B CA 1
ATOM 2799 C C . GLY B 1 70 ? -1.717 5.246 -18.547 1 64.19 70 GLY B C 1
ATOM 2800 O O . GLY B 1 70 ? -1.781 4.152 -17.984 1 64.19 70 GLY B O 1
ATOM 2801 N N . PRO B 1 71 ? -1.026 5.672 -19.516 1 71.44 71 PRO B N 1
ATOM 2802 C CA . PRO B 1 71 ? -0.253 4.57 -20.094 1 71.44 71 PRO B CA 1
ATOM 2803 C C . PRO B 1 71 ? 0.858 4.082 -19.172 1 71.44 71 PRO B C 1
ATOM 2805 O O . PRO B 1 71 ? 1.679 4.879 -18.703 1 71.44 71 PRO B O 1
ATOM 2808 N N . VAL B 1 72 ? 0.689 3 -18.672 1 80 72 VAL B N 1
ATOM 2809 C CA . VAL B 1 72 ? 1.666 2.195 -17.938 1 80 72 VAL B CA 1
ATOM 2810 C C . VAL B 1 72 ? 1.711 0.785 -18.516 1 80 72 VAL B C 1
ATOM 2812 O O . VAL B 1 72 ? 0.779 0.36 -19.203 1 80 72 VAL B O 1
ATOM 2815 N N . SER B 1 73 ? 2.877 0.166 -18.344 1 79.56 73 SER B N 1
ATOM 2816 C CA . SER B 1 73 ? 3.082 -1.123 -19 1 79.56 73 SER B CA 1
ATOM 2817 C C . SER B 1 73 ? 3.518 -2.188 -18 1 79.56 73 SER B C 1
ATOM 2819 O O . SER B 1 73 ? 3.762 -1.883 -16.828 1 79.56 73 SER B O 1
ATOM 2821 N N . PHE B 1 74 ? 3.516 -3.426 -18.484 1 87.69 74 PHE B N 1
ATOM 2822 C CA . PHE B 1 74 ? 4.09 -4.551 -17.75 1 87.69 74 PHE B CA 1
ATOM 2823 C C . PHE B 1 74 ? 5.5 -4.223 -17.266 1 87.69 74 PHE B C 1
ATOM 2825 O O . PHE B 1 74 ? 5.875 -4.574 -16.156 1 87.69 74 PHE B O 1
ATOM 2832 N N . ALA B 1 75 ? 6.27 -3.508 -18.094 1 90.56 75 ALA B N 1
ATOM 2833 C CA . ALA B 1 75 ? 7.641 -3.135 -17.75 1 90.56 75 ALA B CA 1
ATOM 2834 C C . ALA B 1 75 ? 7.672 -2.254 -16.5 1 90.56 75 ALA B C 1
ATOM 2836 O O . ALA B 1 75 ? 8.609 -2.334 -15.703 1 90.56 75 ALA B O 1
ATOM 2837 N N . ASP B 1 76 ? 6.633 -1.476 -16.344 1 91.12 76 ASP B N 1
ATOM 2838 C CA . ASP B 1 76 ? 6.555 -0.619 -15.172 1 91.12 76 ASP B CA 1
ATOM 2839 C C . ASP B 1 76 ? 6.312 -1.443 -13.906 1 91.12 76 ASP B C 1
ATOM 2841 O O . ASP B 1 76 ? 6.848 -1.133 -12.844 1 91.12 76 ASP B O 1
ATOM 2845 N N . ASP B 1 77 ? 5.43 -2.41 -14.055 1 93.81 77 ASP B N 1
ATOM 2846 C CA . ASP B 1 77 ? 5.215 -3.318 -12.93 1 93.81 77 ASP B CA 1
ATOM 2847 C C . ASP B 1 77 ? 6.508 -4.047 -12.562 1 93.81 77 ASP B C 1
ATOM 2849 O O . ASP B 1 77 ? 6.855 -4.141 -11.383 1 93.81 77 ASP B O 1
ATOM 2853 N N . VAL B 1 78 ? 7.23 -4.531 -13.555 1 96.44 78 VAL B N 1
ATOM 2854 C CA . VAL B 1 78 ? 8.5 -5.227 -13.344 1 96.44 78 VAL B CA 1
ATOM 2855 C C . VAL B 1 78 ? 9.484 -4.301 -12.633 1 96.44 78 VAL B C 1
ATOM 2857 O O . VAL B 1 78 ? 10.125 -4.695 -11.664 1 96.44 78 VAL B O 1
ATOM 2860 N N . SER B 1 79 ? 9.586 -3.105 -13.102 1 95.75 79 SER B N 1
ATOM 2861 C CA . SER B 1 79 ? 10.5 -2.125 -12.531 1 95.75 79 SER B CA 1
ATOM 2862 C C . SER B 1 79 ? 10.164 -1.837 -11.07 1 95.75 79 SER B C 1
ATOM 2864 O O . SER B 1 79 ? 11.062 -1.694 -10.234 1 95.75 79 SER B O 1
ATOM 2866 N N . ALA B 1 80 ? 8.891 -1.752 -10.781 1 95.94 80 ALA B N 1
ATOM 2867 C CA . ALA B 1 80 ? 8.477 -1.474 -9.406 1 95.94 80 ALA B CA 1
ATOM 2868 C C . ALA B 1 80 ? 8.883 -2.609 -8.469 1 95.94 80 ALA B C 1
ATOM 2870 O O . ALA B 1 80 ? 9.398 -2.365 -7.379 1 95.94 80 ALA B O 1
ATOM 2871 N N . VAL B 1 81 ? 8.641 -3.797 -8.898 1 98.56 81 VAL B N 1
ATOM 2872 C CA . VAL B 1 81 ? 9.039 -4.953 -8.102 1 98.56 81 VAL B CA 1
ATOM 2873 C C . VAL B 1 81 ? 10.555 -4.973 -7.926 1 98.56 81 VAL B C 1
ATOM 2875 O O . VAL B 1 81 ? 11.055 -5.145 -6.812 1 98.56 81 VAL B O 1
ATOM 2878 N N . ARG B 1 82 ? 11.281 -4.777 -9.016 1 98.44 82 ARG B N 1
ATOM 2879 C CA . ARG B 1 82 ? 12.742 -4.848 -8.977 1 98.44 82 ARG B CA 1
ATOM 2880 C C . ARG B 1 82 ? 13.312 -3.777 -8.055 1 98.44 82 ARG B C 1
ATOM 2882 O O . ARG B 1 82 ? 14.273 -4.035 -7.32 1 98.44 82 ARG B O 1
ATOM 2889 N N . LYS B 1 83 ? 12.789 -2.619 -8.078 1 97.56 83 LYS B N 1
ATOM 2890 C CA . LYS B 1 83 ? 13.273 -1.532 -7.238 1 97.56 83 LYS B CA 1
ATOM 2891 C C . LYS B 1 83 ? 13.203 -1.906 -5.758 1 97.56 83 LYS B C 1
ATOM 2893 O O . LYS B 1 83 ? 14.164 -1.702 -5.012 1 97.56 83 LYS B O 1
ATOM 2898 N N . VAL B 1 84 ? 12.102 -2.439 -5.367 1 98.69 84 VAL B N 1
ATOM 2899 C CA . VAL B 1 84 ? 11.93 -2.807 -3.965 1 98.69 84 VAL B CA 1
ATOM 2900 C C . VAL B 1 84 ? 12.875 -3.951 -3.611 1 98.69 84 VAL B C 1
ATOM 2902 O O . VAL B 1 84 ? 13.641 -3.857 -2.646 1 98.69 84 VAL B O 1
ATOM 2905 N N . VAL B 1 85 ? 12.898 -4.977 -4.402 1 98.88 85 VAL B N 1
ATOM 2906 C CA . VAL B 1 85 ? 13.617 -6.191 -4.051 1 98.88 85 VAL B CA 1
ATOM 2907 C C . VAL B 1 85 ? 15.125 -5.953 -4.168 1 98.88 85 VAL B C 1
ATOM 2909 O O . VAL B 1 85 ? 15.883 -6.297 -3.264 1 98.88 85 VAL B O 1
ATOM 2912 N N . SER B 1 86 ? 15.602 -5.355 -5.27 1 98.56 86 SER B N 1
ATOM 2913 C CA . SER B 1 86 ? 17.031 -5.098 -5.426 1 98.56 86 SER B CA 1
ATOM 2914 C C . SER B 1 86 ? 17.531 -4.125 -4.367 1 98.56 86 SER B C 1
ATOM 2916 O O . SER B 1 86 ? 18.672 -4.234 -3.908 1 98.56 86 SER B O 1
ATOM 2918 N N . GLY B 1 87 ? 16.688 -3.152 -4.027 1 98.25 87 GLY B N 1
ATOM 2919 C CA . GLY B 1 87 ? 17.062 -2.24 -2.957 1 98.25 87 GLY B CA 1
ATOM 2920 C C . GLY B 1 87 ? 17.312 -2.943 -1.638 1 98.25 87 GLY B C 1
ATOM 2921 O O . GLY B 1 87 ? 18.297 -2.639 -0.947 1 98.25 87 GLY B O 1
ATOM 2922 N N . LEU B 1 88 ? 16.438 -3.822 -1.291 1 98.56 88 LEU B N 1
ATOM 2923 C CA . LEU B 1 88 ? 16.609 -4.59 -0.063 1 98.56 88 LEU B CA 1
ATOM 2924 C C . LEU B 1 88 ? 17.859 -5.465 -0.143 1 98.56 88 LEU B C 1
ATOM 2926 O O . LEU B 1 88 ? 18.594 -5.59 0.835 1 98.56 88 LEU B O 1
ATOM 2930 N N . VAL B 1 89 ? 18.078 -6.027 -1.304 1 98.25 89 VAL B N 1
ATOM 2931 C CA . VAL B 1 89 ? 19.25 -6.879 -1.514 1 98.25 89 VAL B CA 1
ATOM 2932 C C . VAL B 1 89 ? 20.531 -6.051 -1.38 1 98.25 89 VAL B C 1
ATOM 2934 O O . VAL B 1 89 ? 21.516 -6.512 -0.803 1 98.25 89 VAL B O 1
ATOM 2937 N N . GLU B 1 90 ? 20.5 -4.852 -1.885 1 96.69 90 GLU B N 1
ATOM 2938 C CA . GLU B 1 90 ? 21.641 -3.945 -1.766 1 96.69 90 GLU B CA 1
ATOM 2939 C C . GLU B 1 90 ? 21.906 -3.59 -0.306 1 96.69 90 GLU B C 1
ATOM 2941 O O . GLU B 1 90 ? 23.047 -3.299 0.065 1 96.69 90 GLU B O 1
ATOM 2946 N N . LEU B 1 91 ? 20.922 -3.674 0.482 1 97.12 91 LEU B N 1
ATOM 2947 C CA . LEU B 1 91 ? 21.062 -3.465 1.919 1 97.12 91 LEU B CA 1
ATOM 2948 C C . LEU B 1 91 ? 21.484 -4.758 2.615 1 97.12 91 LEU B C 1
ATOM 2950 O O . LEU B 1 91 ? 21.375 -4.871 3.84 1 97.12 91 LEU B O 1
ATOM 2954 N N . GLU B 1 92 ? 21.844 -5.781 1.83 1 96.81 92 GLU B N 1
ATOM 2955 C CA . GLU B 1 92 ? 22.359 -7.07 2.264 1 96.81 92 GLU B CA 1
ATOM 2956 C C . GLU B 1 92 ? 21.297 -7.895 2.967 1 96.81 92 GLU B C 1
ATOM 2958 O O . GLU B 1 92 ? 21.594 -8.695 3.855 1 96.81 92 GLU B O 1
ATOM 2963 N N . GLU B 1 93 ? 20.047 -7.617 2.572 1 97.75 93 GLU B N 1
ATOM 2964 C CA . GLU B 1 93 ? 18.938 -8.359 3.168 1 97.75 93 GLU B CA 1
ATOM 2965 C C . GLU B 1 93 ? 18.609 -9.609 2.354 1 97.75 93 GLU B C 1
ATOM 2967 O O . GLU B 1 93 ? 18.797 -9.625 1.133 1 97.75 93 GLU B O 1
ATOM 2972 N N . ASP B 1 94 ? 18.188 -10.656 3.084 1 97.69 94 ASP B N 1
ATOM 2973 C CA . ASP B 1 94 ? 17.469 -11.75 2.434 1 97.69 94 ASP B CA 1
ATOM 2974 C C . ASP B 1 94 ? 15.992 -11.398 2.227 1 97.69 94 ASP B C 1
ATOM 2976 O O . ASP B 1 94 ? 15.375 -10.766 3.084 1 97.69 94 ASP B O 1
ATOM 2980 N N . VAL B 1 95 ? 15.484 -11.844 1.066 1 98.56 95 VAL B N 1
ATOM 2981 C CA . VAL B 1 95 ? 14.125 -11.422 0.722 1 98.56 95 VAL B CA 1
ATOM 2982 C C . VAL B 1 95 ? 13.273 -12.648 0.409 1 98.56 95 VAL B C 1
ATOM 2984 O O . VAL B 1 95 ? 13.719 -13.57 -0.277 1 98.56 95 VAL B O 1
ATOM 2987 N N . PHE B 1 96 ? 12.117 -12.719 0.999 1 98.69 96 PHE B N 1
ATOM 2988 C CA . PHE B 1 96 ? 11.039 -13.664 0.723 1 98.69 96 PHE B CA 1
ATOM 2989 C C . PHE B 1 96 ? 9.891 -12.984 -0.011 1 98.69 96 PHE B C 1
ATOM 2991 O O . PHE B 1 96 ? 9.273 -12.055 0.52 1 98.69 96 PHE B O 1
ATOM 2998 N N . VAL B 1 97 ? 9.57 -13.406 -1.284 1 98.88 97 VAL B N 1
ATOM 2999 C CA . VAL B 1 97 ? 8.594 -12.672 -2.086 1 98.88 97 VAL B CA 1
ATOM 3000 C C . VAL B 1 97 ? 7.297 -13.469 -2.166 1 98.88 97 VAL B C 1
ATOM 3002 O O . VAL B 1 97 ? 7.297 -14.633 -2.568 1 98.88 97 VAL B O 1
ATOM 3005 N N . VAL B 1 98 ? 6.227 -12.875 -1.771 1 98.94 98 VAL B N 1
ATOM 3006 C CA . VAL B 1 98 ? 4.879 -13.422 -1.889 1 98.94 98 VAL B CA 1
ATOM 3007 C C . VAL B 1 98 ? 4.125 -12.703 -3.006 1 98.94 98 VAL B C 1
ATOM 3009 O O . VAL B 1 98 ? 4.008 -11.477 -2.996 1 98.94 98 VAL B O 1
ATOM 3012 N N . SER B 1 99 ? 3.631 -13.398 -3.969 1 98.88 99 SER B N 1
ATOM 3013 C CA . SER B 1 99 ? 2.867 -12.781 -5.051 1 98.88 99 SER B CA 1
ATOM 3014 C C . SER B 1 99 ? 1.554 -13.523 -5.289 1 98.88 99 SER B C 1
ATOM 3016 O O . SER B 1 99 ? 1.474 -14.734 -5.086 1 98.88 99 SER B O 1
ATOM 3018 N N . HIS B 1 100 ? 0.574 -12.758 -5.715 1 98.75 100 HIS B N 1
ATOM 3019 C CA . HIS B 1 100 ? -0.792 -13.234 -5.902 1 98.75 100 HIS B CA 1
ATOM 3020 C C . HIS B 1 100 ? -1.268 -12.984 -7.332 1 98.75 100 HIS B C 1
ATOM 3022 O O . HIS B 1 100 ? -1.098 -11.891 -7.863 1 98.75 100 HIS B O 1
ATOM 3028 N N . SER B 1 101 ? -1.864 -14.07 -7.898 1 97.5 101 SER B N 1
ATOM 3029 C CA . SER B 1 101 ? -2.562 -13.898 -9.172 1 97.5 101 SER B CA 1
ATOM 3030 C C . SER B 1 101 ? -1.68 -13.195 -10.195 1 97.5 101 SER B C 1
ATOM 3032 O O . SER B 1 101 ? -0.559 -13.633 -10.461 1 97.5 101 SER B O 1
ATOM 3034 N N . TYR B 1 102 ? -2.102 -12.211 -10.867 1 95.12 102 TYR B N 1
ATOM 3035 C CA . TYR B 1 102 ? -1.354 -11.477 -11.891 1 95.12 102 TYR B CA 1
ATOM 3036 C C . TYR B 1 102 ? -0.007 -11.016 -11.344 1 95.12 102 TYR B C 1
ATOM 3038 O O . TYR B 1 102 ? 0.98 -10.969 -12.086 1 95.12 102 TYR B O 1
ATOM 3046 N N . GLY B 1 103 ? 0.063 -10.664 -10.07 1 97.31 103 GLY B N 1
ATOM 3047 C CA . GLY B 1 103 ? 1.282 -10.141 -9.469 1 97.31 103 GLY B CA 1
ATOM 3048 C C . GLY B 1 103 ? 2.471 -11.07 -9.633 1 97.31 103 GLY B C 1
ATOM 3049 O O . GLY B 1 103 ? 3.621 -10.633 -9.586 1 97.31 103 GLY B O 1
ATOM 3050 N N . ALA B 1 104 ? 2.238 -12.305 -9.883 1 98.12 104 ALA B N 1
ATOM 3051 C CA . ALA B 1 104 ? 3.299 -13.289 -10.047 1 98.12 104 ALA B CA 1
ATOM 3052 C C . ALA B 1 104 ? 4.074 -13.055 -11.336 1 98.12 104 ALA B C 1
ATOM 3054 O O . ALA B 1 104 ? 5.27 -13.359 -11.422 1 98.12 104 ALA B O 1
ATOM 3055 N N . HIS B 1 105 ? 3.404 -12.562 -12.328 1 95.81 105 HIS B N 1
ATOM 3056 C CA . HIS B 1 105 ? 4.035 -12.383 -13.633 1 95.81 105 HIS B CA 1
ATOM 3057 C C . HIS B 1 105 ? 5.148 -11.344 -13.562 1 95.81 105 HIS B C 1
ATOM 3059 O O . HIS B 1 105 ? 6.305 -11.648 -13.883 1 95.81 105 HIS B O 1
ATOM 3065 N N . PRO B 1 106 ? 4.848 -10.141 -13.055 1 96.62 106 PRO B N 1
ATOM 3066 C CA . PRO B 1 106 ? 5.949 -9.18 -12.93 1 96.62 106 PRO B CA 1
ATOM 3067 C C . PRO B 1 106 ? 6.98 -9.594 -11.883 1 96.62 106 PRO B C 1
ATOM 3069 O O . PRO B 1 106 ? 8.164 -9.289 -12.023 1 96.62 106 PRO B O 1
ATOM 3072 N N . VAL B 1 107 ? 6.586 -10.266 -10.844 1 98.69 107 VAL B N 1
ATOM 3073 C CA . VAL B 1 107 ? 7.531 -10.734 -9.836 1 98.69 107 VAL B CA 1
ATOM 3074 C C . VAL B 1 107 ? 8.547 -11.68 -10.477 1 98.69 107 VAL B C 1
ATOM 3076 O O . VAL B 1 107 ? 9.75 -11.523 -10.297 1 98.69 107 VAL B O 1
ATOM 3079 N N . THR B 1 108 ? 8.031 -12.648 -11.188 1 98.56 108 THR B N 1
ATOM 3080 C CA . THR B 1 108 ? 8.891 -13.648 -11.805 1 98.56 108 THR B CA 1
ATOM 3081 C C . THR B 1 108 ? 9.883 -12.992 -12.758 1 98.56 108 THR B C 1
ATOM 3083 O O . THR B 1 108 ? 11.07 -13.312 -12.75 1 98.56 108 THR B O 1
ATOM 3086 N N . GLU B 1 109 ? 9.453 -12.039 -13.516 1 97.56 109 GLU B N 1
ATOM 3087 C CA . GLU B 1 109 ? 10.281 -11.328 -14.484 1 97.56 109 GLU B CA 1
ATOM 3088 C C . GLU B 1 109 ? 11.344 -10.484 -13.789 1 97.56 109 GLU B C 1
ATOM 3090 O O . GLU B 1 109 ? 12.484 -10.391 -14.258 1 97.56 109 GLU B O 1
ATOM 3095 N N . ALA B 1 110 ? 11.062 -9.945 -12.664 1 98.5 110 ALA B N 1
ATOM 3096 C CA . ALA B 1 110 ? 11.828 -8.859 -12.047 1 98.5 110 ALA B CA 1
ATOM 3097 C C . ALA B 1 110 ? 13.055 -9.398 -11.32 1 98.5 110 ALA B C 1
ATOM 3099 O O . ALA B 1 110 ? 13.938 -8.633 -10.93 1 98.5 110 ALA B O 1
ATOM 3100 N N . LEU B 1 111 ? 13.195 -10.68 -11.117 1 98.62 111 LEU B N 1
ATOM 3101 C CA . LEU B 1 111 ? 14.102 -11.156 -10.078 1 98.62 111 LEU B CA 1
ATOM 3102 C C . LEU B 1 111 ? 15.375 -11.734 -10.688 1 98.62 111 LEU B C 1
ATOM 3104 O O . LEU B 1 111 ? 16.172 -12.375 -10 1 98.62 111 LEU B O 1
ATOM 3108 N N . GLU B 1 112 ? 15.562 -11.516 -12.008 1 96.69 112 GLU B N 1
ATOM 3109 C CA . GLU B 1 112 ? 16.797 -11.953 -12.648 1 96.69 112 GLU B CA 1
ATOM 3110 C C . GLU B 1 112 ? 18.016 -11.375 -11.938 1 96.69 112 GLU B C 1
ATOM 3112 O O . GLU B 1 112 ? 18.094 -10.164 -11.703 1 96.69 112 GLU B O 1
ATOM 3117 N N . GLY B 1 113 ? 18.922 -12.242 -11.547 1 96.44 113 GLY B N 1
ATOM 3118 C CA . GLY B 1 113 ? 20.188 -11.82 -10.938 1 96.44 113 GLY B CA 1
ATOM 3119 C C . GLY B 1 113 ? 20.062 -11.539 -9.453 1 96.44 113 GLY B C 1
ATOM 3120 O O . GLY B 1 113 ? 21.031 -11.086 -8.828 1 96.44 113 GLY B O 1
ATOM 3121 N N . LEU B 1 114 ? 18.938 -11.906 -8.852 1 98.31 114 LEU B N 1
ATOM 3122 C CA . LEU B 1 114 ? 18.734 -11.5 -7.465 1 98.31 114 LEU B CA 1
ATOM 3123 C C . LEU B 1 114 ? 18.609 -12.719 -6.551 1 98.31 114 LEU B C 1
ATOM 3125 O O . LEU B 1 114 ? 18.406 -12.57 -5.344 1 98.31 114 LEU B O 1
ATOM 3129 N N . SER B 1 115 ? 18.797 -13.883 -7.109 1 97.94 115 SER B N 1
ATOM 3130 C CA . SER B 1 115 ? 18.703 -15.078 -6.281 1 97.94 115 SER B CA 1
ATOM 3131 C C . SER B 1 115 ? 19.828 -15.117 -5.25 1 97.94 115 SER B C 1
ATOM 3133 O O . SER B 1 115 ? 20.969 -14.727 -5.535 1 97.94 115 SER B O 1
ATOM 3135 N N . LYS B 1 116 ? 19.5 -15.586 -4.074 1 96.81 116 LYS B N 1
ATOM 3136 C CA . LYS B 1 116 ? 20.5 -15.766 -3.037 1 96.81 116 LYS B CA 1
ATOM 3137 C C . LYS B 1 116 ? 21.625 -16.672 -3.514 1 96.81 116 LYS B C 1
ATOM 3139 O O . LYS B 1 116 ? 22.812 -16.391 -3.283 1 96.81 116 LYS B O 1
ATOM 3144 N N . LYS B 1 117 ? 21.281 -17.703 -4.141 1 93.31 117 LYS B N 1
ATOM 3145 C CA . LYS B 1 117 ? 22.234 -18.688 -4.645 1 93.31 117 LYS B CA 1
ATOM 3146 C C . LYS B 1 117 ? 23.25 -18.031 -5.574 1 93.31 117 LYS B C 1
ATOM 3148 O O . LYS B 1 117 ? 24.469 -18.172 -5.371 1 93.31 117 LYS B O 1
ATOM 3153 N N . ASP B 1 118 ? 22.75 -17.297 -6.523 1 93.38 118 ASP B N 1
ATOM 3154 C CA . ASP B 1 118 ? 23.625 -16.656 -7.508 1 93.38 118 ASP B CA 1
ATOM 3155 C C . ASP B 1 118 ? 24.5 -15.586 -6.855 1 93.38 118 ASP B C 1
ATOM 3157 O O . ASP B 1 118 ? 25.672 -15.461 -7.18 1 93.38 118 ASP B O 1
ATOM 3161 N N . ARG B 1 119 ? 23.922 -14.914 -6 1 96.12 119 ARG B N 1
ATOM 3162 C CA . ARG B 1 119 ? 24.656 -13.82 -5.363 1 96.12 119 ARG B CA 1
ATOM 3163 C C . ARG B 1 119 ? 25.734 -14.367 -4.426 1 96.12 119 ARG B C 1
ATOM 3165 O O . ARG B 1 119 ? 26.859 -13.875 -4.418 1 96.12 119 ARG B O 1
ATOM 3172 N N . LEU B 1 120 ? 25.422 -15.359 -3.674 1 94.12 120 LEU B N 1
ATOM 3173 C CA . LEU B 1 120 ? 26.391 -15.992 -2.795 1 94.12 120 LEU B CA 1
ATOM 3174 C C . LEU B 1 120 ? 27.562 -16.562 -3.6 1 94.12 120 LEU B C 1
ATOM 3176 O O . LEU B 1 120 ? 28.719 -16.469 -3.182 1 94.12 120 LEU B O 1
ATOM 3180 N N . ALA B 1 121 ? 27.25 -17.125 -4.734 1 95.06 121 ALA B N 1
ATOM 3181 C CA . ALA B 1 121 ? 28.281 -17.688 -5.613 1 95.06 121 ALA B CA 1
ATOM 3182 C C . ALA B 1 121 ? 29.25 -16.594 -6.078 1 95.06 121 ALA B C 1
ATOM 3184 O O . ALA B 1 121 ? 30.422 -16.875 -6.352 1 95.06 121 ALA B O 1
ATOM 3185 N N . LYS B 1 122 ? 28.781 -15.359 -6.094 1 96.5 122 LYS B N 1
ATOM 3186 C CA . LYS B 1 122 ? 29.594 -14.227 -6.512 1 96.5 122 LYS B CA 1
ATOM 3187 C C . LYS B 1 122 ? 30.172 -13.492 -5.305 1 96.5 122 LYS B C 1
ATOM 3189 O O . LYS B 1 122 ? 30.719 -12.398 -5.445 1 96.5 122 LYS B O 1
ATOM 3194 N N . GLY B 1 123 ? 29.844 -13.984 -4.133 1 96.06 123 GLY B N 1
ATOM 3195 C CA . GLY B 1 123 ? 30.375 -13.391 -2.91 1 96.06 123 GLY B CA 1
ATOM 3196 C C . GLY B 1 123 ? 29.578 -12.172 -2.461 1 96.06 123 GLY B C 1
ATOM 3197 O O . GLY B 1 123 ? 30.109 -11.32 -1.736 1 96.06 123 GLY B O 1
ATOM 3198 N N . GLN B 1 124 ? 28.391 -12.07 -2.943 1 96.5 124 GLN B N 1
ATOM 3199 C CA . GLN B 1 124 ? 27.547 -10.93 -2.59 1 96.5 124 GLN B CA 1
ATOM 3200 C C . GLN B 1 124 ? 26.531 -11.297 -1.511 1 96.5 124 GLN B C 1
ATOM 3202 O O . GLN B 1 124 ? 25.938 -12.367 -1.56 1 96.5 124 GLN B O 1
ATOM 3207 N N . PRO B 1 125 ? 26.469 -10.453 -0.517 1 95.69 125 PRO B N 1
ATOM 3208 C CA . PRO B 1 125 ? 25.484 -10.719 0.535 1 95.69 125 PRO B CA 1
ATOM 3209 C C . PRO B 1 125 ? 24.047 -10.453 0.083 1 95.69 125 PRO B C 1
ATOM 3211 O O . PRO B 1 125 ? 23.828 -9.773 -0.923 1 95.69 125 PRO B O 1
ATOM 3214 N N . GLY B 1 126 ? 23.125 -11.078 0.759 1 96.56 126 GLY B N 1
ATOM 3215 C CA . GLY B 1 126 ? 21.703 -10.859 0.498 1 96.56 126 GLY B CA 1
ATOM 3216 C C . GLY B 1 126 ? 21.219 -11.523 -0.78 1 96.56 126 GLY B C 1
ATOM 3217 O O . GLY B 1 126 ? 22.031 -12.086 -1.53 1 96.56 126 GLY B O 1
ATOM 3218 N N . GLY B 1 127 ? 19.891 -11.516 -0.95 1 98.06 127 GLY B N 1
ATOM 3219 C CA . GLY B 1 127 ? 19.266 -12.102 -2.123 1 98.06 127 GLY B CA 1
ATOM 3220 C C . GLY B 1 127 ? 17.875 -12.641 -1.849 1 98.06 127 GLY B C 1
ATOM 3221 O O . GLY B 1 127 ? 17.438 -12.703 -0.695 1 98.06 127 GLY B O 1
ATOM 3222 N N . VAL B 1 128 ? 17.234 -12.969 -2.912 1 98.62 128 VAL B N 1
ATOM 3223 C CA . VAL B 1 128 ? 15.914 -13.57 -2.771 1 98.62 128 VAL B CA 1
ATOM 3224 C C . VAL B 1 128 ? 16.062 -15.055 -2.422 1 98.62 128 VAL B C 1
ATOM 3226 O O . VAL B 1 128 ? 16.719 -15.805 -3.137 1 98.62 128 VAL B O 1
ATOM 3229 N N . VAL B 1 129 ? 15.375 -15.477 -1.345 1 97.88 129 VAL B N 1
ATOM 3230 C CA . VAL B 1 129 ? 15.625 -16.812 -0.806 1 97.88 129 VAL B CA 1
ATOM 3231 C C . VAL B 1 129 ? 14.445 -17.734 -1.133 1 97.88 129 VAL B C 1
ATOM 3233 O O . VAL B 1 129 ? 14.57 -18.953 -1.083 1 97.88 129 VAL B O 1
ATOM 3236 N N . GLN B 1 130 ? 13.32 -17.141 -1.43 1 98.19 130 GLN B N 1
ATOM 3237 C CA . GLN B 1 130 ? 12.109 -17.938 -1.61 1 98.19 130 GLN B CA 1
ATOM 3238 C C . GLN B 1 130 ? 11.047 -17.156 -2.379 1 98.19 130 GLN B C 1
ATOM 3240 O O . GLN B 1 130 ? 10.867 -15.961 -2.16 1 98.19 130 GLN B O 1
ATOM 3245 N N . LEU B 1 131 ? 10.367 -17.859 -3.309 1 98.69 131 LEU B N 1
ATOM 3246 C CA . LEU B 1 131 ? 9.141 -17.391 -3.932 1 98.69 131 LEU B CA 1
ATOM 3247 C C . LEU B 1 131 ? 7.926 -18.141 -3.385 1 98.69 131 LEU B C 1
ATOM 3249 O O . LEU B 1 131 ? 7.969 -19.359 -3.227 1 98.69 131 LEU B O 1
ATOM 3253 N N . PHE B 1 132 ? 6.91 -17.438 -3.029 1 98.88 132 PHE B N 1
ATOM 3254 C CA . PHE B 1 132 ? 5.625 -18.016 -2.637 1 98.88 132 PHE B CA 1
ATOM 3255 C C . PHE B 1 132 ? 4.496 -17.453 -3.496 1 98.88 132 PHE B C 1
ATOM 3257 O O . PHE B 1 132 ? 4.133 -16.281 -3.367 1 98.88 132 PHE B O 1
ATOM 3264 N N . TYR B 1 133 ? 3.947 -18.297 -4.344 1 98.94 133 TYR B N 1
ATOM 3265 C CA . TYR B 1 133 ? 2.877 -17.969 -5.281 1 98.94 133 TYR B CA 1
ATOM 3266 C C . TYR B 1 133 ? 1.52 -18.359 -4.719 1 98.94 133 TYR B C 1
ATOM 3268 O O . TYR B 1 133 ? 1.301 -19.531 -4.383 1 98.94 133 TYR B O 1
ATOM 3276 N N . ILE B 1 134 ? 0.617 -17.406 -4.688 1 98.94 134 ILE B N 1
ATOM 3277 C CA . ILE B 1 134 ? -0.735 -17.672 -4.207 1 98.94 134 ILE B CA 1
ATOM 3278 C C . ILE B 1 134 ? -1.725 -17.547 -5.367 1 98.94 134 ILE B C 1
ATOM 3280 O O . ILE B 1 134 ? -1.922 -16.469 -5.914 1 98.94 134 ILE B O 1
ATOM 3284 N N . ALA B 1 135 ? -2.424 -18.672 -5.719 1 98.81 135 ALA B N 1
ATOM 3285 C CA . ALA B 1 135 ? -3.357 -18.656 -6.84 1 98.81 135 ALA B CA 1
ATOM 3286 C C . ALA B 1 135 ? -2.816 -17.812 -7.992 1 98.81 135 ALA B C 1
ATOM 3288 O O . ALA B 1 135 ? -3.512 -16.938 -8.508 1 98.81 135 ALA B O 1
ATOM 3289 N N . ALA B 1 136 ? -1.602 -18.031 -8.367 1 98.69 136 ALA B N 1
ATOM 3290 C CA . ALA B 1 136 ? -0.789 -17.094 -9.133 1 98.69 136 ALA B CA 1
ATOM 3291 C C . ALA B 1 136 ? -0.734 -17.5 -10.609 1 98.69 136 ALA B C 1
ATOM 3293 O O . ALA B 1 136 ? -0.668 -18.688 -10.93 1 98.69 136 ALA B O 1
ATOM 3294 N N . ILE B 1 137 ? -0.689 -16.531 -11.469 1 96.12 137 ILE B N 1
ATOM 3295 C CA . ILE B 1 137 ? -0.481 -16.75 -12.898 1 96.12 137 ILE B CA 1
ATOM 3296 C C . ILE B 1 137 ? 1.013 -16.859 -13.188 1 96.12 137 ILE B C 1
ATOM 3298 O O . ILE B 1 137 ? 1.665 -15.859 -13.508 1 96.12 137 ILE B O 1
ATOM 3302 N N . VAL B 1 138 ? 1.47 -18.031 -13.078 1 97.62 138 VAL B N 1
ATOM 3303 C CA . VAL B 1 138 ? 2.885 -18.297 -13.305 1 97.62 138 VAL B CA 1
ATOM 3304 C C . VAL B 1 138 ? 3.104 -18.734 -14.75 1 97.62 138 VAL B C 1
ATOM 3306 O O . VAL B 1 138 ? 2.822 -19.891 -15.102 1 97.62 138 VAL B O 1
ATOM 3309 N N . ALA B 1 139 ? 3.699 -17.875 -15.484 1 96.31 139 ALA B N 1
ATOM 3310 C CA . ALA B 1 139 ? 3.955 -18.172 -16.891 1 96.31 139 ALA B CA 1
ATOM 3311 C C . ALA B 1 139 ? 5.332 -18.812 -17.062 1 96.31 139 ALA B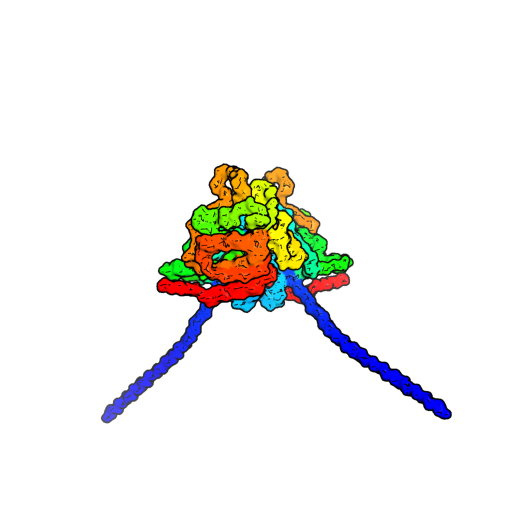 C 1
ATOM 3313 O O . ALA B 1 139 ? 6.164 -18.781 -16.156 1 96.31 139 ALA B O 1
ATOM 3314 N N . THR B 1 140 ? 5.52 -19.5 -18.188 1 97.94 140 THR B N 1
ATOM 3315 C CA . THR B 1 140 ? 6.836 -19.953 -18.625 1 97.94 140 THR B CA 1
ATOM 3316 C C . THR B 1 140 ? 7.422 -19 -19.656 1 97.94 140 THR B C 1
ATOM 3318 O O . THR B 1 140 ? 6.727 -18.094 -20.141 1 97.94 140 THR B O 1
ATOM 3321 N N . LYS B 1 141 ? 8.734 -19.188 -19.844 1 97.31 141 LYS B N 1
ATOM 3322 C CA . LYS B 1 141 ? 9.43 -18.297 -20.781 1 97.31 141 LYS B CA 1
ATOM 3323 C C . LYS B 1 141 ? 8.719 -18.266 -22.141 1 97.31 141 LYS B C 1
ATOM 3325 O O . LYS B 1 141 ? 8.359 -19.312 -22.672 1 97.31 141 LYS B O 1
ATOM 3330 N N . GLY B 1 142 ? 8.43 -17.078 -22.625 1 95.38 142 GLY B N 1
ATOM 3331 C CA . GLY B 1 142 ? 7.801 -16.891 -23.922 1 95.38 142 GLY B CA 1
ATOM 3332 C C . GLY B 1 142 ? 6.285 -16.828 -23.844 1 95.38 142 GLY B C 1
ATOM 3333 O O . GLY B 1 142 ? 5.617 -16.547 -24.844 1 95.38 142 GLY B O 1
ATOM 3334 N N . ILE B 1 143 ? 5.723 -17.047 -22.719 1 93 143 ILE B N 1
ATOM 3335 C CA . ILE B 1 143 ? 4.277 -17.062 -22.516 1 93 143 ILE B CA 1
ATOM 3336 C C . ILE B 1 143 ? 3.85 -15.828 -21.75 1 93 143 ILE B C 1
ATOM 3338 O O . ILE B 1 143 ? 4.5 -15.445 -20.766 1 93 143 ILE B O 1
ATOM 3342 N N . SER B 1 144 ? 2.789 -15.117 -22.172 1 90 144 SER B N 1
ATOM 3343 C CA . SER B 1 144 ? 2.248 -13.953 -21.469 1 90 144 SER B CA 1
ATOM 3344 C C . SER B 1 144 ? 1.35 -14.367 -20.312 1 90 144 SER B C 1
ATOM 3346 O O . SER B 1 144 ? 0.963 -15.539 -20.203 1 90 144 SER B O 1
ATOM 3348 N N . SER B 1 145 ? 1.095 -13.406 -19.453 1 90.94 145 SER B N 1
ATOM 3349 C CA . SER B 1 145 ? 0.188 -13.68 -18.344 1 90.94 145 SER B CA 1
ATOM 3350 C C . SER B 1 145 ? -1.203 -14.047 -18.844 1 90.94 145 SER B C 1
ATOM 3352 O O . SER B 1 145 ? -1.87 -14.906 -18.266 1 90.94 145 SER B O 1
ATOM 3354 N N . ALA B 1 146 ? -1.666 -13.406 -19.875 1 87.38 146 ALA B N 1
ATOM 3355 C CA . ALA B 1 146 ? -2.979 -13.703 -20.453 1 87.38 146 ALA B CA 1
ATOM 3356 C C . ALA B 1 146 ? -3.049 -15.133 -20.969 1 87.38 146 ALA B C 1
ATOM 3358 O O . ALA B 1 146 ? -4.035 -15.836 -20.734 1 87.38 146 ALA B O 1
ATOM 3359 N N . GLU B 1 147 ? -2.031 -15.516 -21.688 1 88.88 147 GLU B N 1
ATOM 3360 C CA . GLU B 1 147 ? -1.973 -16.875 -22.203 1 88.88 147 GLU B CA 1
ATOM 3361 C C . GLU B 1 147 ? -1.94 -17.891 -21.062 1 88.88 147 GLU B C 1
ATOM 3363 O O . GLU B 1 147 ? -2.596 -18.938 -21.141 1 88.88 147 GLU B O 1
ATOM 3368 N N . ALA B 1 148 ? -1.16 -17.594 -20.062 1 92.69 148 ALA B N 1
ATOM 3369 C CA . ALA B 1 148 ? -1.056 -18.5 -18.922 1 92.69 148 ALA B CA 1
ATOM 3370 C C . ALA B 1 148 ? -2.375 -18.578 -18.156 1 92.69 148 ALA B C 1
ATOM 3372 O O . ALA B 1 148 ? -2.725 -19.625 -17.609 1 92.69 148 ALA B O 1
ATOM 3373 N N . PHE B 1 149 ? -3.037 -17.469 -18.078 1 91.94 149 PHE B N 1
ATOM 3374 C CA . PHE B 1 149 ? -4.324 -17.406 -17.406 1 91.94 149 PHE B CA 1
ATOM 3375 C C . PHE B 1 149 ? -5.332 -18.344 -18.062 1 91.94 149 PHE B C 1
ATOM 3377 O O . PHE B 1 149 ? -6.148 -18.969 -17.375 1 91.94 149 PHE B O 1
ATOM 3384 N N . GLY B 1 150 ? -5.27 -18.406 -19.391 1 87.06 150 GLY B N 1
ATOM 3385 C CA . GLY B 1 150 ? -6.129 -19.328 -20.125 1 87.06 150 GLY B CA 1
ATOM 3386 C C . GLY B 1 150 ? -7.203 -18.625 -20.922 1 87.06 150 GLY B C 1
ATOM 3387 O O . GLY B 1 150 ? -7.41 -17.422 -20.781 1 87.06 150 GLY B O 1
ATOM 3388 N N . PRO B 1 151 ? -7.93 -19.391 -21.688 1 85.25 151 PRO B N 1
ATOM 3389 C CA . PRO B 1 151 ? -8.906 -18.812 -22.609 1 85.25 151 PRO B CA 1
ATOM 3390 C C . PRO B 1 151 ? -10.172 -18.312 -21.891 1 85.25 151 PRO B C 1
ATOM 3392 O O . PRO B 1 151 ? -10.531 -18.844 -20.844 1 85.25 151 PRO B O 1
ATOM 3395 N N . MET B 1 152 ? -10.711 -17.328 -22.578 1 85.5 152 MET B N 1
ATOM 3396 C CA . MET B 1 152 ? -11.984 -16.828 -22.062 1 85.5 152 MET B CA 1
ATOM 3397 C C . MET B 1 152 ? -13.141 -17.719 -22.516 1 85.5 152 MET B C 1
ATOM 3399 O O . MET B 1 152 ? -13.688 -17.531 -23.609 1 85.5 152 MET B O 1
ATOM 3403 N N . VAL B 1 153 ? -13.453 -18.719 -21.734 1 88.5 153 VAL B N 1
ATOM 3404 C CA . VAL B 1 153 ? -14.578 -19.625 -21.938 1 88.5 153 VAL B CA 1
ATOM 3405 C C . VAL B 1 153 ? -15.578 -19.484 -20.797 1 88.5 153 VAL B C 1
ATOM 3407 O O . VAL B 1 153 ? -15.25 -18.953 -19.734 1 88.5 153 VAL B O 1
ATOM 3410 N N . PRO B 1 154 ? -16.828 -19.859 -21.047 1 90.5 154 PRO B N 1
ATOM 3411 C CA . PRO B 1 154 ? -17.828 -19.75 -19.984 1 90.5 154 PRO B CA 1
ATOM 3412 C C . PRO B 1 154 ? -17.406 -20.5 -18.719 1 90.5 154 PRO B C 1
ATOM 3414 O O . PRO B 1 154 ? -16.656 -21.484 -18.781 1 90.5 154 PRO B O 1
ATOM 3417 N N . LYS B 1 155 ? -17.828 -19.984 -17.641 1 90.81 155 LYS B N 1
ATOM 3418 C CA . LYS B 1 155 ? -17.484 -20.562 -16.344 1 90.81 155 LYS B CA 1
ATOM 3419 C C . LYS B 1 155 ? -17.922 -22.031 -16.281 1 90.81 155 LYS B C 1
ATOM 3421 O O . LYS B 1 155 ? -17.25 -22.844 -15.625 1 90.81 155 LYS B O 1
ATOM 3426 N N . GLU B 1 156 ? -18.953 -22.422 -16.953 1 92.56 156 GLU B N 1
ATOM 3427 C CA . GLU B 1 156 ? -19.453 -23.781 -16.984 1 92.56 156 GLU B CA 1
ATOM 3428 C C . GLU B 1 156 ? -18.453 -24.719 -17.656 1 92.56 156 GLU B C 1
ATOM 3430 O O . GLU B 1 156 ? -18.516 -25.938 -17.469 1 92.56 156 GLU B O 1
ATOM 3435 N N . LYS B 1 157 ? -17.609 -24.172 -18.438 1 93.06 157 LYS B N 1
ATOM 3436 C CA . LYS B 1 157 ? -16.578 -24.938 -19.141 1 93.06 157 LYS B CA 1
ATOM 3437 C C . LYS B 1 157 ? -15.211 -24.75 -18.5 1 93.06 157 LYS B C 1
ATOM 3439 O O . LYS B 1 157 ? -14.188 -24.906 -19.172 1 93.06 157 LYS B O 1
ATOM 3444 N N . GLY B 1 158 ? -15.219 -24.25 -17.312 1 92.31 158 GLY B N 1
ATOM 3445 C CA . GLY B 1 158 ? -13.969 -24.141 -16.594 1 92.31 158 GLY B CA 1
ATOM 3446 C C . GLY B 1 158 ? -13.328 -22.766 -16.719 1 92.31 158 GLY B C 1
ATOM 3447 O O . GLY B 1 158 ? -12.18 -22.578 -16.328 1 92.31 158 GLY B O 1
ATOM 3448 N N . GLY B 1 159 ? -14.07 -21.812 -17.281 1 92.62 159 GLY B N 1
ATOM 3449 C CA . GLY B 1 159 ? -13.555 -20.453 -17.422 1 92.62 159 GLY B CA 1
ATOM 3450 C C . GLY B 1 159 ? -13.672 -19.641 -16.156 1 92.62 159 GLY B C 1
ATOM 3451 O O . GLY B 1 159 ? -14.195 -20.109 -15.141 1 92.62 159 GLY B O 1
ATOM 3452 N N . THR B 1 160 ? -13.062 -18.453 -16.219 1 94.31 160 THR B N 1
ATOM 3453 C CA . THR B 1 160 ? -13.109 -17.516 -15.109 1 94.31 160 THR B CA 1
ATOM 3454 C C . THR B 1 160 ? -14.531 -17 -14.891 1 94.31 160 THR B C 1
ATOM 3456 O O . THR B 1 160 ? -15.297 -16.859 -15.852 1 94.31 160 THR B O 1
ATOM 3459 N N . TRP B 1 161 ? -14.844 -16.703 -13.602 1 95.38 161 TRP B N 1
ATOM 3460 C CA . TRP B 1 161 ? -16.141 -16.141 -13.273 1 95.38 161 TRP B CA 1
ATOM 3461 C C . TRP B 1 161 ? -16.109 -14.617 -13.352 1 95.38 161 TRP B C 1
ATOM 3463 O O . TRP B 1 161 ? -17.141 -13.953 -13.219 1 95.38 161 TRP B O 1
ATOM 3473 N N . ILE B 1 162 ? -14.961 -14.039 -13.555 1 95.06 162 ILE B N 1
ATOM 3474 C CA . ILE B 1 162 ? -14.805 -12.594 -13.523 1 95.06 162 ILE B CA 1
ATOM 3475 C C . ILE B 1 162 ? -15.648 -11.961 -14.625 1 95.06 162 ILE B C 1
ATOM 3477 O O . ILE B 1 162 ? -15.617 -12.414 -15.773 1 95.06 162 ILE B O 1
ATOM 3481 N N . ILE B 1 163 ? -16.391 -11.023 -14.281 1 93.88 163 ILE B N 1
ATOM 3482 C CA . ILE B 1 163 ? -17.062 -10.156 -15.25 1 93.88 163 ILE B CA 1
ATOM 3483 C C . ILE B 1 163 ? -16.328 -8.82 -15.328 1 93.88 163 ILE B C 1
ATOM 3485 O O . ILE B 1 163 ? -16.297 -8.062 -14.352 1 93.88 163 ILE B O 1
ATOM 3489 N N . PHE B 1 164 ? -15.789 -8.531 -16.438 1 88.88 164 PHE B N 1
ATOM 3490 C CA . PHE B 1 164 ? -14.977 -7.34 -16.641 1 88.88 164 PHE B CA 1
ATOM 3491 C C . PHE B 1 164 ? -15.836 -6.168 -17.094 1 88.88 164 PHE B C 1
ATOM 3493 O O . PHE B 1 164 ? -16.75 -6.34 -17.891 1 88.88 164 PHE B O 1
ATOM 3500 N N . ASN B 1 165 ? -15.555 -5 -16.516 1 89.44 165 ASN B N 1
ATOM 3501 C CA . ASN B 1 165 ? -16 -3.734 -17.094 1 89.44 165 ASN B CA 1
ATOM 3502 C C . ASN B 1 165 ? -14.906 -3.08 -17.938 1 89.44 165 ASN B C 1
ATOM 3504 O O . ASN B 1 165 ? -13.852 -2.707 -17.406 1 89.44 165 ASN B O 1
ATOM 3508 N N . ASP B 1 166 ? -15.172 -2.961 -19.172 1 83.06 166 ASP B N 1
ATOM 3509 C CA . ASP B 1 166 ? -14.227 -2.301 -20.062 1 83.06 166 ASP B CA 1
ATOM 3510 C C . ASP B 1 166 ? -14.492 -0.797 -20.125 1 83.06 166 ASP B C 1
ATOM 3512 O O . ASP B 1 166 ? -15.555 -0.364 -20.562 1 83.06 166 ASP B O 1
ATOM 3516 N N . HIS B 1 167 ? -13.508 -0.01 -19.719 1 82.06 167 HIS B N 1
ATOM 3517 C CA . HIS B 1 167 ? -13.68 1.438 -19.672 1 82.06 167 HIS B CA 1
ATOM 3518 C C . HIS B 1 167 ? -13.07 2.098 -20.906 1 82.06 167 HIS B C 1
ATOM 3520 O O . HIS B 1 167 ? -13.031 3.326 -21 1 82.06 167 HIS B O 1
ATOM 3526 N N . GLY B 1 168 ? -12.602 1.303 -21.734 1 75 168 GLY B N 1
ATOM 3527 C CA . GLY B 1 168 ? -11.906 1.838 -22.891 1 75 168 GLY B CA 1
ATOM 3528 C C . GLY B 1 168 ? -10.484 2.268 -22.578 1 75 168 GLY B C 1
ATOM 3529 O O . GLY B 1 168 ? -10.07 2.289 -21.422 1 75 168 GLY B O 1
ATOM 3530 N N . ASN B 1 169 ? -9.609 2.443 -23.578 1 72.38 169 ASN B N 1
ATOM 3531 C CA . ASN B 1 169 ? -8.242 2.93 -23.5 1 72.38 169 ASN B CA 1
ATOM 3532 C C . ASN B 1 169 ? -7.355 1.979 -22.703 1 72.38 169 ASN B C 1
ATOM 3534 O O . ASN B 1 169 ? -6.383 2.406 -22.078 1 72.38 169 ASN B O 1
ATOM 3538 N N . GLY B 1 170 ? -7.828 0.771 -22.547 1 73.69 170 GLY B N 1
ATOM 3539 C CA . GLY B 1 170 ? -6.945 -0.266 -22.031 1 73.69 170 GLY B CA 1
ATOM 3540 C C . GLY B 1 170 ? -7.109 -0.505 -20.547 1 73.69 170 GLY B C 1
ATOM 3541 O O . GLY B 1 170 ? -6.328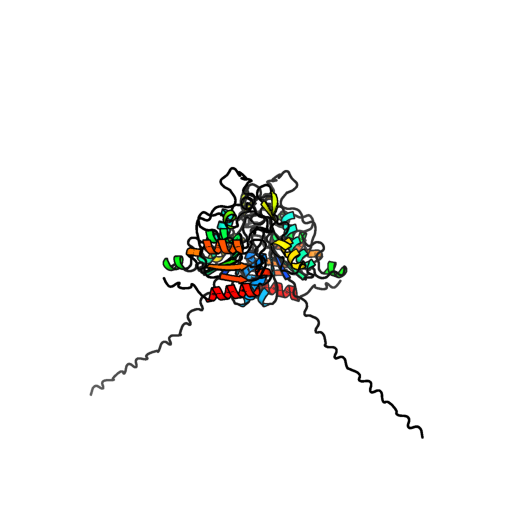 -1.244 -19.938 1 73.69 170 GLY B O 1
ATOM 3542 N N . TYR B 1 171 ? -8.062 0.13 -19.844 1 79.38 171 TYR B N 1
ATOM 3543 C CA . TYR B 1 171 ? -8.188 -0.181 -18.422 1 79.38 171 TYR B CA 1
ATOM 3544 C C . TYR B 1 171 ? -9.555 -0.797 -18.125 1 79.38 171 TYR B C 1
ATOM 3546 O O . TYR B 1 171 ? -10.539 -0.498 -18.812 1 79.38 171 TYR B O 1
ATOM 3554 N N . THR B 1 172 ? -9.531 -1.724 -17.203 1 85.88 172 THR B N 1
ATOM 3555 C CA . THR B 1 172 ? -10.695 -2.518 -16.828 1 85.88 172 THR B CA 1
ATOM 3556 C C . THR B 1 172 ? -10.922 -2.473 -15.32 1 85.88 172 THR B C 1
ATOM 3558 O O . THR B 1 172 ? -10 -2.143 -14.562 1 85.88 172 THR B O 1
ATOM 3561 N N . SER B 1 173 ? -12.148 -2.674 -14.977 1 91.06 173 SER B N 1
ATOM 3562 C CA . SER B 1 173 ? -12.523 -2.959 -13.594 1 91.06 173 SER B CA 1
ATOM 3563 C C . SER B 1 173 ? -13.305 -4.262 -13.492 1 91.06 173 SER B C 1
ATOM 3565 O O . SER B 1 173 ? -13.539 -4.934 -14.5 1 91.06 173 SER B O 1
ATOM 3567 N N . VAL B 1 174 ? -13.602 -4.688 -12.297 1 94.62 174 VAL B N 1
ATOM 3568 C CA . VAL B 1 174 ? -14.336 -5.93 -12.07 1 94.62 174 VAL B CA 1
ATOM 3569 C C . VAL B 1 174 ? -15.75 -5.609 -11.586 1 94.62 174 VAL B C 1
ATOM 3571 O O . VAL B 1 174 ? -15.922 -4.871 -10.609 1 94.62 174 VAL B O 1
ATOM 3574 N N . ALA B 1 175 ? -16.75 -6.211 -12.203 1 95.88 175 ALA B N 1
ATOM 3575 C CA . ALA B 1 175 ? -18.141 -5.902 -11.906 1 95.88 175 ALA B CA 1
ATOM 3576 C C . ALA B 1 175 ? -18.672 -6.773 -10.773 1 95.88 175 ALA B C 1
ATOM 3578 O O . ALA B 1 175 ? -19.609 -6.395 -10.078 1 95.88 175 ALA B O 1
ATOM 3579 N N . ASN B 1 176 ? -18.094 -7.914 -10.586 1 97.75 176 ASN B N 1
ATOM 3580 C CA . ASN B 1 176 ? -18.625 -8.883 -9.633 1 97.75 176 ASN B CA 1
ATOM 3581 C C . ASN B 1 176 ? -17.562 -9.344 -8.648 1 97.75 176 ASN B C 1
ATOM 3583 O O . ASN B 1 176 ? -17.406 -10.547 -8.406 1 97.75 176 ASN B O 1
ATOM 3587 N N . GLY B 1 177 ? -16.859 -8.422 -8.047 1 98.38 177 GLY B N 1
ATOM 3588 C CA . GLY B 1 177 ? -15.75 -8.719 -7.148 1 98.38 177 GLY B CA 1
ATOM 3589 C C . GLY B 1 177 ? -16.141 -9.602 -5.98 1 98.38 177 GLY B C 1
ATOM 3590 O O . GLY B 1 177 ? -15.406 -10.516 -5.605 1 98.38 177 GLY B O 1
ATOM 3591 N N . GLU B 1 178 ? -17.359 -9.391 -5.422 1 98.69 178 GLU B N 1
ATOM 3592 C CA . GLU B 1 178 ? -17.828 -10.188 -4.289 1 98.69 178 GLU B CA 1
ATOM 3593 C C . GLU B 1 178 ? -17.906 -11.664 -4.652 1 98.69 178 GLU B C 1
ATOM 3595 O O . GLU B 1 178 ? -17.438 -12.523 -3.891 1 98.69 178 GLU B O 1
ATOM 3600 N N . GLU B 1 179 ? -18.359 -11.938 -5.797 1 98.5 179 GLU B N 1
ATOM 3601 C CA . GLU B 1 179 ? -18.547 -13.312 -6.258 1 98.5 179 GLU B CA 1
ATOM 3602 C C . GLU B 1 179 ? -17.219 -13.922 -6.73 1 98.5 179 GLU B C 1
ATOM 3604 O O . GLU B 1 179 ? -16.891 -15.047 -6.375 1 98.5 179 GLU B O 1
ATOM 3609 N N . ALA B 1 180 ? -16.469 -13.188 -7.461 1 98.19 180 ALA B N 1
ATOM 3610 C CA . ALA B 1 180 ? -15.289 -13.719 -8.148 1 98.19 180 ALA B CA 1
ATOM 3611 C C . ALA B 1 180 ? -14.125 -13.906 -7.176 1 98.19 180 ALA B C 1
ATOM 3613 O O . ALA B 1 180 ? -13.359 -14.867 -7.297 1 98.19 180 ALA B O 1
ATOM 3614 N N . PHE B 1 181 ? -14.008 -12.953 -6.211 1 98.75 181 PHE B N 1
ATOM 3615 C CA . PHE B 1 181 ? -12.781 -12.953 -5.422 1 98.75 181 PHE B CA 1
ATOM 3616 C C . PHE B 1 181 ? -13.078 -13.281 -3.965 1 98.75 181 PHE B C 1
ATOM 3618 O O . PHE B 1 181 ? -12.195 -13.742 -3.238 1 98.75 181 PHE B O 1
ATOM 3625 N N . TYR B 1 182 ? -14.352 -13.031 -3.447 1 98.81 182 TYR B N 1
ATOM 3626 C CA . TYR B 1 182 ? -14.547 -12.93 -2.004 1 98.81 182 TYR B CA 1
ATOM 3627 C C . TYR B 1 182 ? -15.758 -13.75 -1.562 1 98.81 182 TYR B C 1
ATOM 3629 O O . TYR B 1 182 ? -16.344 -13.469 -0.518 1 98.81 182 TYR B O 1
ATOM 3637 N N . HIS B 1 183 ? -16.234 -14.758 -2.289 1 98.75 183 HIS B N 1
ATOM 3638 C CA . HIS B 1 183 ? -17.5 -15.43 -2.047 1 98.75 183 HIS B CA 1
ATOM 3639 C C . HIS B 1 183 ? -17.453 -16.25 -0.758 1 98.75 183 HIS B C 1
ATOM 3641 O O . HIS B 1 183 ? -18.484 -16.703 -0.268 1 98.75 183 HIS B O 1
ATOM 3647 N N . ASP B 1 184 ? -16.266 -16.422 -0.197 1 98.75 184 ASP B N 1
ATOM 3648 C CA . ASP B 1 184 ? -16.141 -17.188 1.039 1 98.75 184 ASP B CA 1
ATOM 3649 C C . ASP B 1 184 ? -15.961 -16.266 2.242 1 98.75 184 ASP B C 1
ATOM 3651 O O . ASP B 1 184 ? -15.586 -16.719 3.326 1 98.75 184 ASP B O 1
ATOM 3655 N N . LEU B 1 185 ? -16.141 -14.969 2.117 1 98.69 185 LEU B N 1
ATOM 3656 C CA . LEU B 1 185 ? -16.188 -14.008 3.209 1 98.69 185 LEU B CA 1
ATOM 3657 C C . LEU B 1 185 ? -17.625 -13.727 3.633 1 98.69 185 LEU B C 1
ATOM 3659 O O . LEU B 1 185 ? -18.562 -13.898 2.842 1 98.69 185 LEU B O 1
ATOM 3663 N N . PRO B 1 186 ? -17.766 -13.258 4.957 1 98.12 186 PRO B N 1
ATOM 3664 C CA . PRO B 1 186 ? -19.078 -12.68 5.266 1 98.12 186 PRO B CA 1
ATOM 3665 C C . PRO B 1 186 ? -19.484 -11.578 4.285 1 98.12 186 PRO B C 1
ATOM 3667 O O . PRO B 1 186 ? -18.641 -10.805 3.846 1 98.12 186 PRO B O 1
ATOM 3670 N N . PRO B 1 187 ? -20.719 -11.492 3.955 1 97.94 187 PRO B N 1
ATOM 3671 C CA . PRO B 1 187 ? -21.188 -10.594 2.895 1 97.94 187 PRO B CA 1
ATOM 3672 C C . PRO B 1 187 ? -20.734 -9.156 3.105 1 97.94 187 PRO B C 1
ATOM 3674 O O . PRO B 1 187 ? -20.328 -8.484 2.152 1 97.94 187 PRO B O 1
ATOM 3677 N N . SER B 1 188 ? -20.766 -8.648 4.328 1 97.81 188 SER B N 1
ATOM 3678 C CA . SER B 1 188 ? -20.391 -7.262 4.582 1 97.81 188 SER B CA 1
ATOM 3679 C C . SER B 1 188 ? -18.906 -7.043 4.32 1 97.81 188 SER B C 1
ATOM 3681 O O . SER B 1 188 ? -18.5 -6 3.791 1 97.81 188 SER B O 1
ATOM 3683 N N . LEU B 1 189 ? -18.094 -8.031 4.676 1 97.94 189 LEU B N 1
ATOM 3684 C CA . LEU B 1 189 ? -16.672 -7.945 4.414 1 97.94 189 LEU B CA 1
ATOM 3685 C C . LEU B 1 189 ? -16.375 -8.078 2.922 1 97.94 189 LEU B C 1
ATOM 3687 O O . LEU B 1 189 ? -15.508 -7.383 2.391 1 97.94 189 LEU B O 1
ATOM 3691 N N . ALA B 1 190 ? -17.109 -8.953 2.293 1 98.62 190 ALA B N 1
ATOM 3692 C CA . ALA B 1 190 ? -16.969 -9.094 0.845 1 98.62 190 ALA B CA 1
ATOM 3693 C C . ALA B 1 190 ? -17.281 -7.781 0.135 1 98.62 190 ALA B C 1
ATOM 3695 O O . ALA B 1 190 ? -16.562 -7.363 -0.77 1 98.62 190 ALA B O 1
ATOM 3696 N N . LYS B 1 191 ? -18.375 -7.168 0.567 1 98.19 191 LYS B N 1
ATOM 3697 C CA . LYS B 1 191 ? -18.781 -5.883 -0.004 1 98.19 191 LYS B CA 1
ATOM 3698 C C . LYS B 1 191 ? -17.703 -4.824 0.214 1 98.19 191 LYS B C 1
ATOM 3700 O O . LYS B 1 191 ? -17.359 -4.078 -0.706 1 98.19 191 LYS B O 1
ATOM 3705 N N . TYR B 1 192 ? -17.156 -4.801 1.406 1 98.19 192 TYR B N 1
ATOM 3706 C CA . TYR B 1 192 ? -16.109 -3.85 1.729 1 98.19 192 TYR B CA 1
ATOM 3707 C C . TYR B 1 192 ? -14.891 -4.051 0.826 1 98.19 192 TYR B C 1
ATOM 3709 O O . TYR B 1 192 ? -14.453 -3.119 0.15 1 98.19 192 TYR B O 1
ATOM 3717 N N . HIS B 1 193 ? -14.383 -5.242 0.75 1 98.44 193 HIS B N 1
ATOM 3718 C CA . HIS B 1 193 ? -13.18 -5.504 -0.031 1 98.44 193 HIS B CA 1
ATOM 3719 C C . HIS B 1 193 ? -13.43 -5.297 -1.521 1 98.44 193 HIS B C 1
ATOM 3721 O O . HIS B 1 193 ? -12.555 -4.82 -2.242 1 98.44 193 HIS B O 1
ATOM 3727 N N . ALA B 1 194 ? -14.633 -5.641 -2.027 1 98.44 194 ALA B N 1
ATOM 3728 C CA . ALA B 1 194 ? -14.969 -5.398 -3.43 1 98.44 194 ALA B CA 1
ATOM 3729 C C . ALA B 1 194 ? -14.938 -3.908 -3.752 1 98.44 194 ALA B C 1
ATOM 3731 O O . ALA B 1 194 ? -14.531 -3.512 -4.848 1 98.44 194 ALA B O 1
ATOM 3732 N N . SER B 1 195 ? -15.328 -3.119 -2.791 1 97.25 195 SER B N 1
ATOM 3733 C CA . SER B 1 195 ? -15.367 -1.677 -3.002 1 97.25 195 SER B CA 1
ATOM 3734 C C . SER B 1 195 ? -13.969 -1.093 -3.113 1 97.25 195 SER B C 1
ATOM 3736 O O . SER B 1 195 ? -13.789 0.03 -3.592 1 97.25 195 SER B O 1
ATOM 3738 N N . LEU B 1 196 ? -12.961 -1.843 -2.695 1 96.94 196 LEU B N 1
ATOM 3739 C CA . LEU B 1 196 ? -11.594 -1.342 -2.672 1 96.94 196 LEU B CA 1
ATOM 3740 C C . LEU B 1 196 ? -10.867 -1.684 -3.971 1 96.94 196 LEU B C 1
ATOM 3742 O O . LEU B 1 196 ? -9.758 -1.211 -4.207 1 96.94 196 LEU B O 1
ATOM 3746 N N . LEU B 1 197 ? -11.445 -2.52 -4.793 1 96.19 197 LEU B N 1
ATOM 3747 C CA . LEU B 1 197 ? -10.812 -2.881 -6.059 1 96.19 197 LEU B CA 1
ATOM 3748 C C . LEU B 1 197 ? -10.602 -1.649 -6.934 1 96.19 197 LEU B C 1
ATOM 3750 O O . LEU B 1 197 ? -11.461 -0.761 -6.977 1 96.19 197 LEU B O 1
ATOM 3754 N N . ARG B 1 198 ? -9.445 -1.683 -7.605 1 92.94 198 ARG B N 1
ATOM 3755 C CA . ARG B 1 198 ? -9.07 -0.578 -8.484 1 92.94 198 ARG B CA 1
ATOM 3756 C C . ARG B 1 198 ? -9.148 -0.992 -9.945 1 92.94 198 ARG B C 1
ATOM 3758 O O . ARG B 1 198 ? -9.336 -2.172 -10.258 1 92.94 198 ARG B O 1
ATOM 3765 N N . THR B 1 199 ? -9.047 0.052 -10.781 1 89.19 199 THR B N 1
ATOM 3766 C CA . THR B 1 199 ? -8.898 -0.26 -12.203 1 89.19 199 THR B CA 1
ATOM 3767 C C . THR B 1 199 ? -7.527 -0.873 -12.477 1 89.19 199 THR B C 1
ATOM 3769 O O . THR B 1 199 ? -6.602 -0.728 -11.672 1 89.19 199 THR B O 1
ATOM 3772 N N . GLN B 1 200 ? -7.48 -1.59 -13.555 1 86.62 200 GLN B N 1
ATOM 3773 C CA . GLN B 1 200 ? -6.242 -2.203 -14.023 1 86.62 200 GLN B CA 1
ATOM 3774 C C . GLN B 1 200 ? -5.977 -1.851 -15.484 1 86.62 200 GLN B C 1
ATOM 3776 O O . GLN B 1 200 ? -6.859 -1.998 -16.328 1 86.62 200 GLN B O 1
ATOM 3781 N N . PHE B 1 201 ? -4.797 -1.296 -15.641 1 77.62 201 PHE B N 1
ATOM 3782 C CA . PHE B 1 201 ? -4.414 -1.046 -17.031 1 77.62 201 PHE B CA 1
ATOM 3783 C C . PHE B 1 201 ? -3.832 -2.303 -17.656 1 77.62 201 PHE B C 1
ATOM 3785 O O . PHE B 1 201 ? -3.105 -3.057 -17.016 1 77.62 201 PHE B O 1
ATOM 3792 N N . GLN B 1 202 ? -4.023 -2.475 -19.094 1 61.03 202 GLN B N 1
ATOM 3793 C CA . GLN B 1 202 ? -3.439 -3.373 -20.078 1 61.03 202 GLN B CA 1
ATOM 3794 C C . GLN B 1 202 ? -3.729 -4.832 -19.734 1 61.03 202 GLN B C 1
ATOM 3796 O O . GLN B 1 202 ? -3.209 -5.742 -20.391 1 61.03 202 GLN B O 1
ATOM 3801 N N . LEU B 1 203 ? -4.555 -5.02 -18.719 1 56.69 203 LEU B N 1
ATOM 3802 C CA . LEU B 1 203 ? -4.957 -6.422 -18.641 1 56.69 203 LEU B CA 1
ATOM 3803 C C . LEU B 1 203 ? -5.82 -6.809 -19.828 1 56.69 203 LEU B C 1
ATOM 3805 O O . LEU B 1 203 ? -6.066 -7.996 -20.062 1 56.69 203 LEU B O 1
ATOM 3809 N N . TYR B 1 204 ? -6.281 -5.82 -20.5 1 48.94 204 TYR B N 1
ATOM 3810 C CA . TYR B 1 204 ? -7.223 -6.016 -21.594 1 48.94 204 TYR B CA 1
ATOM 3811 C C . TYR B 1 204 ? -6.727 -7.094 -22.547 1 48.94 204 TYR B C 1
ATOM 3813 O O . TYR B 1 204 ? -7.52 -7.875 -23.078 1 48.94 204 TYR B O 1
ATOM 3821 N N . VAL B 1 205 ? -5.379 -6.973 -22.812 1 47 205 VAL B N 1
ATOM 3822 C CA . VAL B 1 205 ? -5.012 -8.008 -23.781 1 47 205 VAL B CA 1
ATOM 3823 C C . VAL B 1 205 ? -5.375 -9.383 -23.219 1 47 205 VAL B C 1
ATOM 3825 O O . VAL B 1 205 ? -5.414 -10.367 -23.969 1 47 205 VAL B O 1
ATOM 3828 N N . LEU B 1 206 ? -5.434 -9.406 -21.922 1 46.25 206 LEU B N 1
ATOM 3829 C CA . LEU B 1 206 ? -5.758 -10.711 -21.344 1 46.25 206 LEU B CA 1
ATOM 3830 C C . LEU B 1 206 ? -7.125 -11.188 -21.828 1 46.25 206 LEU B C 1
ATOM 3832 O O . LEU B 1 206 ? -7.352 -12.391 -21.969 1 46.25 206 LEU B O 1
ATOM 3836 N N . ILE B 1 207 ? -8.102 -10.227 -21.891 1 47.22 207 ILE B N 1
ATOM 3837 C CA . ILE B 1 207 ? -9.484 -10.672 -22.016 1 47.22 207 ILE B CA 1
ATOM 3838 C C . ILE B 1 207 ? -9.852 -10.828 -23.484 1 47.22 207 ILE B C 1
ATOM 3840 O O . ILE B 1 207 ? -10.484 -11.82 -23.875 1 47.22 207 ILE B O 1
ATOM 3844 N N . TYR B 1 208 ? -9.75 -9.766 -24.234 1 45.62 208 TYR B N 1
ATOM 3845 C CA . TYR B 1 208 ? -10.359 -9.852 -25.562 1 45.62 208 TYR B CA 1
ATOM 3846 C C . TYR B 1 208 ? -9.32 -10.188 -26.625 1 45.62 208 TYR B C 1
ATOM 3848 O O . TYR B 1 208 ? -8.398 -9.406 -26.859 1 45.62 208 TYR B O 1
ATOM 3856 N N . SER B 1 209 ? -9.023 -11.5 -26.562 1 41.31 209 SER B N 1
ATOM 3857 C CA . SER B 1 209 ? -8.203 -11.992 -27.672 1 41.31 209 SER B CA 1
ATOM 3858 C C . SER B 1 209 ? -8.484 -11.234 -28.953 1 41.31 209 SER B C 1
ATOM 3860 O O . SER B 1 209 ? -7.625 -11.141 -29.828 1 41.31 209 SER B O 1
ATOM 3862 N N . ASP B 1 210 ? -9.797 -11.109 -29.281 1 40.03 210 ASP B N 1
ATOM 3863 C CA . ASP B 1 210 ? -10.141 -10.656 -30.625 1 40.03 210 ASP B CA 1
ATOM 3864 C C . ASP B 1 210 ? -9.828 -9.172 -30.812 1 40.03 210 ASP B C 1
ATOM 3866 O O . ASP B 1 210 ? -10.008 -8.625 -31.891 1 40.03 210 ASP B O 1
ATOM 3870 N N . VAL B 1 211 ? -10 -8.5 -29.812 1 36.62 211 VAL B N 1
ATOM 3871 C CA . VAL B 1 211 ? -9.75 -7.094 -30.109 1 36.62 211 VAL B CA 1
ATOM 3872 C C . VAL B 1 211 ? -8.258 -6.801 -30 1 36.62 211 VAL B C 1
ATOM 3874 O O . VAL B 1 211 ? -7.691 -6.832 -28.891 1 36.62 211 VAL B O 1
ATOM 3877 N N . LYS B 1 212 ? -7.59 -7.188 -31.016 1 34.06 212 LYS B N 1
ATOM 3878 C CA . LYS B 1 212 ? -6.254 -6.625 -31.203 1 34.06 212 LYS B CA 1
ATOM 3879 C C . LYS B 1 212 ? -6.207 -5.16 -30.781 1 34.06 212 LYS B C 1
ATOM 3881 O O . LYS B 1 212 ? -6.695 -4.281 -31.484 1 34.06 212 LYS B O 1
ATOM 3886 N N . VAL B 1 213 ? -6.574 -4.852 -29.641 1 36.81 213 VAL B N 1
ATOM 3887 C CA . VAL B 1 213 ? -6.23 -3.443 -29.453 1 36.81 213 VAL B CA 1
ATOM 3888 C C . VAL B 1 213 ? -4.859 -3.16 -30.062 1 36.81 213 VAL B C 1
ATOM 3890 O O . VAL B 1 213 ? -3.84 -3.654 -29.562 1 36.81 213 VAL B O 1
ATOM 3893 N N . VAL B 1 214 ? -4.812 -3.068 -31.328 1 34.78 214 VAL B N 1
ATOM 3894 C CA . VAL B 1 214 ? -3.705 -2.488 -32.094 1 34.78 214 VAL B CA 1
ATOM 3895 C C . VAL B 1 214 ? -3.189 -1.243 -31.359 1 34.78 214 VAL B C 1
ATOM 3897 O O . VAL B 1 214 ? -3.83 -0.19 -31.391 1 34.78 214 VAL B O 1
ATOM 3900 N N . THR B 1 215 ? -2.953 -1.303 -30.016 1 38.34 215 THR B N 1
ATOM 3901 C CA . THR B 1 215 ? -2.211 -0.059 -29.828 1 38.34 215 THR B CA 1
ATOM 3902 C C . THR B 1 215 ? -1.013 -0.006 -30.781 1 38.34 215 THR B C 1
ATOM 3904 O O . THR B 1 215 ? -0.418 -1.04 -31.094 1 38.34 215 THR B O 1
ATOM 3907 N N . ASP B 1 216 ? -1.106 0.766 -31.703 1 37.75 216 ASP B N 1
ATOM 3908 C CA . ASP B 1 216 ? 0.023 0.931 -32.625 1 37.75 216 ASP B CA 1
ATOM 3909 C C . ASP B 1 216 ? 1.317 0.427 -31.984 1 37.75 216 ASP B C 1
ATOM 3911 O O . ASP B 1 216 ? 2.217 -0.043 -32.688 1 37.75 216 ASP B O 1
ATOM 3915 N N . ASP B 1 217 ? 1.802 1.146 -30.969 1 38.59 217 ASP B N 1
ATOM 3916 C CA . ASP B 1 217 ? 3.156 0.938 -30.469 1 38.59 217 ASP B CA 1
ATOM 3917 C C . ASP B 1 217 ? 3.244 -0.339 -29.641 1 38.59 217 ASP B C 1
ATOM 3919 O O . ASP B 1 217 ? 2.23 -0.833 -29.141 1 38.59 217 ASP B O 1
ATOM 3923 N N . SER B 1 218 ? 4.367 -1.177 -29.625 1 39.47 218 SER B N 1
ATOM 3924 C CA . SER B 1 218 ? 4.953 -2.279 -28.859 1 39.47 218 SER B CA 1
ATOM 3925 C C . SER B 1 218 ? 4.355 -2.369 -27.469 1 39.47 218 SER B C 1
ATOM 3927 O O . SER B 1 218 ? 4.797 -3.178 -26.641 1 39.47 218 SER B O 1
ATOM 3929 N N . SER B 1 219 ? 3.484 -1.534 -27.109 1 42.41 219 SER B N 1
ATOM 3930 C CA . SER B 1 219 ? 3.08 -1.481 -25.719 1 42.41 219 SER B CA 1
ATOM 3931 C C . SER B 1 219 ? 2.004 -2.52 -25.406 1 42.41 219 SER B C 1
ATOM 3933 O O . SER B 1 219 ? 0.983 -2.201 -24.797 1 42.41 219 SER B O 1
ATOM 3935 N N . SER B 1 220 ? 1.802 -3.473 -26.25 1 43.56 220 SER B N 1
ATOM 3936 C CA . SER B 1 220 ? 0.809 -4.488 -25.906 1 43.56 220 SER B CA 1
ATOM 3937 C C . SER B 1 220 ? 0.98 -4.984 -24.484 1 43.56 220 SER B C 1
ATOM 3939 O O . SER B 1 220 ? 2.107 -5.145 -24 1 43.56 220 SER B O 1
ATOM 3941 N N . GLY B 1 221 ? 0.099 -4.758 -23.609 1 48.94 221 GLY B N 1
ATOM 3942 C CA . GLY B 1 221 ? -0.077 -4.934 -22.188 1 48.94 221 GLY B CA 1
ATOM 3943 C C . GLY B 1 221 ? 0.556 -6.207 -21.656 1 48.94 221 GLY B C 1
ATOM 3944 O O . GLY B 1 221 ? 1.079 -6.23 -20.531 1 48.94 221 GLY B O 1
ATOM 3945 N N . SER B 1 222 ? 0.256 -7.449 -22.359 1 61.47 222 SER B N 1
ATOM 3946 C CA . SER B 1 222 ? 0.843 -8.594 -21.672 1 61.47 222 SER B CA 1
ATOM 3947 C C . SER B 1 222 ? 2.123 -9.062 -22.359 1 61.47 222 SER B C 1
ATOM 3949 O O . SER B 1 222 ? 2.07 -9.727 -23.391 1 61.47 222 SER B O 1
ATOM 3951 N N . GLU B 1 223 ? 3.236 -8.578 -21.969 1 80.69 223 GLU B N 1
ATOM 3952 C CA . GLU B 1 223 ? 4.555 -8.992 -22.438 1 80.69 223 GLU B CA 1
ATOM 3953 C C . GLU B 1 223 ? 4.91 -10.383 -21.938 1 80.69 223 GLU B C 1
ATOM 3955 O O . GLU B 1 223 ? 4.605 -10.727 -20.781 1 80.69 223 GLU B O 1
ATOM 3960 N N . PRO B 1 224 ? 5.41 -11.219 -22.844 1 90.38 224 PRO B N 1
ATOM 3961 C CA . PRO B 1 224 ? 5.832 -12.562 -22.422 1 90.38 224 PRO B CA 1
ATOM 3962 C C . PRO B 1 224 ? 6.949 -12.531 -21.391 1 90.38 224 PRO B C 1
ATOM 3964 O O . PRO B 1 224 ? 7.73 -11.578 -21.344 1 90.38 224 PRO B O 1
ATOM 3967 N N . LEU B 1 225 ? 6.887 -13.523 -20.594 1 94.62 225 LEU B N 1
ATOM 3968 C CA . LEU B 1 225 ? 7.957 -13.703 -19.625 1 94.62 225 LEU B CA 1
ATOM 3969 C C . LEU B 1 225 ? 9.281 -14 -20.328 1 94.62 225 LEU B C 1
ATOM 3971 O O . LEU B 1 225 ? 9.328 -14.789 -21.266 1 94.62 225 LEU B O 1
ATOM 3975 N N . THR B 1 226 ? 10.375 -13.422 -19.891 1 96.69 226 THR B N 1
ATOM 3976 C CA . THR B 1 226 ? 11.68 -13.688 -20.484 1 96.69 226 THR B CA 1
ATOM 3977 C C . THR B 1 226 ? 12.602 -14.391 -19.484 1 96.69 226 THR B C 1
ATOM 3979 O O . THR B 1 226 ? 13.641 -14.922 -19.859 1 96.69 226 THR B O 1
ATOM 3982 N N . TYR B 1 227 ? 12.242 -14.422 -18.234 1 97.25 227 TYR B N 1
ATOM 3983 C CA . TYR B 1 227 ? 13.039 -15.039 -17.188 1 97.25 227 TYR B CA 1
ATOM 3984 C C . TYR B 1 227 ? 12.156 -15.82 -16.219 1 97.25 227 TYR B C 1
ATOM 3986 O O . TYR B 1 227 ? 11.141 -15.305 -15.742 1 97.25 227 TYR B O 1
ATOM 3994 N N . GLU B 1 228 ? 12.523 -17.047 -16 1 98.5 228 GLU B N 1
ATOM 3995 C CA . GLU B 1 228 ? 11.797 -17.938 -15.102 1 98.5 228 GLU B CA 1
ATOM 3996 C C . GLU B 1 228 ? 12.453 -18 -13.727 1 98.5 228 GLU B C 1
ATOM 3998 O O . GLU B 1 228 ? 13.18 -18.953 -13.422 1 98.5 228 GLU B O 1
ATOM 4003 N N . ALA B 1 229 ? 12.148 -17.094 -12.883 1 98.5 229 ALA B N 1
ATOM 4004 C CA . ALA B 1 229 ? 12.797 -16.922 -11.586 1 98.5 229 ALA B CA 1
ATOM 4005 C C . ALA B 1 229 ? 12.688 -18.203 -10.758 1 98.5 229 ALA B C 1
ATOM 4007 O O . ALA B 1 229 ? 13.586 -18.531 -9.984 1 98.5 229 ALA B O 1
ATOM 4008 N N . TYR B 1 230 ? 11.578 -18.953 -10.898 1 98.31 230 TYR B N 1
ATOM 4009 C CA . TYR B 1 230 ? 11.305 -20.125 -10.078 1 98.31 230 TYR B CA 1
ATOM 4010 C C . TYR B 1 230 ? 12.258 -21.266 -10.414 1 98.31 230 TYR B C 1
ATOM 4012 O O . TYR B 1 230 ? 12.289 -22.281 -9.711 1 98.31 230 TYR B O 1
ATOM 4020 N N . LYS B 1 231 ? 13.047 -21.125 -11.445 1 97.38 231 LYS B N 1
ATOM 4021 C CA . LYS B 1 231 ? 14.062 -22.125 -11.758 1 97.38 231 LYS B CA 1
ATOM 4022 C C . LYS B 1 231 ? 15.336 -21.891 -10.953 1 97.38 231 LYS B C 1
ATOM 4024 O O . LYS B 1 231 ? 16.109 -22.812 -10.719 1 97.38 231 LYS B O 1
ATOM 4029 N N . ASP B 1 232 ? 15.609 -20.656 -10.5 1 96.75 232 ASP B N 1
ATOM 4030 C CA . ASP B 1 232 ? 16.828 -20.281 -9.789 1 96.75 232 ASP B CA 1
ATOM 4031 C C . ASP B 1 232 ? 16.547 -20.031 -8.312 1 96.75 232 ASP B C 1
ATOM 4033 O O . ASP B 1 232 ? 17.469 -20.031 -7.492 1 96.75 232 ASP B O 1
ATOM 4037 N N . ILE B 1 233 ? 15.328 -19.75 -7.973 1 97.88 233 ILE B N 1
ATOM 4038 C CA . ILE B 1 233 ? 14.906 -19.453 -6.605 1 97.88 233 ILE B CA 1
ATOM 4039 C C . ILE B 1 233 ? 13.891 -20.5 -6.141 1 97.88 233 ILE B C 1
ATOM 4041 O O . ILE B 1 233 ? 12.922 -20.797 -6.848 1 97.88 233 ILE B O 1
ATOM 4045 N N . PRO B 1 234 ? 14.117 -21.141 -4.926 1 97.5 234 PRO B N 1
ATOM 4046 C CA . PRO B 1 234 ? 13.078 -22.031 -4.418 1 97.5 234 PRO B CA 1
ATOM 4047 C C . PRO B 1 234 ? 11.68 -21.406 -4.473 1 97.5 234 PRO B C 1
ATOM 4049 O O . PRO B 1 234 ? 11.516 -20.234 -4.133 1 97.5 234 PRO B O 1
ATOM 4052 N N . ALA B 1 235 ? 10.688 -22.234 -4.949 1 98.56 235 ALA B N 1
ATOM 4053 C CA . ALA B 1 235 ? 9.336 -21.703 -5.148 1 98.56 235 ALA B CA 1
ATOM 4054 C C . ALA B 1 235 ? 8.289 -22.656 -4.59 1 98.56 235 ALA B C 1
ATOM 4056 O O . ALA B 1 235 ? 8.445 -23.875 -4.668 1 98.56 235 ALA B O 1
ATOM 4057 N N . ALA B 1 236 ? 7.301 -22.094 -4.012 1 98.81 236 ALA B N 1
ATOM 4058 C CA . ALA B 1 236 ? 6.121 -22.828 -3.547 1 98.81 236 ALA B CA 1
ATOM 4059 C C . ALA B 1 236 ? 4.84 -22.203 -4.094 1 98.81 236 ALA B C 1
ATOM 4061 O O . ALA B 1 236 ? 4.82 -21.031 -4.465 1 98.81 236 ALA B O 1
ATOM 4062 N N . PHE B 1 237 ? 3.791 -23.016 -4.207 1 98.88 237 PHE B N 1
ATOM 4063 C CA . PHE B 1 237 ? 2.506 -22.578 -4.73 1 98.88 237 PHE B CA 1
ATOM 4064 C C . PHE B 1 237 ? 1.374 -22.953 -3.785 1 98.88 237 PHE B C 1
ATOM 4066 O O . PHE B 1 237 ? 1.334 -24.078 -3.281 1 98.88 237 PHE B O 1
ATOM 4073 N N . LEU B 1 238 ? 0.535 -22.031 -3.539 1 98.94 238 LEU B N 1
ATOM 4074 C CA . LEU B 1 238 ? -0.699 -22.297 -2.805 1 98.94 238 LEU B CA 1
ATOM 4075 C C . LEU B 1 238 ? -1.896 -22.328 -3.748 1 98.94 238 LEU B C 1
ATOM 4077 O O . LEU B 1 238 ? -2.256 -21.312 -4.344 1 98.94 238 LEU B O 1
ATOM 4081 N N . TYR B 1 239 ? -2.516 -23.469 -3.836 1 98.88 239 TYR B N 1
ATOM 4082 C CA . TYR B 1 239 ? -3.756 -23.656 -4.582 1 98.88 239 TYR B CA 1
ATOM 4083 C C . TYR B 1 239 ? -4.953 -23.172 -3.773 1 98.88 239 TYR B C 1
ATOM 4085 O O . TYR B 1 239 ? -5.047 -23.438 -2.572 1 98.88 239 TYR B O 1
ATOM 4093 N N . CYS B 1 240 ? -5.785 -22.453 -4.438 1 98.88 240 CYS B N 1
ATOM 4094 C CA . CYS B 1 240 ? -7.109 -22.141 -3.908 1 98.88 240 CYS B CA 1
ATOM 4095 C C . CYS B 1 240 ? -8.18 -22.984 -4.605 1 98.88 240 CYS B C 1
ATOM 4097 O O . CYS B 1 240 ? -8.57 -22.672 -5.734 1 98.88 240 CYS B O 1
ATOM 4099 N N . ASP B 1 241 ? -8.742 -23.906 -3.902 1 98.62 241 ASP B N 1
ATOM 4100 C CA . ASP B 1 241 ? -9.539 -24.953 -4.527 1 98.62 241 ASP B CA 1
ATOM 4101 C C . ASP B 1 241 ? -10.898 -24.422 -4.965 1 98.62 241 ASP B C 1
ATOM 4103 O O . ASP B 1 241 ? -11.484 -24.906 -5.934 1 98.62 241 ASP B O 1
ATOM 4107 N N . ASP B 1 242 ? -11.414 -23.453 -4.227 1 98.56 242 ASP B N 1
ATOM 4108 C CA . ASP B 1 242 ? -12.719 -22.906 -4.57 1 98.56 242 ASP B CA 1
ATOM 4109 C C . ASP B 1 242 ? -12.586 -21.547 -5.238 1 98.56 242 ASP B C 1
ATOM 4111 O O . ASP B 1 242 ? -13.422 -20.656 -5.031 1 98.56 242 ASP B O 1
ATOM 4115 N N . ASP B 1 243 ? -11.539 -21.359 -5.922 1 98.81 243 ASP B N 1
ATOM 4116 C CA . ASP B 1 243 ? -11.25 -20.125 -6.637 1 98.81 243 ASP B CA 1
ATOM 4117 C C . ASP B 1 243 ? -12.156 -19.969 -7.855 1 98.81 243 ASP B C 1
ATOM 4119 O O . ASP B 1 243 ? -12.141 -20.797 -8.758 1 98.81 243 ASP B O 1
ATOM 4123 N N . ARG B 1 244 ? -12.859 -18.891 -7.898 1 98.56 244 ARG B N 1
ATOM 4124 C CA . A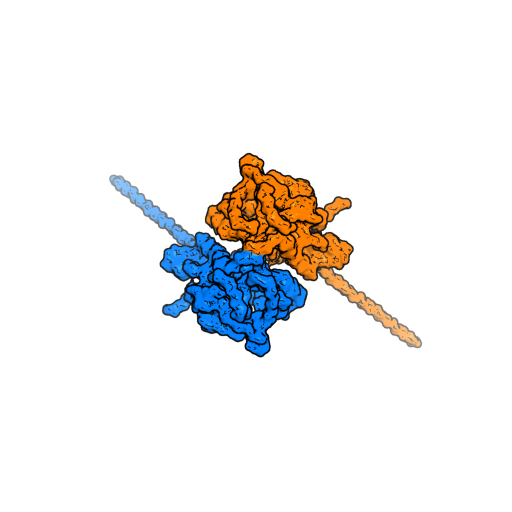RG B 1 244 ? -13.766 -18.641 -9.016 1 98.56 244 ARG B CA 1
ATOM 4125 C C . ARG B 1 244 ? -13.141 -17.703 -10.039 1 98.56 244 ARG B C 1
ATOM 4127 O O . ARG B 1 244 ? -13.625 -17.594 -11.164 1 98.56 244 ARG B O 1
ATOM 4134 N N . ALA B 1 245 ? -12.125 -17.016 -9.656 1 97.69 245 ALA B N 1
ATOM 4135 C CA . ALA B 1 245 ? -11.438 -16.109 -10.578 1 97.69 245 ALA B CA 1
ATOM 4136 C C . ALA B 1 245 ? -10.43 -16.875 -11.43 1 97.69 245 ALA B C 1
ATOM 4138 O O . ALA B 1 245 ? -10.289 -16.609 -12.625 1 97.69 245 ALA B O 1
ATOM 4139 N N . PHE B 1 246 ? -9.688 -17.703 -10.836 1 97.5 246 PHE B N 1
ATOM 4140 C CA . PHE B 1 246 ? -8.688 -18.562 -11.461 1 97.5 246 PHE B CA 1
ATOM 4141 C C . PHE B 1 246 ? -8.93 -20.016 -11.117 1 97.5 246 PHE B C 1
ATOM 4143 O O . PHE B 1 246 ? -8.25 -20.578 -10.258 1 97.5 246 PHE B O 1
ATOM 4150 N N . PRO B 1 247 ? -9.844 -20.641 -11.836 1 97.88 247 PRO B N 1
ATOM 4151 C CA . PRO B 1 247 ? -10.32 -21.969 -11.477 1 97.88 247 PRO B CA 1
ATOM 4152 C C . PRO B 1 247 ? -9.188 -22.969 -11.281 1 97.88 247 PRO B C 1
ATOM 4154 O O . PRO B 1 247 ? -8.141 -22.859 -11.93 1 97.88 247 PRO B O 1
ATOM 4157 N N . ILE B 1 248 ? -9.406 -23.969 -10.469 1 98.12 248 ILE B N 1
ATOM 4158 C CA . ILE B 1 248 ? -8.398 -24.859 -9.906 1 98.12 248 ILE B CA 1
ATOM 4159 C C . ILE B 1 248 ? -7.637 -25.547 -11.039 1 98.12 248 ILE B C 1
ATOM 4161 O O . ILE B 1 248 ? -6.426 -25.766 -10.945 1 98.12 248 ILE B O 1
ATOM 4165 N N . GLU B 1 249 ? -8.266 -25.922 -12.117 1 97.62 249 GLU B N 1
ATOM 4166 C CA . GLU B 1 249 ? -7.598 -26.609 -13.211 1 97.62 249 GLU B CA 1
ATOM 4167 C C . GLU B 1 249 ? -6.582 -25.703 -13.898 1 97.62 249 GLU B C 1
ATOM 4169 O O . GLU B 1 249 ? -5.527 -26.172 -14.344 1 97.62 249 GLU B O 1
ATOM 4174 N N . ARG B 1 250 ? -6.887 -24.469 -13.992 1 97.56 250 ARG B N 1
ATOM 4175 C CA . ARG B 1 250 ? -5.957 -23.516 -14.586 1 97.56 250 ARG B CA 1
ATOM 4176 C C . ARG B 1 250 ? -4.742 -23.312 -13.688 1 97.56 250 ARG B C 1
ATOM 4178 O O . ARG B 1 250 ? -3.619 -23.156 -14.172 1 97.56 250 ARG B O 1
ATOM 4185 N N . GLN B 1 251 ? -5.012 -23.25 -12.422 1 98.62 251 GLN B N 1
ATOM 4186 C CA . GLN B 1 251 ? -3.896 -23.172 -11.484 1 98.62 251 GLN B CA 1
ATOM 4187 C C . GLN B 1 251 ? -2.973 -24.391 -11.641 1 98.62 251 GLN B C 1
ATOM 4189 O O . GLN B 1 251 ? -1.752 -24.234 -11.711 1 98.62 251 GLN B O 1
ATOM 4194 N N . ARG B 1 252 ? -3.529 -25.578 -11.719 1 98.5 252 ARG B N 1
ATOM 4195 C CA . ARG B 1 252 ? -2.752 -26.797 -11.883 1 98.5 252 ARG B CA 1
ATOM 4196 C C . ARG B 1 252 ? -1.935 -26.766 -13.172 1 98.5 252 ARG B C 1
ATOM 4198 O O . ARG B 1 252 ? -0.792 -27.219 -13.203 1 98.5 252 ARG B O 1
ATOM 4205 N N . ASN B 1 253 ? -2.494 -26.203 -14.234 1 97.81 253 ASN B N 1
ATOM 4206 C CA . ASN B 1 253 ? -1.804 -26.109 -15.523 1 97.81 253 ASN B CA 1
ATOM 4207 C C . ASN B 1 253 ? -0.535 -25.266 -15.414 1 97.81 253 ASN B C 1
ATOM 4209 O O . ASN B 1 253 ? 0.521 -25.672 -15.914 1 97.81 253 ASN B O 1
ATOM 4213 N N . VAL B 1 254 ? -0.657 -24.125 -14.758 1 98.12 254 VAL B N 1
ATOM 4214 C CA . VAL B 1 254 ? 0.512 -23.25 -14.703 1 98.12 254 VAL B CA 1
ATOM 4215 C C . VAL B 1 254 ? 1.566 -23.859 -13.781 1 98.12 254 VAL B C 1
ATOM 4217 O O . VAL B 1 254 ? 2.768 -23.734 -14.031 1 98.12 254 VAL B O 1
ATOM 4220 N N . VAL B 1 255 ? 1.145 -24.469 -12.703 1 98.75 255 VAL B N 1
ATOM 4221 C CA . VAL B 1 255 ? 2.078 -25.094 -11.766 1 98.75 255 VAL B CA 1
ATOM 4222 C C . VAL B 1 255 ? 2.816 -26.234 -12.461 1 98.75 255 VAL B C 1
ATOM 4224 O O . VAL B 1 255 ? 4.035 -26.375 -12.336 1 98.75 255 VAL B O 1
ATOM 4227 N N . LYS B 1 256 ? 2.086 -27.031 -13.18 1 98.5 256 LYS B N 1
ATOM 4228 C CA . LYS B 1 256 ? 2.68 -28.125 -13.945 1 98.5 256 LYS B CA 1
ATOM 4229 C C . LYS B 1 256 ? 3.678 -27.609 -14.969 1 98.5 256 LYS B C 1
ATOM 4231 O O . LYS B 1 256 ? 4.797 -28.125 -15.07 1 98.5 256 LYS B O 1
ATOM 4236 N N . ALA B 1 257 ? 3.287 -26.641 -15.719 1 98.38 257 ALA B N 1
ATOM 4237 C CA . ALA B 1 257 ? 4.141 -26.078 -16.766 1 98.38 257 ALA B CA 1
ATOM 4238 C C . ALA B 1 257 ? 5.418 -25.484 -16.156 1 98.38 257 ALA B C 1
ATOM 4240 O O . ALA B 1 257 ? 6.496 -25.609 -16.75 1 98.38 257 ALA B O 1
ATOM 4241 N N . ALA B 1 258 ? 5.316 -24.844 -14.992 1 98.38 258 ALA B N 1
ATOM 4242 C CA . ALA B 1 258 ? 6.453 -24.203 -14.344 1 98.38 258 ALA B CA 1
ATOM 4243 C C . ALA B 1 258 ? 7.328 -25.219 -13.625 1 98.38 258 ALA B C 1
ATOM 4245 O O . ALA B 1 258 ? 8.484 -24.938 -13.297 1 98.38 258 ALA B O 1
ATOM 4246 N N . GLY B 1 259 ? 6.75 -26.344 -13.312 1 98.31 259 GLY B N 1
ATOM 4247 C CA . GLY B 1 259 ? 7.488 -27.406 -12.641 1 98.31 259 GLY B CA 1
ATOM 4248 C C . GLY B 1 259 ? 7.68 -27.141 -11.164 1 98.31 259 GLY B C 1
ATOM 4249 O O . GLY B 1 259 ? 8.68 -27.562 -10.578 1 98.31 259 GLY B O 1
ATOM 4250 N N . ILE B 1 260 ? 6.781 -26.406 -10.57 1 98.31 260 ILE B N 1
ATOM 4251 C CA . ILE B 1 260 ? 6.871 -26.125 -9.141 1 98.31 260 ILE B CA 1
ATOM 4252 C C . ILE B 1 260 ? 6.418 -27.359 -8.352 1 98.31 260 ILE B C 1
ATOM 4254 O O . ILE B 1 260 ? 5.324 -27.875 -8.57 1 98.31 260 ILE B O 1
ATOM 4258 N N . GLN B 1 261 ? 7.16 -27.75 -7.383 1 97.44 261 GLN B N 1
ATOM 4259 C CA . GLN B 1 261 ? 6.91 -29 -6.684 1 97.44 261 GLN B CA 1
ATOM 4260 C C . GLN B 1 261 ? 6.332 -28.75 -5.293 1 97.44 261 GLN B C 1
ATOM 4262 O O . GLN B 1 261 ? 5.473 -29.5 -4.828 1 97.44 261 GLN B O 1
ATOM 4267 N N . ARG B 1 262 ? 6.812 -27.766 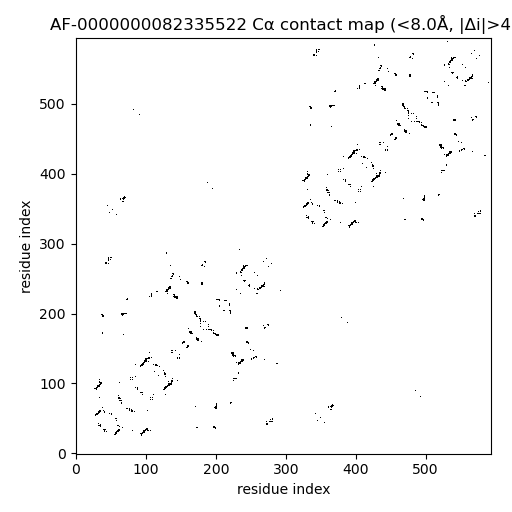-4.621 1 98.25 262 ARG B N 1
ATOM 4268 C CA . ARG B 1 262 ? 6.332 -27.484 -3.271 1 98.25 262 ARG B CA 1
ATOM 4269 C C . ARG B 1 262 ? 4.984 -26.766 -3.305 1 98.25 262 ARG B C 1
ATOM 4271 O O . ARG B 1 262 ? 4.906 -25.609 -3.699 1 98.25 262 ARG B O 1
ATOM 4278 N N . THR B 1 263 ? 3.965 -27.516 -2.922 1 98.5 263 THR B N 1
ATOM 4279 C CA . THR B 1 263 ? 2.623 -26.953 -3.037 1 98.5 263 THR B CA 1
ATOM 4280 C C . THR B 1 263 ? 1.818 -27.219 -1.766 1 98.5 263 THR B C 1
ATOM 4282 O O . THR B 1 263 ? 2.191 -28.062 -0.949 1 98.5 263 THR B O 1
ATOM 4285 N N . MET B 1 264 ? 0.839 -26.422 -1.577 1 98.31 264 MET B N 1
ATOM 4286 C CA . MET B 1 264 ? -0.213 -26.609 -0.58 1 98.31 264 MET B CA 1
ATOM 4287 C C . MET B 1 264 ? -1.574 -26.219 -1.152 1 98.31 264 MET B C 1
ATOM 4289 O O . MET B 1 264 ? -1.657 -25.438 -2.094 1 98.31 264 MET B O 1
ATOM 4293 N N . SER B 1 265 ? -2.617 -26.844 -0.618 1 98.69 265 SER B N 1
ATOM 4294 C CA . SER B 1 265 ? -3.971 -26.516 -1.058 1 98.69 265 SER B CA 1
ATOM 4295 C C . SER B 1 265 ? -4.824 -26.016 0.103 1 98.69 265 SER B C 1
ATOM 4297 O O . SER B 1 265 ? -4.73 -26.531 1.219 1 98.69 265 SER B O 1
ATOM 4299 N N . MET B 1 266 ? -5.582 -25.031 -0.183 1 98.81 266 MET B N 1
ATOM 4300 C CA . MET B 1 266 ? -6.602 -24.531 0.734 1 98.81 266 MET B CA 1
ATOM 4301 C C . MET B 1 266 ? -7.965 -24.453 0.049 1 98.81 266 MET B C 1
ATOM 4303 O O . MET B 1 266 ? -8.055 -24.078 -1.123 1 98.81 266 MET B O 1
ATOM 4307 N N . ASN B 1 267 ? -9.031 -24.812 0.805 1 98.62 267 ASN B N 1
ATOM 4308 C CA . ASN B 1 267 ? -10.391 -24.672 0.286 1 98.62 267 ASN B CA 1
ATOM 4309 C C . ASN B 1 267 ? -10.906 -23.25 0.447 1 98.62 267 ASN B C 1
ATOM 4311 O O . ASN B 1 267 ? -11.758 -22.984 1.295 1 98.62 267 ASN B O 1
ATOM 4315 N N . THR B 1 268 ? -10.406 -22.391 -0.37 1 98.88 268 THR B N 1
ATOM 4316 C CA . THR B 1 268 ? -10.727 -20.969 -0.273 1 98.88 268 THR B CA 1
ATOM 4317 C C . THR B 1 268 ? -11.016 -20.391 -1.652 1 98.88 268 THR B C 1
ATOM 4319 O O . THR B 1 268 ? -10.773 -21.031 -2.672 1 98.88 268 THR B O 1
ATOM 4322 N N . SER B 1 269 ? -11.633 -19.188 -1.562 1 98.81 269 SER B N 1
ATOM 4323 C CA . SER B 1 269 ? -11.766 -18.359 -2.76 1 98.81 269 SER B CA 1
ATOM 4324 C C . SER B 1 269 ? -10.398 -17.875 -3.25 1 98.81 269 SER B C 1
ATOM 4326 O O . SER B 1 269 ? -9.367 -18.375 -2.807 1 98.81 269 SER B O 1
ATOM 4328 N N . HIS B 1 270 ? -10.391 -16.953 -4.223 1 98.81 270 HIS B N 1
ATOM 4329 C CA . HIS B 1 270 ? -9.195 -16.375 -4.82 1 98.81 270 HIS B CA 1
ATOM 4330 C C . HIS B 1 270 ? -8.414 -15.555 -3.803 1 98.81 270 HIS B C 1
ATOM 4332 O O . HIS B 1 270 ? -7.379 -14.969 -4.133 1 98.81 270 HIS B O 1
ATOM 4338 N N . SER B 1 271 ? -8.969 -15.477 -2.514 1 98.88 271 SER B N 1
ATOM 4339 C CA . SER B 1 271 ? -8.391 -14.555 -1.544 1 98.88 271 SER B CA 1
ATOM 4340 C C . SER B 1 271 ? -8.188 -15.227 -0.192 1 98.88 271 SER B C 1
ATOM 4342 O O . SER B 1 271 ? -8.695 -14.758 0.826 1 98.88 271 SER B O 1
ATOM 4344 N N . PRO B 1 272 ? -7.258 -16.188 -0.18 1 98.88 272 PRO B N 1
ATOM 4345 C CA . PRO B 1 272 ? -7.039 -16.922 1.068 1 98.88 272 PRO B CA 1
ATOM 4346 C C . PRO B 1 272 ? -6.453 -16.047 2.174 1 98.88 272 PRO B C 1
ATOM 4348 O O . PRO B 1 272 ? -6.637 -16.344 3.359 1 98.88 272 PRO B O 1
ATOM 4351 N N . PHE B 1 273 ? -5.762 -14.938 1.85 1 98.88 273 PHE B N 1
ATOM 4352 C CA . PHE B 1 273 ? -5.172 -14.016 2.811 1 98.88 273 PHE B CA 1
ATOM 4353 C C . PHE B 1 273 ? -6.254 -13.219 3.533 1 98.88 273 PHE B C 1
ATOM 4355 O O . PHE B 1 273 ? -5.984 -12.562 4.539 1 98.88 273 PHE B O 1
ATOM 4362 N N . LEU B 1 274 ? -7.477 -13.305 3.072 1 98.69 274 LEU B N 1
ATOM 4363 C CA . LEU B 1 274 ? -8.609 -12.688 3.752 1 98.69 274 LEU B CA 1
ATOM 4364 C C . LEU B 1 274 ? -9.453 -13.742 4.457 1 98.69 274 LEU B C 1
ATOM 4366 O O . LEU B 1 274 ? -9.883 -13.539 5.602 1 98.69 274 LEU B O 1
ATOM 4370 N N . SER B 1 275 ? -9.734 -14.875 3.861 1 98.62 275 SER B N 1
ATOM 4371 C CA . SER B 1 275 ? -10.688 -15.852 4.379 1 98.62 275 SER B CA 1
ATOM 4372 C C . SER B 1 275 ? -10.023 -16.797 5.375 1 98.62 275 SER B C 1
ATOM 4374 O O . SER B 1 275 ? -10.695 -17.344 6.262 1 98.62 275 SER B O 1
ATOM 4376 N N . ASP B 1 276 ? -8.727 -17.031 5.199 1 98.56 276 ASP B N 1
ATOM 4377 C CA . ASP B 1 276 ? -7.988 -17.875 6.129 1 98.56 276 ASP B CA 1
ATOM 4378 C C . ASP B 1 276 ? -6.547 -17.391 6.281 1 98.56 276 ASP B C 1
ATOM 4380 O O . ASP B 1 276 ? -5.605 -18.125 5.977 1 98.56 276 ASP B O 1
ATOM 4384 N N . PRO B 1 277 ? -6.375 -16.203 6.852 1 98.69 277 PRO B N 1
ATOM 4385 C CA . PRO B 1 277 ? -5.035 -15.609 6.949 1 98.69 277 PRO B CA 1
ATOM 4386 C C . PRO B 1 277 ? -4.098 -16.422 7.836 1 98.69 277 PRO B C 1
ATOM 4388 O O . PRO B 1 277 ? -2.893 -16.469 7.578 1 98.69 277 PRO B O 1
ATOM 4391 N N . ASP B 1 278 ? -4.574 -17.062 8.844 1 98.44 278 ASP B N 1
ATOM 4392 C CA . ASP B 1 278 ? -3.721 -17.828 9.766 1 98.44 278 ASP B CA 1
ATOM 4393 C C . ASP B 1 278 ? -3.008 -18.969 9.039 1 98.44 278 ASP B C 1
ATOM 4395 O O . ASP B 1 278 ? -1.806 -19.156 9.219 1 98.44 278 ASP B O 1
ATOM 4399 N N . ARG B 1 279 ? -3.74 -19.641 8.227 1 98.75 279 ARG B N 1
ATOM 4400 C CA . ARG B 1 279 ? -3.141 -20.75 7.512 1 98.75 279 ARG B CA 1
ATOM 4401 C C . ARG B 1 279 ? -2.127 -20.266 6.48 1 98.75 279 ARG B C 1
ATOM 4403 O O . ARG B 1 279 ? -1.108 -20.922 6.25 1 98.75 279 ARG B O 1
ATOM 4410 N N . VAL B 1 280 ? -2.414 -19.156 5.848 1 98.88 280 VAL B N 1
ATOM 4411 C CA . VAL B 1 280 ? -1.452 -18.562 4.918 1 98.88 280 VAL B CA 1
ATOM 4412 C C . VAL B 1 280 ? -0.16 -18.219 5.66 1 98.88 280 VAL B C 1
ATOM 4414 O O . VAL B 1 280 ? 0.934 -18.562 5.195 1 98.88 280 VAL B O 1
ATOM 4417 N N . VAL B 1 281 ? -0.259 -17.594 6.859 1 98.88 281 VAL B N 1
ATOM 4418 C CA . VAL B 1 281 ? 0.911 -17.203 7.637 1 98.88 281 VAL B CA 1
ATOM 4419 C C . VAL B 1 281 ? 1.664 -18.453 8.094 1 98.88 281 VAL B C 1
ATOM 4421 O O . VAL B 1 281 ? 2.896 -18.484 8.062 1 98.88 281 VAL B O 1
ATOM 4424 N N . ASP B 1 282 ? 0.92 -19.5 8.516 1 98.56 282 ASP B N 1
ATOM 4425 C CA . ASP B 1 282 ? 1.559 -20.75 8.898 1 98.56 282 ASP B CA 1
ATOM 4426 C C . ASP B 1 282 ? 2.428 -21.297 7.766 1 98.56 282 ASP B C 1
ATOM 4428 O O . ASP B 1 282 ? 3.561 -21.719 8 1 98.56 282 ASP B O 1
ATOM 4432 N N . PHE B 1 283 ? 1.908 -21.234 6.594 1 98.5 283 PHE B N 1
ATOM 4433 C CA . PHE B 1 283 ? 2.639 -21.797 5.457 1 98.5 283 PHE B CA 1
ATOM 4434 C C . PHE B 1 283 ? 3.852 -20.922 5.125 1 98.5 283 PHE B C 1
ATOM 4436 O O . PHE B 1 283 ? 4.91 -21.453 4.762 1 98.5 283 PHE B O 1
ATOM 4443 N N . ILE B 1 284 ? 3.738 -19.578 5.23 1 98.62 284 ILE B N 1
ATOM 4444 C CA . ILE B 1 284 ? 4.875 -18.688 5.027 1 98.62 284 ILE B CA 1
ATOM 4445 C C . ILE B 1 284 ? 5.996 -19.047 6.004 1 98.62 284 ILE B C 1
ATOM 4447 O O . ILE B 1 284 ? 7.148 -19.219 5.602 1 98.62 284 ILE B O 1
ATOM 4451 N N . ILE B 1 285 ? 5.652 -19.188 7.258 1 97.75 285 ILE B N 1
ATOM 4452 C CA . ILE B 1 285 ? 6.637 -19.469 8.297 1 97.75 285 ILE B CA 1
ATOM 4453 C C . ILE B 1 285 ? 7.258 -20.844 8.078 1 97.75 285 ILE B C 1
ATOM 4455 O O . ILE B 1 285 ? 8.461 -21.016 8.25 1 97.75 285 ILE B O 1
ATOM 4459 N N . GLU B 1 286 ? 6.418 -21.797 7.641 1 97.25 286 GLU B N 1
ATOM 4460 C CA . GLU B 1 286 ? 6.918 -23.125 7.297 1 97.25 286 GLU B CA 1
ATOM 4461 C C . GLU B 1 286 ? 7.961 -23.047 6.188 1 97.25 286 GLU B C 1
ATOM 4463 O O . GLU B 1 286 ? 9.031 -23.656 6.289 1 97.25 286 GLU B O 1
ATOM 4468 N N . LEU B 1 287 ? 7.695 -22.312 5.137 1 97.19 287 LEU B N 1
ATOM 4469 C CA . LEU B 1 287 ? 8.602 -22.188 4 1 97.19 287 LEU B CA 1
ATOM 4470 C C . LEU B 1 287 ? 9.914 -21.531 4.426 1 97.19 287 LEU B C 1
ATOM 4472 O O . LEU B 1 287 ? 10.984 -21.953 3.98 1 97.19 287 LEU B O 1
ATOM 4476 N N . VAL B 1 288 ? 9.859 -20.484 5.246 1 94.69 288 VAL B N 1
ATOM 4477 C CA . VAL B 1 288 ? 11.07 -19.812 5.711 1 94.69 288 VAL B CA 1
ATOM 4478 C C . VAL B 1 288 ? 11.938 -20.781 6.496 1 94.69 288 VAL B C 1
ATOM 4480 O O . VAL B 1 288 ? 13.164 -20.797 6.352 1 94.69 288 VAL B O 1
ATOM 4483 N N . ASN B 1 289 ? 11.352 -21.609 7.254 1 91.06 289 ASN B N 1
ATOM 4484 C CA . ASN B 1 289 ? 12.07 -22.5 8.148 1 91.06 289 ASN B CA 1
ATOM 4485 C C . ASN B 1 289 ? 12.664 -23.688 7.391 1 91.06 289 ASN B C 1
ATOM 4487 O O . ASN B 1 289 ? 13.602 -24.328 7.871 1 91.06 289 ASN B O 1
ATOM 4491 N N . GLU B 1 290 ? 11.984 -24.109 6.348 1 87.88 290 GLU B N 1
ATOM 4492 C CA . GLU B 1 290 ? 12.516 -25.188 5.523 1 87.88 290 GLU B CA 1
ATOM 4493 C C . GLU B 1 290 ? 13.859 -24.812 4.918 1 87.88 290 GLU B C 1
ATOM 4495 O O . GLU B 1 290 ? 14.711 -25.672 4.691 1 87.88 290 GLU B O 1
ATOM 4500 N N . GLY B 1 291 ? 14.219 -23.547 4.934 1 69.56 291 GLY B N 1
ATOM 4501 C CA . GLY B 1 291 ? 15.461 -23.109 4.316 1 69.56 291 GLY B CA 1
ATOM 4502 C C . GLY B 1 291 ? 15.617 -23.578 2.887 1 69.56 291 GLY B C 1
ATOM 4503 O O . GLY B 1 291 ? 14.734 -24.25 2.346 1 69.56 291 GLY B O 1
ATOM 4504 N N . PRO B 1 292 ? 16.547 -23 2.059 1 58.53 292 PRO B N 1
ATOM 4505 C CA . PRO B 1 292 ? 16.766 -23.484 0.692 1 58.53 292 PRO B CA 1
ATOM 4506 C C . PRO B 1 292 ? 17.016 -24.984 0.628 1 58.53 292 PRO B C 1
ATOM 4508 O O . PRO B 1 292 ? 17.766 -25.516 1.451 1 58.53 292 PRO B O 1
ATOM 4511 N N . SER B 1 293 ? 15.953 -25.766 0.331 1 45.44 293 SER B N 1
ATOM 4512 C CA . SER B 1 293 ? 16.219 -27.188 0.156 1 45.44 293 SER B CA 1
ATOM 4513 C C . SER B 1 293 ? 17.5 -27.422 -0.661 1 45.44 293 SER B C 1
ATOM 4515 O O . SER B 1 293 ? 17.688 -26.797 -1.707 1 45.44 293 SER B O 1
ATOM 4517 N N . THR B 1 294 ? 18.594 -27.516 -0.109 1 37.69 294 THR B N 1
ATOM 4518 C CA . THR B 1 294 ? 19.656 -28.141 -0.884 1 37.69 294 THR B CA 1
ATOM 4519 C C . THR B 1 294 ? 19.109 -29.266 -1.763 1 37.69 294 THR B C 1
ATOM 4521 O O . THR B 1 294 ? 18.719 -30.312 -1.261 1 37.69 294 THR B O 1
ATOM 4524 N N . SER B 1 295 ? 18.203 -29.031 -2.617 1 32.69 295 SER B N 1
ATOM 4525 C CA . SER B 1 295 ? 17.984 -30.109 -3.561 1 32.69 295 SER B CA 1
ATOM 4526 C C . SER B 1 295 ? 19.281 -30.797 -3.947 1 32.69 295 SER B C 1
ATOM 4528 O O . SER B 1 295 ? 20.266 -30.125 -4.266 1 32.69 295 SER B O 1
ATOM 4530 N N . ARG B 1 296 ? 19.547 -31.922 -3.367 1 31.52 296 ARG B N 1
ATOM 4531 C CA . ARG B 1 296 ? 20.531 -32.906 -3.785 1 31.52 296 ARG B CA 1
ATOM 4532 C C . ARG B 1 296 ? 20.656 -32.969 -5.305 1 31.52 296 ARG B C 1
ATOM 4534 O O . ARG B 1 296 ? 19.734 -33.406 -6 1 31.52 296 ARG B O 1
ATOM 4541 N N . LEU B 1 297 ? 21.281 -31.953 -5.938 1 25.33 297 LEU B N 1
ATOM 4542 C CA . LEU B 1 297 ? 21.906 -32.438 -7.148 1 25.33 297 LEU B CA 1
ATOM 4543 C C . LEU B 1 297 ? 22.734 -33.688 -6.852 1 25.33 297 LEU B C 1
ATOM 4545 O O . LEU B 1 297 ? 23.406 -33.781 -5.816 1 25.33 297 LEU B O 1
#

Foldseek 3Di:
DPPPPPPPPPPPPPPPPPPPPVPDPPDFFEEEEEEAALDAPVLLVLQPPVCVVVPHHYYYFDAPQHFDDDDDALVSRLVRLLVVQVVCVVVLGEYEYEYAARRQQSNQQNQVPFACVNQVVVVGGYGYAEYEYELYQAADAPAWSLVLLHAADDVVVVHAPWDWDDPDPFKIWTDPQLVQFNVLDDPVVSVVNNVSGTIGGLCVVSHPVPPCPCPVDPRNHTDGRHGGNCVRHPYEYEAADCERGRHRVSSVVSCVVSVHDHYYYDPHYSRCSPNPVPVVSVVVVVVSVVTRPPPPD/DPPPPPPPPPPPPPPPPPPPPPPDDPDFFEEEEEEAALDAPVLLVLQPPVCVVVPHHYYYFDAPQHFDDDDDALVSRLVRLLVVQVVCVVVLGEYEYEYAARRQQSNQQNQVPFACVNQVVVVGGYGYAEYEYELYQAADAPAWSLVLLHAQDDVVVVHAPWDWDDPDPFKIWTDPQLPQFNVLDDPVVSVVNSVSGTIGGLCVVSHDVPPCPCPVDPRNHTDGRHGGNCVRHPYEYEAADCERGRHRVSSVVSCVVSVHDHYYYDPHYSRCSPNPVPVVSVVVVVVSVCTRPPPPD

Secondary structure (DSSP, 8-state):
---------------------------PPEEEEE--TT--GGGGGGGHHHHHHTT--EEE---TTBT--S---HHHHHHHHHHHHHHHHHTT-EEEEEEEGGGHHHHHHHTTT-BHHHHHHTT---EEEEEEEES---PPBT--HHHHH-----GGGT---PPEEE-STTEEEES-HHHHHHTTS-HHHHHHHHHT---EESTHHHH-SS-----SSS--S-PPB---GGGTS-EEEEEETT-SSS-HHHHHHHHHHHT--EEEEES--S-HHHH-HHHHHHHHHHHHHH-S-----/---------------------------PPEEEEE--TT--GGGGGGGHHHHHHTT--EEE---TTBT--S---HHHHHHHHHHHHHHHHHTT-EEEEEEEGGGHHHHHHHTTT-BHHHHHHTT---EEEEEEEES---PPBT--HHHHH-----GGGT---PPEEE-STTEEEES-HHHHHHTTS-HHHHHHHHHT---EESTHHHH-SS-----SSS--S-PPB---GGGTS-EEEEEETT-SSS-HHHHHHHHHHHT--EEEEES--S-HHHH-HHHHHHHHHHHHHH-S-----

Solvent-accessible surface area (backbone atoms only — not comparable to full-atom values): 31185 Å² total; per-residue (Å²): 136,84,80,79,78,77,78,77,78,78,77,77,75,74,74,73,72,72,68,74,67,68,72,74,72,78,79,71,41,37,36,35,36,28,39,25,75,25,44,50,53,58,63,48,43,70,38,46,48,62,42,28,72,73,68,39,50,62,47,57,39,72,49,43,30,41,45,22,73,26,89,56,41,50,66,48,28,16,49,49,44,27,49,56,54,52,40,42,23,72,70,50,30,38,31,31,41,36,22,24,24,56,23,27,40,35,48,32,46,33,41,73,89,36,26,26,65,64,24,47,75,70,71,37,65,28,14,33,55,35,40,40,34,39,59,36,30,45,45,44,68,72,32,19,46,30,66,46,60,43,72,91,43,58,49,92,76,66,17,44,55,63,41,76,39,80,72,57,95,42,28,32,35,67,74,43,38,35,64,17,39,28,62,69,40,62,66,71,57,15,51,43,58,40,66,63,52,31,34,22,35,27,51,45,56,40,63,42,72,78,56,66,70,68,57,84,60,92,69,60,30,55,59,49,32,83,43,58,35,65,78,72,23,55,44,34,38,36,44,25,60,56,13,36,44,58,24,45,69,45,44,51,49,25,38,59,73,61,63,62,76,48,68,49,80,40,92,26,24,62,36,42,44,69,68,42,22,66,60,53,46,50,50,52,54,50,55,62,69,61,46,74,70,75,69,83,122,135,84,80,76,79,77,79,78,79,77,78,76,76,74,75,72,71,74,68,75,69,68,72,74,73,79,77,71,42,37,35,37,36,27,38,25,77,24,43,50,54,57,62,48,42,69,37,46,48,63,41,29,72,72,66,38,49,62,49,56,40,71,48,44,29,41,45,22,72,27,89,56,42,50,67,47,28,17,48,48,43,28,50,55,52,52,41,42,22,74,70,49,31,40,30,31,40,37,20,24,25,56,24,26,39,34,48,33,45,33,41,72,89,36,24,27,64,62,23,46,78,70,71,36,65,29,15,35,54,35,39,40,32,37,60,38,28,45,44,44,69,72,32,19,47,32,66,45,59,42,72,90,43,59,48,90,76,64,16,42,55,63,42,74,39,78,72,55,94,43,27,33,37,69,73,43,38,36,63,18,38,27,63,69,41,61,66,69,57,14,51,44,57,40,67,62,51,32,34,22,34,27,50,46,57,42,63,42,72,80,55,67,70,69,56,84,60,91,68,62,28,56,58,50,31,82,41,57,34,66,80,71,23,56,44,34,39,37,44,24,60,57,13,37,43,57,25,45,68,44,44,51,49,26,38,57,73,60,62,61,75,48,66,48,78,40,91,26,25,61,37,42,46,69,66,42,23,66,62,51,48,52,50,51,55,50,55,63,70,62,45,75,70,74,67,79,123

InterPro domains:
  IPR000073 Alpha/beta hydrolase fold-1 [PF12697] (31-282)
  IPR029058 Alpha/Beta hydrolase fold [G3DSA:3.40.50.1820] (25-290)
  IPR029058 Alpha/Beta hydrolase fold [SSF53474] (22-289)
  IPR052897 Secondary metabolite biosynthesis hydrolase [PTHR37017] (27-289)